Protein AF-0000000082330481 (afdb_homodimer)

InterPro domains:
  IPR007050 Bacterioopsin activator-type, HTH domain [PF04967] (152-203)
  IPR031803 Bacterioopsin transcriptional activator, GAF and HTH associated domain [PF15915] (27-130)
  IPR036388 Winged helix-like DNA-binding domain superfamily [G3DSA:1.10.10.10] (130-203)

Structure (mmCIF, N/CA/C/O backbone):
data_AF-0000000082330481-model_v1
#
loop_
_entity.id
_entity.type
_entity.pdbx_description
1 polymer 'Helix-turn-helix domain-containing protein'
#
loop_
_atom_site.group_PDB
_atom_site.id
_atom_site.type_symbol
_atom_site.label_atom_id
_atom_site.label_alt_id
_atom_site.label_comp_id
_atom_site.label_asym_id
_atom_site.label_entity_id
_atom_site.label_seq_id
_atom_site.pdbx_PDB_ins_code
_atom_site.Cartn_x
_atom_site.Cartn_y
_atom_site.Cartn_z
_atom_site.occupancy
_atom_site.B_iso_or_equiv
_atom_site.auth_seq_id
_atom_site.auth_comp_id
_atom_site.auth_asym_id
_atom_site.auth_atom_id
_atom_site.pdbx_PDB_model_num
ATOM 1 N N . MET A 1 1 ? -1.457 -15.75 17.25 1 74 1 MET A N 1
ATOM 2 C CA . MET A 1 1 ? -1.474 -14.289 17.297 1 74 1 MET A CA 1
ATOM 3 C C . MET A 1 1 ? -0.674 -13.703 16.141 1 74 1 MET A C 1
ATOM 5 O O . MET A 1 1 ? 0.356 -14.258 15.742 1 74 1 MET A O 1
ATOM 9 N N . THR A 1 2 ? -1.307 -12.727 15.5 1 84.94 2 THR A N 1
ATOM 10 C CA . THR A 1 2 ? -0.632 -12.102 14.367 1 84.94 2 THR A CA 1
ATOM 11 C C . THR A 1 2 ? 0.624 -11.367 14.828 1 84.94 2 THR A C 1
ATOM 13 O O . THR A 1 2 ? 0.61 -10.68 15.852 1 84.94 2 THR A O 1
ATOM 16 N N . SER A 1 3 ? 1.709 -11.664 14.188 1 85.31 3 SER A N 1
ATOM 17 C CA . SER A 1 3 ? 2.986 -11.055 14.539 1 85.31 3 SER A CA 1
ATOM 18 C C . SER A 1 3 ? 3.615 -10.359 13.328 1 85.31 3 SER A C 1
ATOM 20 O O . SER A 1 3 ? 3.367 -10.758 12.188 1 85.31 3 SER A O 1
ATOM 22 N N . ILE A 1 4 ? 4.395 -9.336 13.656 1 88.56 4 ILE A N 1
ATOM 23 C CA . ILE A 1 4 ? 5.152 -8.656 12.609 1 88.56 4 ILE A CA 1
ATOM 24 C C . ILE A 1 4 ? 6.648 -8.781 12.891 1 88.56 4 ILE A C 1
ATOM 26 O O . ILE A 1 4 ? 7.094 -8.594 14.031 1 88.56 4 ILE A O 1
ATOM 30 N N . ALA A 1 5 ? 7.355 -9.117 11.922 1 88.19 5 ALA A N 1
ATOM 31 C CA . ALA A 1 5 ? 8.812 -9.219 12.016 1 88.19 5 ALA A CA 1
ATOM 32 C C . ALA A 1 5 ? 9.492 -8.281 11.023 1 88.19 5 ALA A C 1
ATOM 34 O O . ALA A 1 5 ? 9.164 -8.281 9.836 1 88.19 5 ALA A O 1
ATOM 35 N N . ASP A 1 6 ? 10.336 -7.488 11.516 1 88 6 ASP A N 1
ATOM 36 C CA . ASP A 1 6 ? 11.242 -6.734 10.656 1 88 6 ASP A CA 1
ATOM 37 C C . ASP A 1 6 ? 12.555 -7.484 10.453 1 88 6 ASP A C 1
ATOM 39 O O . ASP A 1 6 ? 13.266 -7.781 11.414 1 88 6 ASP A O 1
ATOM 43 N N . ILE A 1 7 ? 12.797 -7.754 9.227 1 90.44 7 ILE A N 1
ATOM 44 C CA . ILE A 1 7 ? 13.938 -8.602 8.914 1 90.44 7 ILE A CA 1
ATOM 45 C C . ILE A 1 7 ? 14.867 -7.875 7.941 1 90.44 7 ILE A C 1
ATOM 47 O O . ILE A 1 7 ? 14.406 -7.27 6.969 1 90.44 7 ILE A O 1
ATOM 51 N N . GLU A 1 8 ? 16.109 -7.938 8.234 1 90.56 8 GLU A N 1
ATOM 52 C CA . GLU A 1 8 ? 17.125 -7.41 7.32 1 90.56 8 GLU A CA 1
ATOM 53 C C . GLU A 1 8 ? 17.812 -8.539 6.555 1 90.56 8 GLU A C 1
ATOM 55 O O . GLU A 1 8 ? 18.141 -9.57 7.129 1 90.56 8 GLU A O 1
ATOM 60 N N . ILE A 1 9 ? 17.938 -8.32 5.273 1 92.06 9 ILE A N 1
ATOM 61 C CA . ILE A 1 9 ? 18.688 -9.273 4.465 1 92.06 9 ILE A CA 1
ATOM 62 C C . ILE A 1 9 ? 19.656 -8.531 3.557 1 92.06 9 ILE A C 1
ATOM 64 O O . ILE A 1 9 ? 19.406 -7.395 3.156 1 92.06 9 ILE A O 1
ATOM 68 N N . PRO A 1 10 ? 20.766 -9.188 3.236 1 90.62 10 PRO A N 1
ATOM 69 C CA . PRO A 1 10 ? 21.688 -8.562 2.279 1 90.62 10 PRO A CA 1
ATOM 70 C C . PRO A 1 10 ? 21.094 -8.453 0.875 1 90.62 10 PRO A C 1
ATOM 72 O O . PRO A 1 10 ? 20.312 -9.312 0.466 1 90.62 10 PRO A O 1
ATOM 75 N N . ALA A 1 11 ? 21.469 -7.371 0.199 1 89.5 11 ALA A N 1
ATOM 76 C CA . ALA A 1 11 ? 21.031 -7.211 -1.185 1 89.5 11 ALA A CA 1
ATOM 77 C C . ALA A 1 11 ? 21.672 -8.266 -2.088 1 89.5 11 ALA A C 1
ATOM 79 O O . ALA A 1 11 ? 21.109 -8.609 -3.135 1 89.5 11 ALA A O 1
ATOM 80 N N . ASP A 1 12 ? 22.75 -8.703 -1.598 1 84.44 12 ASP A N 1
ATOM 81 C CA . ASP A 1 12 ? 23.406 -9.773 -2.342 1 84.44 12 ASP A CA 1
ATOM 82 C C . ASP A 1 12 ? 22.531 -11.023 -2.41 1 84.44 12 ASP A C 1
ATOM 84 O O . ASP A 1 12 ? 21.953 -11.438 -1.402 1 84.44 12 ASP A O 1
ATOM 88 N N . GLY A 1 13 ? 22.281 -11.508 -3.533 1 78.69 13 GLY A N 1
ATOM 89 C CA . GLY A 1 13 ? 21.438 -12.68 -3.711 1 78.69 13 GLY A CA 1
ATOM 90 C C . GLY A 1 13 ? 20.016 -12.344 -4.094 1 78.69 13 GLY A C 1
ATOM 91 O O . GLY A 1 13 ? 19.219 -13.234 -4.422 1 78.69 13 GLY A O 1
ATOM 92 N N . THR A 1 14 ? 19.562 -11.078 -4.016 1 82.25 14 THR A N 1
ATOM 93 C CA . THR A 1 14 ? 18.188 -10.695 -4.309 1 82.25 14 THR A CA 1
ATOM 94 C C . THR A 1 14 ? 18.078 -10.102 -5.711 1 82.25 14 THR A C 1
ATOM 96 O O . THR A 1 14 ? 17 -9.695 -6.137 1 82.25 14 THR A O 1
ATOM 99 N N . GLY A 1 15 ? 19.219 -9.961 -6.418 1 84.56 15 GLY A N 1
ATOM 100 C CA . GLY A 1 15 ? 19.219 -9.383 -7.754 1 84.56 15 GLY A CA 1
ATOM 101 C C . GLY A 1 15 ? 19.531 -7.898 -7.762 1 84.56 15 GLY A C 1
ATOM 102 O O . GLY A 1 15 ? 19.719 -7.305 -8.828 1 84.56 15 GLY A O 1
ATOM 103 N N . THR A 1 16 ? 19.578 -7.25 -6.578 1 88.62 16 THR A N 1
ATOM 104 C CA . THR A 1 16 ? 19.828 -5.812 -6.547 1 88.62 16 THR A CA 1
ATOM 105 C C . THR A 1 16 ? 21.219 -5.512 -6.023 1 88.62 16 THR A C 1
ATOM 107 O O . THR A 1 16 ? 21.609 -4.348 -5.918 1 88.62 16 THR A O 1
ATOM 110 N N . GLY A 1 17 ? 21.969 -6.527 -5.676 1 89.56 17 GLY A N 1
ATOM 111 C CA . GLY A 1 17 ? 23.312 -6.348 -5.125 1 89.56 17 GLY A CA 1
ATOM 112 C C . GLY A 1 17 ? 24.203 -5.512 -6.012 1 89.56 17 GLY A C 1
ATOM 113 O O . GLY A 1 17 ? 24.844 -4.562 -5.547 1 89.56 17 GLY A O 1
ATOM 114 N N . GLU A 1 18 ? 24.172 -5.848 -7.293 1 92.38 18 GLU A N 1
ATOM 115 C CA 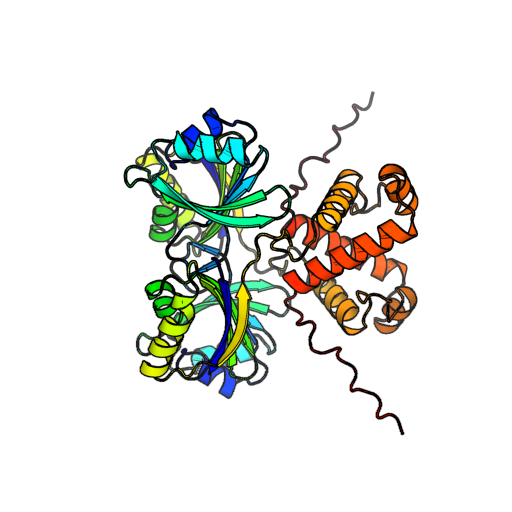. GLU A 1 18 ? 25.031 -5.164 -8.25 1 92.38 18 GLU A CA 1
ATOM 116 C C . GLU A 1 18 ? 24.641 -3.697 -8.398 1 92.38 18 GLU A C 1
ATOM 118 O O . GLU A 1 18 ? 25.484 -2.844 -8.664 1 92.38 18 GLU A O 1
ATOM 123 N N . LEU A 1 19 ? 23.359 -3.453 -8.211 1 93.62 19 LEU A N 1
ATOM 124 C CA . LEU A 1 19 ? 22.906 -2.074 -8.328 1 93.62 19 LEU A CA 1
ATOM 125 C C . LEU A 1 19 ? 23.531 -1.199 -7.242 1 93.62 19 LEU A C 1
ATOM 127 O O . LEU A 1 19 ? 24.031 -0.107 -7.531 1 93.62 19 LEU A O 1
ATOM 131 N N . PHE A 1 20 ? 23.531 -1.725 -6.098 1 93.12 20 PHE A N 1
ATOM 132 C CA . PHE A 1 20 ? 24.047 -0.959 -4.973 1 93.12 20 PHE A CA 1
ATOM 133 C C . PHE A 1 20 ? 25.562 -0.819 -5.062 1 93.12 20 PHE A C 1
ATOM 135 O O . PHE A 1 20 ? 26.125 0.19 -4.637 1 93.12 20 PHE A O 1
ATOM 142 N N . GLU A 1 21 ? 26.219 -1.784 -5.59 1 93 21 GLU A N 1
ATOM 143 C CA . GLU A 1 21 ? 27.656 -1.686 -5.82 1 93 21 GLU A CA 1
ATOM 144 C C . GLU A 1 21 ? 27.984 -0.592 -6.836 1 93 21 GLU A C 1
ATOM 146 O O . GLU A 1 21 ? 28.922 0.175 -6.648 1 93 21 GLU A O 1
ATOM 151 N N . ALA A 1 22 ? 27.203 -0.529 -7.852 1 94.25 22 ALA A N 1
ATOM 152 C CA . ALA A 1 22 ? 27.406 0.443 -8.922 1 94.25 22 ALA A CA 1
ATOM 153 C C . ALA A 1 22 ? 27.031 1.85 -8.469 1 94.25 22 ALA A C 1
ATOM 155 O O . ALA A 1 22 ? 27.688 2.824 -8.828 1 94.25 22 ALA A O 1
ATOM 156 N N . VAL A 1 23 ? 25.922 1.966 -7.746 1 95.31 23 VAL A N 1
ATOM 157 C CA . VAL A 1 23 ? 25.406 3.252 -7.273 1 95.31 23 VAL A CA 1
ATOM 158 C C . VAL A 1 23 ? 25.125 3.176 -5.777 1 95.31 23 VAL A C 1
ATOM 160 O O . VAL A 1 23 ? 23.969 2.996 -5.371 1 95.31 23 VAL A O 1
ATOM 163 N N . PRO A 1 24 ? 26.031 3.453 -4.926 1 93.19 24 PRO A N 1
ATOM 164 C CA . PRO A 1 24 ? 25.891 3.27 -3.479 1 93.19 24 PRO A CA 1
ATOM 165 C C . PRO A 1 24 ? 24.812 4.176 -2.873 1 93.19 24 PRO A C 1
ATOM 167 O O . PRO A 1 24 ? 24.266 3.863 -1.812 1 93.19 24 PRO A O 1
ATOM 170 N N . SER A 1 25 ? 24.516 5.285 -3.541 1 93.5 25 SER A N 1
ATOM 171 C CA . SER A 1 25 ? 23.547 6.234 -3.006 1 93.5 25 SER A CA 1
ATOM 172 C C . SER A 1 25 ? 22.109 5.816 -3.34 1 93.5 25 SER A C 1
ATOM 174 O O . SER A 1 25 ? 21.156 6.477 -2.936 1 93.5 25 SER A O 1
ATOM 176 N N . LEU A 1 26 ? 21.969 4.73 -4.039 1 95.25 26 LEU A N 1
ATOM 177 C CA . LEU A 1 26 ? 20.672 4.266 -4.516 1 95.25 26 LEU A CA 1
ATOM 178 C C . LEU A 1 26 ? 19.781 3.826 -3.352 1 95.25 26 LEU A C 1
ATOM 180 O O . LEU A 1 26 ? 20.25 3.152 -2.432 1 95.25 26 LEU A O 1
ATOM 184 N N . THR A 1 27 ? 18.594 4.211 -3.336 1 92.44 27 THR A N 1
ATOM 185 C CA . THR A 1 27 ? 17.562 3.709 -2.438 1 92.44 27 THR A CA 1
ATOM 186 C C . THR A 1 27 ? 16.438 3.043 -3.225 1 92.44 27 THR A C 1
ATOM 188 O O . THR A 1 27 ? 16.062 3.51 -4.305 1 92.44 27 THR A O 1
ATOM 191 N N . CYS A 1 28 ? 15.961 1.983 -2.666 1 94.12 28 CYS A N 1
ATOM 192 C CA . CYS A 1 28 ? 14.906 1.215 -3.314 1 94.12 28 CYS A CA 1
ATOM 193 C C . CYS A 1 28 ? 13.719 1.017 -2.375 1 94.12 28 CYS A C 1
ATOM 195 O O . CYS A 1 28 ? 13.906 0.816 -1.173 1 94.12 28 CYS A O 1
ATOM 197 N N . GLU A 1 29 ? 12.531 1.068 -2.908 1 92.56 29 GLU A N 1
ATOM 198 C CA . GLU A 1 29 ? 11.305 0.709 -2.203 1 92.56 29 GLU A CA 1
ATOM 199 C C . GLU A 1 29 ? 10.359 -0.075 -3.105 1 92.56 29 GLU A C 1
ATOM 201 O O . GLU A 1 29 ? 10.062 0.356 -4.223 1 92.56 29 GLU A O 1
ATOM 206 N N . MET A 1 30 ? 9.93 -1.185 -2.605 1 94.56 30 MET A N 1
ATOM 207 C CA . MET A 1 30 ? 8.945 -1.949 -3.373 1 94.56 30 MET A CA 1
ATOM 208 C C . MET A 1 30 ? 7.582 -1.273 -3.342 1 94.56 30 MET A C 1
ATOM 210 O O . MET A 1 30 ? 7.156 -0.776 -2.297 1 94.56 30 MET A O 1
ATOM 214 N N . GLU A 1 31 ? 6.914 -1.245 -4.426 1 93.31 31 GLU A N 1
ATOM 215 C CA . GLU A 1 31 ? 5.578 -0.666 -4.496 1 93.31 31 GLU A CA 1
ATOM 216 C C . GLU A 1 31 ? 4.547 -1.571 -3.83 1 93.31 31 GLU A C 1
ATOM 218 O O . GLU A 1 31 ? 4.559 -2.787 -4.035 1 93.31 31 GLU A O 1
ATOM 223 N N . ARG A 1 32 ? 3.738 -1.007 -3.039 1 92.44 32 ARG A N 1
ATOM 224 C CA . ARG A 1 32 ? 2.607 -1.729 -2.463 1 92.44 32 ARG A CA 1
ATOM 225 C C . ARG A 1 32 ? 1.376 -1.617 -3.355 1 92.44 32 ARG A C 1
ATOM 227 O O . ARG A 1 32 ? 0.959 -0.513 -3.713 1 92.44 32 ARG A O 1
ATOM 234 N N . VAL A 1 33 ? 0.873 -2.762 -3.725 1 92.56 33 VAL A N 1
ATOM 235 C CA . VAL A 1 33 ? -0.346 -2.814 -4.527 1 92.56 33 VAL A CA 1
ATOM 236 C C . VAL A 1 33 ? -1.245 -3.941 -4.023 1 92.56 33 VAL A C 1
ATOM 238 O O . VAL A 1 33 ? -0.887 -4.664 -3.09 1 92.56 33 VAL A O 1
ATOM 241 N N . ILE A 1 34 ? -2.396 -4.062 -4.562 1 91.88 34 ILE A N 1
ATOM 242 C CA . ILE A 1 34 ? -3.311 -5.137 -4.195 1 91.88 34 ILE A CA 1
ATOM 243 C C . ILE A 1 34 ? -2.977 -6.395 -4.992 1 91.88 34 ILE A C 1
ATOM 245 O O . ILE A 1 34 ? -2.961 -7.5 -4.441 1 91.88 34 ILE A O 1
ATOM 249 N N . ALA A 1 35 ? -2.674 -6.168 -6.242 1 90.5 35 ALA A N 1
ATOM 250 C CA . ALA A 1 35 ? -2.34 -7.285 -7.121 1 90.5 35 ALA A CA 1
ATOM 251 C C . ALA A 1 35 ? -1.516 -6.816 -8.32 1 90.5 35 ALA A C 1
ATOM 253 O O . ALA A 1 35 ? -1.799 -5.766 -8.898 1 90.5 35 ALA A O 1
ATOM 254 N N . SER A 1 36 ? -0.506 -7.578 -8.578 1 89.81 36 SER A N 1
ATOM 255 C CA . SER A 1 36 ? 0.358 -7.277 -9.719 1 89.81 36 SER A CA 1
ATOM 256 C C . SER A 1 36 ? 1.062 -8.531 -10.219 1 89.81 36 SER A C 1
ATOM 258 O O . SER A 1 36 ? 1.334 -9.453 -9.445 1 89.81 36 SER A O 1
ATOM 260 N N . SER A 1 37 ? 1.295 -8.562 -11.531 1 81.56 37 SER A N 1
ATOM 261 C CA . SER A 1 37 ? 2.08 -9.656 -12.094 1 81.56 37 SER A CA 1
ATOM 262 C C . SER A 1 37 ? 3.574 -9.352 -12.039 1 81.56 37 SER A C 1
ATOM 264 O O . SER A 1 37 ? 4.402 -10.242 -12.203 1 81.56 37 SER A O 1
ATOM 266 N N . GLY A 1 38 ? 3.9 -8.18 -11.766 1 79.25 38 GLY A N 1
ATOM 267 C CA . GLY A 1 38 ? 5.297 -7.777 -11.75 1 79.25 38 GLY A CA 1
ATOM 268 C C . GLY A 1 38 ? 5.707 -7.098 -10.453 1 79.25 38 GLY A C 1
ATOM 269 O O . GLY A 1 38 ? 4.945 -7.09 -9.484 1 79.25 38 GLY A O 1
ATOM 270 N N . HIS A 1 39 ? 6.992 -6.574 -10.5 1 82.12 39 HIS A N 1
ATOM 271 C CA . HIS A 1 39 ? 7.559 -5.902 -9.336 1 82.12 39 HIS A CA 1
ATOM 272 C C . HIS A 1 39 ? 7.793 -4.422 -9.617 1 82.12 39 HIS A C 1
ATOM 274 O O . HIS A 1 39 ? 8.664 -4.07 -10.414 1 82.12 39 HIS A O 1
ATOM 280 N N . GLY A 1 40 ? 6.996 -3.629 -9.031 1 92.75 40 GLY A N 1
ATOM 281 C CA . GLY A 1 40 ? 7.285 -2.203 -9.086 1 92.75 40 GLY A CA 1
ATOM 282 C C . GLY A 1 40 ? 8.297 -1.762 -8.039 1 92.75 40 GLY A C 1
ATOM 283 O O . GLY A 1 40 ? 8.188 -2.125 -6.871 1 92.75 40 GLY A O 1
ATOM 284 N N . LEU A 1 41 ? 9.328 -1.111 -8.523 1 94.75 41 LEU A N 1
ATOM 285 C CA . LEU A 1 41 ? 10.383 -0.648 -7.633 1 94.75 41 LEU A CA 1
ATOM 286 C C . LEU A 1 41 ? 10.594 0.857 -7.77 1 94.75 41 LEU A C 1
ATOM 288 O O . LEU A 1 41 ? 10.836 1.357 -8.867 1 94.75 41 LEU A O 1
ATOM 292 N N . TRP A 1 42 ? 10.453 1.484 -6.688 1 92.88 42 TRP A N 1
ATOM 293 C CA . TRP A 1 42 ? 10.812 2.896 -6.625 1 92.88 42 TRP A CA 1
ATOM 294 C C . TRP A 1 42 ? 12.312 3.061 -6.398 1 92.88 42 TRP A C 1
ATOM 296 O O . TRP A 1 42 ? 12.875 2.502 -5.453 1 92.88 42 TRP A O 1
ATOM 306 N N . LEU A 1 43 ? 12.938 3.791 -7.262 1 94.44 43 LEU A N 1
ATOM 307 C CA . LEU A 1 43 ? 14.367 4.055 -7.156 1 94.44 43 LEU A CA 1
ATOM 308 C C . LEU A 1 43 ? 14.633 5.551 -7 1 94.44 43 LEU A C 1
ATOM 310 O O . LEU A 1 43 ? 13.984 6.371 -7.652 1 94.44 43 LEU A O 1
ATOM 314 N N . SER A 1 44 ? 15.539 5.844 -6.082 1 90.94 44 SER A N 1
ATOM 315 C CA . SER A 1 44 ? 15.867 7.246 -5.848 1 90.94 44 SER A CA 1
ATOM 316 C C . SER A 1 44 ? 17.281 7.398 -5.285 1 90.94 44 SER A C 1
ATOM 318 O O . SER A 1 44 ? 17.953 6.402 -5.004 1 90.94 44 SER A O 1
ATOM 320 N N . GLY A 1 45 ? 17.656 8.664 -5.074 1 89 45 GLY A N 1
ATOM 321 C CA . GLY A 1 45 ? 19.016 8.969 -4.617 1 89 45 GLY A CA 1
ATOM 322 C C . GLY A 1 45 ? 19.891 9.539 -5.711 1 89 45 GLY A C 1
ATOM 323 O O . GLY A 1 45 ? 20.297 10.695 -5.645 1 89 45 GLY A O 1
ATOM 324 N N . PRO A 1 46 ? 20.219 8.703 -6.711 1 92.81 46 PRO A N 1
ATOM 325 C CA . PRO A 1 46 ? 20.984 9.195 -7.859 1 92.81 46 PRO A CA 1
ATOM 326 C C . PRO A 1 46 ? 20.094 9.758 -8.961 1 92.81 46 PRO A C 1
ATOM 328 O O . PRO A 1 46 ? 18.875 9.781 -8.828 1 92.81 46 PRO A O 1
ATOM 331 N N . SER A 1 47 ? 20.812 10.281 -10.016 1 93.19 47 SER A N 1
ATOM 332 C CA . SER A 1 47 ? 20.047 10.742 -11.172 1 93.19 47 SER A CA 1
ATOM 333 C C . SER A 1 47 ? 19.406 9.578 -11.922 1 93.19 47 SER A C 1
ATOM 335 O O . SER A 1 47 ? 19.844 8.43 -11.766 1 93.19 47 SER A O 1
ATOM 337 N N . GLN A 1 48 ? 18.438 9.883 -12.688 1 94.31 48 GLN A N 1
ATOM 338 C CA . GLN A 1 48 ? 17.766 8.844 -13.469 1 94.31 48 GLN A CA 1
ATOM 339 C C . GLN A 1 48 ? 18.75 8.141 -14.406 1 94.31 48 GLN A C 1
ATOM 341 O O . GLN A 1 48 ? 18.688 6.922 -14.57 1 94.31 48 GLN A O 1
ATOM 346 N N . ASP A 1 49 ? 19.641 8.938 -14.992 1 95.88 49 ASP A N 1
ATOM 347 C CA . ASP A 1 49 ? 20.609 8.367 -15.922 1 95.88 49 ASP A CA 1
ATOM 348 C C . ASP A 1 49 ? 21.516 7.352 -15.219 1 95.88 49 ASP A C 1
ATOM 350 O O . ASP A 1 49 ? 21.812 6.289 -15.773 1 95.88 49 ASP A O 1
ATOM 354 N N . GLU A 1 50 ? 21.906 7.688 -14.047 1 96.69 50 GLU A N 1
ATOM 355 C CA . GLU A 1 50 ? 22.75 6.785 -13.273 1 96.69 50 GLU A CA 1
ATOM 356 C C . GLU A 1 50 ? 22.016 5.5 -12.922 1 96.69 50 GLU A C 1
ATOM 358 O O . GLU A 1 50 ? 22.594 4.41 -12.969 1 96.69 50 GLU A O 1
ATOM 363 N N . ILE A 1 51 ? 20.797 5.645 -12.594 1 96.62 51 ILE A N 1
ATOM 364 C CA . ILE A 1 51 ? 19.969 4.496 -12.25 1 96.62 51 ILE A CA 1
ATOM 365 C C . ILE A 1 51 ? 19.844 3.574 -13.461 1 96.62 51 ILE A C 1
ATOM 367 O O . ILE A 1 51 ? 20.062 2.367 -13.359 1 96.62 51 ILE A O 1
ATOM 371 N N . GLU A 1 52 ? 19.531 4.078 -14.594 1 97.06 52 GLU A N 1
ATOM 372 C CA . GLU A 1 52 ? 19.281 3.27 -15.781 1 97.06 52 GLU A CA 1
ATOM 373 C C . GLU A 1 52 ? 20.578 2.629 -16.297 1 97.06 52 GLU A C 1
ATOM 375 O O . GLU A 1 52 ? 20.547 1.507 -16.797 1 97.06 52 GLU A O 1
ATOM 380 N N . THR A 1 53 ? 21.656 3.338 -16.109 1 97.5 53 THR A N 1
ATOM 381 C CA . THR A 1 53 ? 22.938 2.732 -16.438 1 97.5 53 THR A CA 1
ATOM 382 C C . THR A 1 53 ? 23.203 1.517 -15.555 1 97.5 53 THR A C 1
ATOM 384 O O . THR A 1 53 ? 23.641 0.472 -16.047 1 97.5 53 THR A O 1
ATOM 387 N N . ALA A 1 54 ? 22.922 1.694 -14.305 1 96.5 54 ALA A N 1
ATOM 388 C CA . ALA A 1 54 ? 23.109 0.592 -13.367 1 96.5 54 ALA A CA 1
ATOM 389 C C . ALA A 1 54 ? 22.188 -0.578 -13.688 1 96.5 54 ALA A C 1
ATOM 391 O O . ALA A 1 54 ? 22.609 -1.739 -13.617 1 96.5 54 ALA A O 1
ATOM 392 N N . LEU A 1 55 ? 20.969 -0.315 -14.023 1 96.25 55 LEU A N 1
ATOM 393 C CA . LEU A 1 55 ? 20.016 -1.353 -14.398 1 96.25 55 LEU A CA 1
ATOM 394 C C . LEU A 1 55 ? 20.5 -2.115 -15.633 1 96.25 55 LEU A C 1
ATOM 396 O O . LEU A 1 55 ? 20.391 -3.342 -15.688 1 96.25 55 LEU A O 1
ATOM 400 N N . ASP A 1 56 ? 21.062 -1.403 -16.547 1 96.44 56 ASP A N 1
ATOM 401 C CA . ASP A 1 56 ? 21.547 -2.01 -17.781 1 96.44 56 ASP A CA 1
ATOM 402 C C . ASP A 1 56 ? 22.734 -2.93 -17.516 1 96.44 56 ASP A C 1
ATOM 404 O O . ASP A 1 56 ? 22.875 -3.963 -18.172 1 96.44 56 ASP A O 1
ATOM 408 N N . ASP A 1 57 ? 23.484 -2.566 -16.547 1 95.62 57 ASP A N 1
ATOM 409 C CA . ASP A 1 57 ? 24.75 -3.252 -16.312 1 95.62 57 ASP A CA 1
ATOM 410 C C . ASP A 1 57 ? 24.562 -4.445 -15.375 1 95.62 57 ASP A C 1
ATOM 412 O O . ASP A 1 57 ? 25.422 -5.324 -15.297 1 95.62 57 ASP A O 1
ATOM 416 N N . ALA A 1 58 ? 23.484 -4.445 -14.617 1 93.06 58 ALA A N 1
ATOM 417 C CA . ALA A 1 58 ? 23.281 -5.488 -13.617 1 93.06 58 ALA A CA 1
ATOM 418 C C . ALA A 1 58 ? 22.891 -6.809 -14.281 1 93.06 58 ALA A C 1
ATOM 420 O O . ALA A 1 58 ? 21.906 -6.863 -15.039 1 93.06 58 ALA A O 1
ATOM 421 N N . SER A 1 59 ? 23.5 -7.859 -13.906 1 91.69 59 SER A N 1
ATOM 422 C CA . SER A 1 59 ? 23.312 -9.156 -14.555 1 91.69 59 SER A CA 1
ATOM 423 C C . SER A 1 59 ? 22.016 -9.812 -14.078 1 91.69 59 SER A C 1
ATOM 425 O O . SER A 1 59 ? 21.406 -10.602 -14.812 1 91.69 59 SER A O 1
ATOM 427 N N . ALA A 1 60 ? 21.625 -9.453 -12.906 1 90 60 ALA A N 1
ATOM 428 C CA . ALA A 1 60 ? 20.453 -10.094 -12.328 1 90 60 ALA A CA 1
ATOM 429 C C . ALA A 1 60 ? 19.172 -9.422 -12.82 1 90 60 ALA A C 1
ATOM 431 O O . ALA A 1 60 ? 18.062 -9.891 -12.516 1 90 60 ALA A O 1
ATOM 432 N N . ILE A 1 61 ? 19.359 -8.312 -13.602 1 91.12 61 ILE A N 1
ATOM 433 C CA . ILE A 1 61 ? 18.203 -7.551 -14.055 1 91.12 61 ILE A CA 1
ATOM 434 C C . ILE A 1 61 ? 17.953 -7.828 -15.531 1 91.12 61 ILE A C 1
ATOM 436 O O . ILE A 1 61 ? 18.859 -7.723 -16.359 1 91.12 61 ILE A O 1
ATOM 440 N N . GLY A 1 62 ? 16.781 -8.227 -15.789 1 91 62 GLY A N 1
ATOM 441 C CA . GLY A 1 62 ? 16.375 -8.375 -17.172 1 91 62 GLY A CA 1
ATOM 442 C C . GLY A 1 62 ? 15.766 -7.113 -17.766 1 91 62 GLY A C 1
ATOM 443 O O . GLY A 1 62 ? 16.359 -6.039 -17.688 1 91 62 GLY A O 1
ATOM 444 N N . ALA A 1 63 ? 14.594 -7.27 -18.391 1 92.12 63 ALA A N 1
ATOM 445 C CA . ALA A 1 63 ? 13.898 -6.121 -18.969 1 92.12 63 ALA A CA 1
ATOM 446 C C . ALA A 1 63 ? 13.32 -5.223 -17.875 1 92.12 63 ALA A C 1
ATOM 448 O O . ALA A 1 63 ? 12.906 -5.711 -16.812 1 92.12 63 ALA A O 1
ATOM 449 N N . TYR A 1 64 ? 13.406 -3.934 -18.094 1 93.62 64 TYR A N 1
ATOM 450 C CA . TYR A 1 64 ? 12.742 -2.992 -17.203 1 93.62 64 TYR A CA 1
ATOM 451 C C . TYR A 1 64 ? 12.078 -1.868 -17.984 1 93.62 64 TYR A C 1
ATOM 453 O O . TYR A 1 64 ? 12.438 -1.613 -19.141 1 93.62 64 TYR A O 1
ATOM 461 N N . SER A 1 65 ? 11.062 -1.263 -17.422 1 92 65 SER A N 1
ATOM 462 C CA . SER A 1 65 ? 10.375 -0.128 -18.031 1 92 65 SER A CA 1
ATOM 463 C C . SER A 1 65 ? 9.969 0.902 -16.969 1 92 65 SER A C 1
ATOM 465 O O . SER A 1 65 ? 9.578 0.542 -15.867 1 92 65 SER A O 1
ATOM 467 N N . LEU A 1 66 ? 10.031 2.125 -17.359 1 92.12 66 LEU A N 1
ATOM 468 C CA . LEU A 1 66 ? 9.602 3.209 -16.484 1 92.12 66 LEU A CA 1
ATOM 469 C C . LEU A 1 66 ? 8.078 3.281 -16.422 1 92.12 66 LEU A C 1
ATOM 471 O O . LEU A 1 66 ? 7.41 3.295 -17.453 1 92.12 66 LEU A O 1
ATOM 475 N N . ILE A 1 67 ? 7.617 3.326 -15.234 1 88.25 67 ILE A N 1
ATOM 476 C CA . ILE A 1 67 ? 6.176 3.381 -15.031 1 88.25 67 ILE A CA 1
ATOM 477 C C . ILE A 1 67 ? 5.75 4.816 -14.719 1 88.25 67 ILE A C 1
ATOM 479 O O . ILE A 1 67 ? 4.758 5.309 -15.266 1 88.25 67 ILE A O 1
ATOM 483 N N . ASN A 1 68 ? 6.496 5.414 -13.812 1 83.56 68 ASN A N 1
ATOM 484 C CA . ASN A 1 68 ? 6.137 6.738 -13.32 1 83.56 68 ASN A CA 1
ATOM 485 C C . ASN A 1 68 ? 7.352 7.492 -12.797 1 83.56 68 ASN A C 1
ATOM 487 O O . ASN A 1 68 ? 8.367 6.879 -12.453 1 83.56 68 ASN A O 1
ATOM 491 N N . SER A 1 69 ? 7.266 8.734 -12.789 1 82.94 69 SER A N 1
ATOM 492 C CA . SER A 1 69 ? 8.266 9.609 -12.203 1 82.94 69 SER A CA 1
ATOM 493 C C . SER A 1 69 ? 7.633 10.609 -11.242 1 82.94 69 SER A C 1
ATOM 495 O O . SER A 1 69 ? 6.59 11.195 -11.547 1 82.94 69 SER A O 1
ATOM 497 N N . GLU A 1 70 ? 8.109 10.555 -10.016 1 73.19 70 GLU A N 1
ATOM 498 C CA . GLU A 1 70 ? 7.664 11.508 -9.008 1 73.19 70 GLU A CA 1
ATOM 499 C C . GLU A 1 70 ? 8.844 12.281 -8.422 1 73.19 70 GLU A C 1
ATOM 501 O O . GLU A 1 70 ? 9.586 11.758 -7.586 1 73.19 70 GLU A O 1
ATOM 506 N N . ASP A 1 71 ? 8.953 13.547 -8.805 1 72.25 71 ASP A N 1
ATOM 507 C CA . ASP A 1 71 ? 10.047 14.367 -8.289 1 72.25 71 ASP A CA 1
ATOM 508 C C . ASP A 1 71 ? 11.398 13.711 -8.547 1 72.25 71 ASP A C 1
ATOM 510 O O . ASP A 1 71 ? 11.781 13.484 -9.695 1 72.25 71 ASP A O 1
ATOM 514 N N . ASP A 1 72 ? 12.141 13.234 -7.535 1 78.56 72 ASP A N 1
ATOM 515 C CA . ASP A 1 72 ? 13.477 12.664 -7.672 1 78.56 72 ASP A CA 1
ATOM 516 C C . ASP A 1 72 ? 13.461 11.156 -7.441 1 78.56 72 ASP A C 1
ATOM 518 O O . ASP A 1 72 ? 14.438 10.594 -6.945 1 78.56 72 ASP A O 1
ATOM 522 N N . ARG A 1 73 ? 12.266 10.641 -7.734 1 87.38 73 ARG A N 1
ATOM 523 C CA . ARG A 1 73 ? 12.172 9.188 -7.656 1 87.38 73 ARG A CA 1
ATOM 524 C C . ARG A 1 73 ? 11.43 8.625 -8.867 1 87.38 73 ARG A C 1
ATOM 526 O O . ARG A 1 73 ? 10.578 9.297 -9.453 1 87.38 73 ARG A O 1
ATOM 533 N N . TRP A 1 74 ? 11.789 7.426 -9.219 1 90.94 74 TRP A N 1
ATOM 534 C CA . TRP A 1 74 ? 11.258 6.793 -10.422 1 90.94 74 TRP A CA 1
ATOM 535 C C . TRP A 1 74 ? 10.758 5.387 -10.117 1 90.94 74 TRP A C 1
ATOM 537 O O . TRP A 1 74 ? 11.43 4.613 -9.43 1 90.94 74 TRP A O 1
ATOM 547 N N . LEU A 1 75 ? 9.539 5.109 -10.594 1 93 75 LEU A N 1
ATOM 548 C CA . LEU A 1 75 ? 8.969 3.771 -10.461 1 93 75 LEU A CA 1
ATOM 549 C C . LEU A 1 75 ? 9.211 2.951 -11.727 1 93 75 LEU A C 1
ATOM 551 O O . LEU A 1 75 ? 8.812 3.354 -12.82 1 93 75 LEU A O 1
ATOM 555 N N . TYR A 1 76 ? 9.906 1.825 -11.531 1 94.06 76 TYR A N 1
ATOM 556 C CA . TYR A 1 76 ? 10.188 0.949 -12.656 1 94.06 76 TYR A CA 1
ATOM 557 C C . TYR A 1 76 ? 9.523 -0.411 -12.477 1 94.06 76 TYR A C 1
ATOM 559 O O . TYR A 1 76 ? 9.438 -0.921 -11.359 1 94.06 76 TYR A O 1
ATOM 567 N N . ASP A 1 77 ? 9.016 -0.915 -13.523 1 93.12 77 ASP A N 1
ATOM 568 C CA . ASP A 1 77 ? 8.766 -2.35 -13.594 1 93.12 77 ASP A CA 1
ATOM 569 C C . ASP A 1 77 ? 10.031 -3.117 -13.969 1 93.12 77 ASP A C 1
ATOM 571 O O . ASP A 1 77 ? 10.617 -2.881 -15.023 1 93.12 77 ASP A O 1
ATOM 575 N N . ILE A 1 78 ? 10.461 -3.996 -13.055 1 92.56 78 ILE A N 1
ATOM 576 C CA . ILE A 1 78 ? 11.742 -4.66 -13.258 1 92.56 78 ILE A CA 1
ATOM 577 C C . ILE A 1 78 ? 11.547 -6.172 -13.258 1 92.56 78 ILE A C 1
ATOM 579 O O . ILE A 1 78 ? 10.891 -6.723 -12.375 1 92.56 78 ILE A O 1
ATOM 583 N N . GLU A 1 79 ? 12.094 -6.812 -14.227 1 90.19 79 GLU A N 1
ATOM 584 C CA . GLU A 1 79 ? 12.156 -8.273 -14.281 1 90.19 79 GLU A CA 1
ATOM 585 C C . GLU A 1 79 ? 13.516 -8.781 -13.82 1 90.19 79 GLU A C 1
ATOM 587 O O . GLU A 1 79 ? 14.555 -8.367 -14.352 1 90.19 79 GLU A O 1
ATOM 592 N N . PHE A 1 80 ? 13.391 -9.656 -12.891 1 88.19 80 PHE A N 1
ATOM 593 C CA . PHE A 1 80 ? 14.633 -10.234 -12.391 1 88.19 80 PHE A CA 1
ATOM 594 C C . PHE A 1 80 ? 14.945 -11.547 -13.102 1 88.19 80 PHE A C 1
ATOM 596 O O . PHE A 1 80 ? 14.031 -12.297 -13.461 1 88.19 80 PHE A O 1
ATOM 603 N N . GLU A 1 81 ? 16.156 -11.836 -13.188 1 86.25 81 GLU A N 1
ATOM 604 C CA . GLU A 1 81 ? 16.562 -13.117 -13.75 1 86.25 81 GLU A CA 1
ATOM 605 C C . GLU A 1 81 ? 16.281 -14.266 -12.789 1 86.25 81 GLU A C 1
ATOM 607 O O . GLU A 1 81 ? 16.344 -14.086 -11.57 1 86.25 81 GLU A O 1
ATOM 612 N N . PRO A 1 82 ? 15.992 -15.398 -13.242 1 75.88 82 PRO A N 1
ATOM 613 C CA . PRO A 1 82 ? 15.453 -16.531 -12.477 1 75.88 82 PRO A CA 1
ATOM 614 C C . PRO A 1 82 ? 16.438 -17.062 -11.453 1 75.88 82 PRO A C 1
ATOM 616 O O . PRO A 1 82 ? 16.047 -17.75 -10.5 1 75.88 82 PRO A O 1
ATOM 619 N N . ASP A 1 83 ? 17.719 -16.781 -11.602 1 75.88 83 ASP A N 1
ATOM 620 C CA . ASP A 1 83 ? 18.672 -17.438 -10.727 1 75.88 83 ASP A CA 1
ATOM 621 C C . ASP A 1 83 ? 18.703 -16.781 -9.344 1 75.88 83 ASP A C 1
ATOM 623 O O . ASP A 1 83 ? 19.172 -17.375 -8.375 1 75.88 83 ASP A O 1
ATOM 627 N N . ALA A 1 84 ? 18.062 -15.727 -9.227 1 73.56 84 ALA A N 1
ATOM 628 C CA . ALA A 1 84 ? 18.078 -15.039 -7.938 1 73.56 84 ALA A CA 1
ATOM 629 C C . ALA A 1 84 ? 17 -15.594 -7.004 1 73.56 84 ALA A C 1
ATOM 631 O O . ALA A 1 84 ? 15.969 -16.094 -7.465 1 73.56 84 ALA A O 1
ATOM 632 N N . VAL A 1 85 ? 17.328 -15.781 -5.742 1 78.56 85 VAL A N 1
ATOM 633 C CA . VAL A 1 85 ? 16.359 -16.219 -4.742 1 78.56 85 VAL A CA 1
ATOM 634 C C . VAL A 1 85 ? 15.211 -15.219 -4.676 1 78.56 85 VAL A C 1
ATOM 636 O O . VAL A 1 85 ? 15.43 -14.008 -4.598 1 78.56 85 VAL A O 1
ATOM 639 N N . ASP A 1 86 ? 14.039 -15.766 -4.785 1 85.12 86 ASP A N 1
ATOM 640 C CA . ASP A 1 86 ? 12.859 -14.938 -4.605 1 85.12 86 ASP A CA 1
ATOM 641 C C . ASP A 1 86 ? 12.422 -14.914 -3.143 1 85.12 86 ASP A C 1
ATOM 643 O O . ASP A 1 86 ? 11.688 -15.805 -2.697 1 85.12 86 ASP A O 1
ATOM 647 N N . VAL A 1 87 ? 12.828 -13.977 -2.459 1 88.19 87 VAL A N 1
ATOM 648 C CA . VAL A 1 87 ? 12.57 -13.867 -1.025 1 88.19 87 VAL A CA 1
ATOM 649 C C . VAL A 1 87 ? 11.07 -13.797 -0.77 1 88.19 87 VAL A C 1
ATOM 651 O O . VAL A 1 87 ? 10.57 -14.367 0.202 1 88.19 87 VAL A O 1
ATOM 654 N N . PHE A 1 88 ? 10.391 -13.172 -1.643 1 89.38 88 PHE A N 1
ATOM 655 C CA . PHE A 1 88 ? 8.953 -13.008 -1.448 1 89.38 88 PHE A CA 1
ATOM 656 C C . PHE A 1 88 ? 8.227 -14.344 -1.558 1 89.38 88 PHE A C 1
ATOM 658 O O . PHE A 1 88 ? 7.297 -14.609 -0.798 1 89.38 88 PHE A O 1
ATOM 665 N N . GLU A 1 89 ? 8.68 -15.094 -2.48 1 89.81 89 GLU A N 1
ATOM 666 C CA . GLU A 1 89 ? 8.094 -16.422 -2.609 1 89.81 89 GLU A CA 1
ATOM 667 C C . GLU A 1 89 ? 8.297 -17.25 -1.341 1 89.81 89 GLU A C 1
ATOM 669 O O . GLU A 1 89 ? 7.398 -17.969 -0.909 1 89.81 89 GLU A O 1
ATOM 674 N N . LEU A 1 90 ? 9.43 -17.141 -0.751 1 91.06 90 LEU A N 1
ATOM 675 C CA . LEU A 1 90 ? 9.719 -17.859 0.481 1 91.06 90 LEU A CA 1
ATOM 676 C C . LEU A 1 90 ? 8.82 -17.391 1.616 1 91.06 90 LEU A C 1
ATOM 678 O O . LEU A 1 90 ? 8.344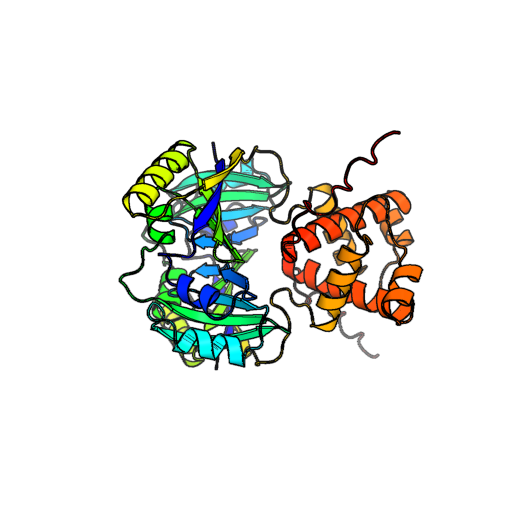 -18.203 2.42 1 91.06 90 LEU A O 1
ATOM 682 N N . VAL A 1 91 ? 8.625 -16.078 1.688 1 92.62 91 VAL A N 1
ATOM 683 C CA . VAL A 1 91 ? 7.754 -15.523 2.719 1 92.62 91 VAL A CA 1
ATOM 684 C C . VAL A 1 91 ? 6.344 -16.094 2.57 1 92.62 91 VAL A C 1
ATOM 686 O O . VAL A 1 91 ? 5.734 -16.516 3.553 1 92.62 91 VAL A O 1
ATOM 689 N N . LEU A 1 92 ? 5.906 -16.156 1.313 1 92.19 92 LEU A N 1
ATOM 690 C CA . LEU A 1 92 ? 4.559 -16.641 1.046 1 92.19 92 LEU A CA 1
ATOM 691 C C . LEU A 1 92 ? 4.426 -18.125 1.409 1 92.19 92 LEU A C 1
ATOM 693 O O . LEU A 1 92 ? 3.404 -18.547 1.957 1 92.19 92 LEU A O 1
ATOM 697 N N . GLU A 1 93 ? 5.406 -18.891 1.102 1 91.56 93 GLU A N 1
ATOM 698 C CA . GLU A 1 93 ? 5.41 -20.312 1.407 1 91.56 93 GLU A CA 1
ATOM 699 C C . GLU A 1 93 ? 5.238 -20.562 2.902 1 91.56 93 GLU A C 1
ATOM 701 O O . GLU A 1 93 ? 4.66 -21.578 3.311 1 91.56 93 GLU A O 1
ATOM 706 N N . LYS A 1 94 ? 5.684 -19.641 3.656 1 91 94 LYS A N 1
ATOM 707 C CA . LYS A 1 94 ? 5.641 -19.828 5.105 1 91 94 LYS A CA 1
ATOM 708 C C . LYS A 1 94 ? 4.469 -19.078 5.723 1 91 94 LYS A C 1
ATOM 710 O O . LYS A 1 94 ? 4.426 -18.875 6.938 1 91 94 LYS A O 1
ATOM 715 N N . GLY A 1 95 ? 3.637 -18.547 4.859 1 88.75 95 GLY A N 1
ATOM 716 C CA . GLY A 1 95 ? 2.404 -17.938 5.34 1 88.75 95 GLY A CA 1
ATOM 717 C C . GLY A 1 95 ? 2.572 -16.484 5.754 1 88.75 95 GLY A C 1
ATOM 718 O O . GLY A 1 95 ? 1.77 -15.961 6.527 1 88.75 95 GLY A O 1
ATOM 719 N N . GLY A 1 96 ? 3.604 -15.891 5.262 1 92.88 96 GLY A N 1
ATOM 720 C CA . GLY A 1 96 ? 3.85 -14.5 5.59 1 92.88 96 GLY A CA 1
ATOM 721 C C . GLY A 1 96 ? 3.256 -13.531 4.582 1 92.88 96 GLY A C 1
ATOM 722 O O . GLY A 1 96 ? 2.949 -13.922 3.451 1 92.88 96 GLY A O 1
ATOM 723 N N . THR A 1 97 ? 2.988 -12.297 5.016 1 93.19 97 THR A N 1
ATOM 724 C CA . THR A 1 97 ? 2.607 -11.164 4.18 1 93.19 97 THR A CA 1
ATOM 725 C C . THR A 1 97 ? 3.672 -10.07 4.234 1 93.19 97 THR A C 1
ATOM 727 O O . THR A 1 97 ? 4.016 -9.586 5.312 1 93.19 97 THR A O 1
ATOM 730 N N . VAL A 1 98 ? 4.168 -9.734 3.062 1 94.44 98 VAL A N 1
ATOM 731 C CA . VAL A 1 98 ? 5.184 -8.688 3.021 1 94.44 98 VAL A CA 1
ATOM 732 C C . VAL A 1 98 ? 4.508 -7.316 3.014 1 94.44 98 VAL A C 1
ATOM 734 O O . VAL A 1 98 ? 3.846 -6.953 2.041 1 94.44 98 VAL A O 1
ATOM 737 N N . LEU A 1 99 ? 4.777 -6.594 4.051 1 91.56 99 LEU A N 1
ATOM 738 C CA . LEU A 1 99 ? 4.117 -5.309 4.234 1 91.56 99 LEU A CA 1
ATOM 739 C C . LEU A 1 99 ? 4.938 -4.18 3.617 1 91.56 99 LEU A C 1
ATOM 741 O O . LEU A 1 99 ? 4.379 -3.227 3.074 1 91.56 99 LEU A O 1
ATOM 745 N N . SER A 1 100 ? 6.184 -4.266 3.762 1 90.94 100 SER A N 1
ATOM 746 C CA . SER A 1 100 ? 7.105 -3.287 3.191 1 90.94 100 SER A CA 1
ATOM 747 C C . SER A 1 100 ? 8.461 -3.916 2.895 1 90.94 100 SER A C 1
ATOM 749 O O . SER A 1 100 ? 8.82 -4.941 3.479 1 90.94 100 SER A O 1
ATOM 751 N N . ALA A 1 101 ? 9.094 -3.354 1.945 1 93.19 101 ALA A N 1
ATOM 752 C CA . ALA A 1 101 ? 10.445 -3.736 1.562 1 93.19 101 ALA A CA 1
ATOM 753 C C . ALA A 1 101 ? 11.219 -2.543 1.002 1 93.19 101 ALA A C 1
ATOM 755 O O . ALA A 1 101 ? 10.797 -1.935 0.014 1 93.19 101 ALA A O 1
ATOM 756 N N . SER A 1 102 ? 12.211 -2.223 1.654 1 92.31 102 SER A N 1
ATOM 757 C CA . SER A 1 102 ? 13.062 -1.118 1.219 1 92.31 102 SER A CA 1
ATOM 758 C C . SER A 1 102 ? 14.539 -1.459 1.374 1 92.31 102 SER A C 1
ATOM 760 O O . SER A 1 102 ? 14.898 -2.338 2.158 1 92.31 102 SER A O 1
ATOM 762 N N . ALA A 1 103 ? 15.281 -0.772 0.559 1 92.81 103 ALA A N 1
ATOM 763 C CA . ALA A 1 103 ? 16.719 -1.055 0.605 1 92.81 103 ALA A CA 1
ATOM 764 C C . ALA A 1 103 ? 17.531 0.231 0.502 1 92.81 103 ALA A C 1
ATOM 766 O O . ALA A 1 103 ? 17.172 1.145 -0.245 1 92.81 103 ALA A O 1
ATOM 767 N N . SER A 1 104 ? 18.516 0.279 1.322 1 87.06 104 SER A N 1
ATOM 768 C CA . SER A 1 104 ? 19.562 1.285 1.262 1 87.06 104 SER A CA 1
ATOM 769 C C . SER A 1 104 ? 20.922 0.691 1.634 1 87.06 104 SER A C 1
ATOM 771 O O . SER A 1 104 ? 21 -0.175 2.506 1 87.06 104 SER A O 1
ATOM 773 N N . GLY A 1 105 ? 22.016 1.148 1.121 1 82.19 105 GLY A N 1
ATOM 774 C CA . GLY A 1 105 ? 23.344 0.726 1.504 1 82.19 105 GLY A CA 1
ATOM 775 C C . GLY A 1 105 ? 23.547 -0.778 1.442 1 82.19 105 GLY A C 1
ATOM 776 O O . GLY A 1 105 ? 24.062 -1.382 2.383 1 82.19 105 GLY A O 1
ATOM 777 N N . GLU A 1 106 ? 22.969 -1.633 0.608 1 86.62 106 GLU A N 1
ATOM 778 C CA . GLU A 1 106 ? 23.141 -3.039 0.256 1 86.62 106 GLU A CA 1
ATOM 779 C C . GLU A 1 106 ? 22.312 -3.943 1.165 1 86.62 106 GLU A C 1
ATOM 781 O O . GLU A 1 106 ? 22.578 -5.141 1.265 1 86.62 106 GLU A O 1
ATOM 786 N N . THR A 1 107 ? 21.453 -3.371 1.865 1 90.19 107 THR A N 1
ATOM 787 C CA . THR A 1 107 ? 20.625 -4.16 2.762 1 90.19 107 THR A CA 1
ATOM 788 C C . THR A 1 107 ? 19.141 -3.879 2.506 1 90.19 107 THR A C 1
ATOM 790 O O . THR A 1 107 ? 18.75 -2.727 2.309 1 90.19 107 THR A O 1
ATOM 793 N N . TRP A 1 108 ? 18.422 -4.918 2.498 1 93.31 108 TRP A N 1
ATOM 794 C CA . TRP A 1 108 ? 16.969 -4.816 2.428 1 93.31 108 TRP A CA 1
ATOM 795 C C . TRP A 1 108 ? 16.344 -4.906 3.818 1 93.31 108 TRP A C 1
ATOM 797 O O . TRP A 1 108 ? 16.766 -5.715 4.645 1 93.31 108 TRP A O 1
ATOM 807 N N . LEU A 1 109 ? 15.43 -4.117 4.102 1 92 109 LEU A N 1
ATOM 808 C CA . LEU A 1 109 ? 14.57 -4.215 5.281 1 92 109 LEU A CA 1
ATOM 809 C C . LEU A 1 109 ? 13.148 -4.582 4.891 1 92 109 LEU A C 1
ATOM 811 O O . LEU A 1 109 ? 12.484 -3.84 4.16 1 92 109 LEU A O 1
ATOM 815 N N . LEU A 1 110 ? 12.719 -5.707 5.359 1 93.56 110 LEU A N 1
ATOM 816 C CA . LEU A 1 110 ? 11.367 -6.18 5.09 1 93.56 110 LEU A CA 1
ATOM 817 C C . LEU A 1 110 ? 10.523 -6.172 6.363 1 93.56 110 LEU A C 1
ATOM 819 O O . LEU A 1 110 ? 11.016 -6.539 7.434 1 93.56 110 LEU A O 1
ATOM 823 N N . SER A 1 111 ? 9.344 -5.754 6.293 1 91.5 111 SER A N 1
ATOM 824 C CA . SER A 1 111 ? 8.328 -5.949 7.32 1 91.5 111 SER A CA 1
ATOM 825 C C . SER A 1 111 ? 7.316 -7.012 6.902 1 91.5 111 SER A C 1
ATOM 827 O O . SER A 1 111 ? 6.68 -6.891 5.855 1 91.5 111 SER A O 1
ATOM 829 N N . ILE A 1 112 ? 7.273 -8.047 7.734 1 93.56 112 ILE A N 1
ATOM 830 C CA . ILE A 1 112 ? 6.469 -9.203 7.352 1 93.56 112 ILE A CA 1
ATOM 831 C C . ILE A 1 112 ? 5.48 -9.531 8.469 1 93.56 112 ILE A C 1
ATOM 833 O O . ILE A 1 112 ? 5.852 -9.578 9.641 1 93.56 112 ILE A O 1
ATOM 837 N N . ARG A 1 113 ? 4.234 -9.703 8.078 1 93.19 113 ARG A N 1
ATOM 838 C CA . ARG A 1 113 ? 3.201 -10.133 9.023 1 93.19 113 ARG A CA 1
ATOM 839 C C . ARG A 1 113 ? 2.971 -11.633 8.938 1 93.19 113 ARG A C 1
ATOM 841 O O . ARG A 1 113 ? 2.871 -12.195 7.844 1 93.19 113 ARG A O 1
ATOM 848 N N . PHE A 1 114 ? 2.898 -12.25 10.109 1 89.62 114 PHE A N 1
ATOM 849 C CA . PHE A 1 114 ? 2.604 -13.672 10.203 1 89.62 114 PHE A CA 1
ATOM 850 C C . PHE A 1 114 ? 1.366 -13.922 11.062 1 89.62 114 PHE A C 1
ATOM 852 O O . PHE A 1 114 ? 1.17 -13.25 12.078 1 89.62 114 PHE A O 1
ATOM 859 N N . ALA A 1 115 ? 0.539 -14.852 10.523 1 82.94 115 ALA A N 1
ATOM 860 C CA . ALA A 1 115 ? -0.609 -15.234 11.344 1 82.94 115 ALA A CA 1
ATOM 861 C C . ALA A 1 115 ? -0.162 -15.945 12.617 1 82.94 115 ALA A C 1
ATOM 863 O O . ALA A 1 115 ? -0.784 -15.797 13.672 1 82.94 115 ALA A O 1
ATOM 864 N N . GLU A 1 116 ? 0.917 -16.719 12.484 1 81.56 116 GLU A N 1
ATOM 865 C CA . GLU A 1 116 ? 1.492 -17.438 13.609 1 81.56 116 GLU A CA 1
ATOM 866 C C . GLU A 1 116 ? 2.979 -17.125 13.766 1 81.56 116 GLU A C 1
ATOM 868 O O . GLU A 1 116 ? 3.719 -17.109 12.781 1 81.56 116 GLU A O 1
ATOM 873 N N . ARG A 1 117 ? 3.381 -16.969 14.953 1 79 117 ARG A N 1
ATOM 874 C CA . ARG A 1 117 ? 4.754 -16.578 15.258 1 79 117 ARG A CA 1
ATOM 875 C C . ARG A 1 117 ? 5.746 -17.609 14.75 1 79 117 ARG A C 1
ATOM 877 O O . ARG A 1 117 ? 6.879 -17.281 14.398 1 79 117 ARG A O 1
ATOM 884 N N . GLU A 1 118 ? 5.324 -18.781 14.664 1 85.38 118 GLU A N 1
ATOM 885 C CA . GLU A 1 118 ? 6.199 -19.875 14.219 1 85.38 118 GLU A CA 1
ATOM 886 C C . GLU A 1 118 ? 6.656 -19.656 12.781 1 85.38 118 GLU A C 1
ATOM 888 O O . GLU A 1 118 ? 7.68 -20.203 12.359 1 85.38 118 GLU A O 1
ATOM 893 N N . GLY A 1 119 ? 5.844 -18.953 12.023 1 89.38 119 GLY A N 1
ATOM 894 C CA . GLY A 1 119 ? 6.211 -18.656 10.648 1 89.38 119 GLY A CA 1
ATOM 895 C C . GLY A 1 119 ? 7.516 -17.891 10.531 1 89.38 119 GLY A C 1
ATOM 896 O O . GLY A 1 119 ? 8.234 -18.031 9.539 1 89.38 119 GLY A O 1
ATOM 897 N N . VAL A 1 120 ? 7.84 -17.156 11.531 1 87 120 VAL A N 1
ATOM 898 C CA . VAL A 1 120 ? 9.047 -16.344 11.523 1 87 120 VAL A CA 1
ATOM 899 C C . VAL A 1 120 ? 10.281 -17.234 11.555 1 87 120 VAL A C 1
ATOM 901 O O . VAL A 1 120 ? 11.188 -17.094 10.727 1 87 120 VAL A O 1
ATOM 904 N N . SER A 1 121 ? 10.281 -18.141 12.484 1 89.06 121 SER A N 1
ATOM 905 C CA . SER A 1 121 ? 11.438 -19.016 12.625 1 89.06 121 SER A CA 1
ATOM 906 C C . SER A 1 121 ? 11.594 -19.922 11.398 1 89.06 121 SER A C 1
ATOM 908 O O . SER A 1 121 ? 12.711 -20.172 10.945 1 89.06 121 SER A O 1
ATOM 910 N N . SER A 1 122 ? 10.484 -20.406 10.906 1 92 122 SER A N 1
ATOM 911 C CA . SER A 1 122 ? 10.516 -21.234 9.703 1 92 122 SER A CA 1
ATOM 912 C C . SER A 1 122 ? 11.102 -20.484 8.516 1 92 122 SER A C 1
ATOM 914 O O . SER A 1 122 ? 11.883 -21.047 7.742 1 92 122 SER A O 1
ATOM 916 N N . LEU A 1 123 ? 10.664 -19.234 8.383 1 92 123 LEU A N 1
ATOM 917 C CA . LEU A 1 123 ? 11.211 -18.406 7.309 1 92 123 LEU A CA 1
ATOM 918 C C . LEU A 1 123 ? 12.703 -18.188 7.492 1 92 123 LEU A C 1
ATOM 920 O O . LEU A 1 123 ? 13.477 -18.266 6.531 1 92 123 LEU A O 1
ATOM 924 N N . TYR A 1 124 ? 13.125 -17.922 8.664 1 88.56 124 TYR A N 1
ATOM 925 C CA . TYR A 1 124 ? 14.539 -17.719 8.969 1 88.56 124 TYR A CA 1
ATOM 926 C C . TYR A 1 124 ? 15.375 -18.906 8.508 1 88.56 124 TYR A C 1
ATOM 928 O O . TYR A 1 124 ? 16.391 -18.734 7.828 1 88.56 124 TYR A O 1
ATOM 936 N N . ASP A 1 125 ? 14.914 -20.062 8.867 1 91.38 125 ASP A N 1
ATOM 937 C CA . ASP A 1 125 ? 15.625 -21.281 8.508 1 91.38 125 ASP A CA 1
ATOM 938 C C . ASP A 1 125 ? 15.711 -21.438 6.988 1 91.38 125 ASP A C 1
ATOM 940 O O . ASP A 1 125 ? 16.766 -21.797 6.449 1 91.38 125 ASP A O 1
ATOM 944 N N . ARG A 1 126 ? 14.633 -21.141 6.336 1 92.12 126 ARG A N 1
ATOM 945 C CA . ARG A 1 126 ? 14.57 -21.297 4.887 1 92.12 126 ARG A CA 1
ATOM 946 C C . ARG A 1 126 ? 15.492 -20.312 4.188 1 92.12 126 ARG A C 1
ATOM 948 O O . ARG A 1 126 ? 16.156 -20.656 3.201 1 92.12 126 ARG A O 1
ATOM 955 N N . LEU A 1 127 ? 15.531 -19.094 4.676 1 89.81 127 LEU A N 1
ATOM 956 C CA . LEU A 1 127 ? 16.406 -18.078 4.105 1 89.81 127 LEU A CA 1
ATOM 957 C C . LEU A 1 127 ? 17.875 -18.453 4.301 1 89.81 127 LEU A C 1
ATOM 959 O O . LEU A 1 127 ? 18.688 -18.312 3.385 1 89.81 127 LEU A O 1
ATOM 963 N N . ASP A 1 128 ? 18.156 -18.938 5.426 1 87.12 128 ASP A N 1
ATOM 964 C CA . ASP A 1 128 ? 19.531 -19.359 5.723 1 87.12 128 ASP A CA 1
ATOM 965 C C . ASP A 1 128 ? 19.953 -20.516 4.82 1 87.12 128 ASP A C 1
ATOM 967 O O . ASP A 1 128 ? 21.078 -20.547 4.32 1 87.12 128 ASP A O 1
ATOM 971 N N . GLU A 1 129 ? 19.047 -21.391 4.602 1 90.06 129 GLU A N 1
ATOM 972 C CA . GLU A 1 129 ? 19.297 -22.531 3.721 1 90.06 129 GLU A CA 1
ATOM 973 C C . GLU A 1 129 ? 19.531 -22.078 2.281 1 90.06 129 GLU A C 1
ATOM 975 O O . GLU A 1 129 ? 20.25 -22.719 1.528 1 90.06 129 GLU A O 1
ATOM 980 N N . ALA A 1 130 ? 18.906 -21 1.912 1 86.19 130 ALA A N 1
ATOM 981 C CA . ALA A 1 130 ? 19.031 -20.469 0.557 1 86.19 130 ALA A CA 1
ATOM 982 C C . ALA A 1 130 ? 20.219 -19.516 0.447 1 86.19 130 ALA A C 1
ATOM 984 O O . ALA A 1 130 ? 20.359 -18.812 -0.55 1 86.19 130 ALA A O 1
ATOM 985 N N . ASP A 1 131 ? 21 -19.391 1.471 1 84.31 131 ASP A N 1
ATOM 986 C CA . ASP A 1 131 ? 22.219 -18.594 1.512 1 84.31 131 ASP A CA 1
ATOM 987 C C . ASP A 1 131 ? 21.891 -17.109 1.535 1 84.31 131 ASP A C 1
ATOM 989 O O . ASP A 1 131 ? 22.609 -16.297 0.935 1 84.31 131 ASP A O 1
ATOM 993 N N . VAL A 1 132 ? 20.734 -16.781 1.978 1 85.25 132 VAL A N 1
ATOM 994 C CA . VAL A 1 132 ? 20.344 -15.414 2.303 1 85.25 132 VAL A CA 1
ATOM 995 C C . VAL A 1 132 ? 20.25 -15.242 3.818 1 85.25 132 VAL A C 1
ATOM 997 O O . VAL A 1 132 ? 19.25 -15.617 4.434 1 85.25 132 VAL A O 1
ATOM 1000 N N . THR A 1 133 ? 21.266 -14.812 4.449 1 84.81 133 THR A N 1
ATOM 1001 C CA . THR A 1 133 ? 21.312 -14.773 5.906 1 84.81 133 THR A CA 1
ATOM 1002 C C . THR A 1 133 ? 20.5 -13.609 6.453 1 84.81 133 THR A C 1
ATOM 1004 O O . THR A 1 133 ? 20.891 -12.445 6.309 1 84.81 133 THR A O 1
ATOM 1007 N N . PRO A 1 134 ? 19.438 -13.891 7.07 1 89.31 134 PRO A N 1
ATOM 1008 C CA . PRO A 1 134 ? 18.562 -12.828 7.59 1 89.31 134 PRO A CA 1
ATOM 1009 C C . PRO A 1 134 ? 18.938 -12.414 9.016 1 89.31 134 PRO A C 1
ATOM 1011 O O . PRO A 1 134 ? 19.609 -13.156 9.727 1 89.31 134 PRO A O 1
ATOM 1014 N N . THR A 1 135 ? 18.688 -11.211 9.352 1 85.94 135 THR A N 1
ATOM 1015 C CA . THR A 1 135 ? 18.734 -10.695 10.719 1 85.94 135 THR A CA 1
ATOM 1016 C C . THR A 1 135 ? 17.375 -10.156 11.133 1 85.94 135 THR A C 1
ATOM 1018 O O . THR A 1 135 ? 16.797 -9.305 10.453 1 85.94 135 THR A O 1
ATOM 1021 N N . ILE A 1 136 ? 16.891 -10.688 12.188 1 84.38 136 ILE A N 1
ATOM 1022 C CA . ILE A 1 136 ? 15.633 -10.172 12.711 1 84.38 136 ILE A CA 1
ATOM 1023 C C . ILE A 1 136 ? 15.891 -8.891 13.508 1 84.38 136 ILE A C 1
ATOM 1025 O O . ILE A 1 136 ? 16.578 -8.922 14.531 1 84.38 136 ILE A O 1
ATOM 1029 N N . VAL A 1 137 ? 15.414 -7.84 13.086 1 79.69 137 VAL A N 1
ATOM 1030 C CA . VAL A 1 137 ? 15.625 -6.543 13.719 1 79.69 137 VAL A CA 1
ATOM 1031 C C . VAL A 1 137 ? 14.594 -6.332 14.828 1 79.69 137 VAL A C 1
ATOM 1033 O O . VAL A 1 137 ? 14.922 -5.832 15.906 1 79.69 137 VAL A O 1
ATOM 1036 N N . ARG A 1 138 ? 13.352 -6.652 14.516 1 81.5 138 ARG A N 1
ATOM 1037 C CA . ARG A 1 138 ? 12.25 -6.465 15.445 1 81.5 138 ARG A CA 1
ATOM 1038 C C . ARG A 1 138 ? 11.172 -7.523 15.242 1 81.5 138 ARG A C 1
ATOM 1040 O O . ARG A 1 138 ? 10.93 -7.961 14.109 1 81.5 138 ARG A O 1
ATOM 1047 N N . LEU A 1 139 ? 10.664 -8.055 16.312 1 75.94 139 LEU A N 1
ATOM 1048 C CA . LEU A 1 139 ? 9.516 -8.953 16.297 1 75.94 139 LEU A CA 1
ATOM 1049 C C . LEU A 1 139 ? 8.492 -8.547 17.359 1 75.94 139 LEU A C 1
ATOM 1051 O O . LEU A 1 139 ? 8.828 -8.383 18.531 1 75.94 139 LEU A O 1
ATOM 1055 N N . PHE A 1 140 ? 7.316 -8.219 16.953 1 75.56 140 PHE A N 1
ATOM 1056 C CA . PHE A 1 140 ? 6.312 -7.797 17.922 1 75.56 140 PHE A CA 1
ATOM 1057 C C . PHE A 1 140 ? 4.934 -8.32 17.547 1 75.56 140 PHE A C 1
ATOM 1059 O O . PHE A 1 140 ? 4.691 -8.641 16.375 1 75.56 140 PHE A O 1
ATOM 1066 N N . ASP A 1 141 ? 4.156 -8.523 18.594 1 73.62 141 ASP A N 1
ATOM 1067 C CA . ASP A 1 141 ? 2.787 -8.984 18.375 1 73.62 141 ASP A CA 1
ATOM 1068 C C . ASP A 1 141 ? 1.859 -7.82 18.047 1 73.62 141 ASP A C 1
ATOM 1070 O O . ASP A 1 141 ? 1.984 -6.734 18.609 1 73.62 141 ASP A O 1
ATOM 1074 N N . LEU A 1 142 ? 1.334 -7.84 16.828 1 64.06 142 LEU A N 1
ATOM 1075 C CA . LEU A 1 142 ? 0.313 -6.848 16.516 1 64.06 142 LEU A CA 1
ATOM 1076 C C . LEU A 1 142 ? -0.801 -6.863 17.562 1 64.06 142 LEU A C 1
ATOM 1078 O O . LEU A 1 142 ? -1.416 -7.906 17.797 1 64.06 142 LEU A O 1
ATOM 1082 N N . GLU A 1 143 ? -0.321 -6.395 18.766 1 54.78 143 GLU A N 1
ATOM 1083 C CA . GLU A 1 143 ? -1.372 -6.359 19.766 1 54.78 143 GLU A CA 1
ATOM 1084 C C . GLU A 1 143 ? -2.682 -5.828 19.188 1 54.78 143 GLU A C 1
ATOM 1086 O O . GLU A 1 143 ? -2.674 -5.078 18.219 1 54.78 143 GLU A O 1
ATOM 1091 N N . GLU A 1 144 ? -3.758 -6.559 19.453 1 45.75 144 GLU A N 1
ATOM 1092 C CA . GLU A 1 144 ? -5.105 -6.039 19.234 1 45.75 144 GLU A CA 1
ATOM 1093 C C . GLU A 1 144 ? -5.121 -4.512 19.297 1 45.75 144 GLU A C 1
ATOM 1095 O O . GLU A 1 144 ? -6.137 -3.887 18.984 1 45.75 144 GLU A O 1
ATOM 1100 N N . GLU A 1 145 ? -4.273 -3.912 20.047 1 41.78 145 GLU A N 1
ATOM 1101 C CA . GLU A 1 145 ? -4.59 -2.508 20.297 1 41.78 145 GLU A CA 1
ATOM 1102 C C . GLU A 1 145 ? -4.332 -1.662 19.047 1 41.78 145 GLU A C 1
ATOM 1104 O O . GLU A 1 145 ? -3.531 -2.039 18.188 1 41.78 145 GLU A O 1
ATOM 1109 N N . THR A 1 146 ? -5.168 -0.669 18.672 1 43.38 146 THR A N 1
ATOM 1110 C CA . THR A 1 146 ? -5.773 0.188 17.656 1 43.38 146 THR A CA 1
ATOM 1111 C C . THR A 1 146 ? -4.707 1.021 16.953 1 43.38 146 THR A C 1
ATOM 1113 O O . THR A 1 146 ? -4.508 2.191 17.281 1 43.38 146 THR A O 1
ATOM 1116 N N . HIS A 1 147 ? -3.441 0.9 17.125 1 40.56 147 HIS A N 1
ATOM 1117 C CA . HIS A 1 147 ? -2.895 2.027 16.375 1 40.56 147 HIS A CA 1
ATOM 1118 C C . HIS A 1 147 ? -3.123 1.86 14.883 1 40.56 147 HIS A C 1
ATOM 1120 O O . HIS A 1 147 ? -3.172 0.735 14.383 1 40.56 147 HIS A O 1
ATOM 1126 N N . SER A 1 148 ? -3.793 2.711 14.234 1 44.53 148 SER A N 1
ATOM 1127 C CA . SER A 1 148 ? -4.184 2.748 12.828 1 44.53 148 SER A CA 1
ATOM 1128 C C . SER A 1 148 ? -3.002 2.424 11.922 1 44.53 148 SER A C 1
ATOM 1130 O O . SER A 1 148 ? -1.846 2.547 12.328 1 44.53 148 SER A O 1
ATOM 1132 N N . GLN A 1 149 ? -3.172 1.722 10.961 1 44.84 149 GLN A N 1
ATOM 1133 C CA . GLN A 1 149 ? -2.219 1.352 9.922 1 44.84 149 GLN A CA 1
ATOM 1134 C C . GLN A 1 149 ? -1.284 2.512 9.594 1 44.84 149 GLN A C 1
ATOM 1136 O O . GLN A 1 149 ? -0.13 2.299 9.211 1 44.84 149 GLN A O 1
ATOM 1141 N N . CYS A 1 150 ? -1.873 3.656 9.688 1 48.31 150 CYS A N 1
ATOM 1142 C CA . CYS A 1 150 ? -1.062 4.812 9.32 1 48.31 150 CYS A CA 1
ATOM 1143 C C . CYS A 1 150 ? -0.35 5.387 10.539 1 48.31 150 CYS A C 1
ATOM 1145 O O . CYS A 1 150 ? 0.144 6.516 10.5 1 48.31 150 CYS A O 1
ATOM 1147 N N . GLY A 1 151 ? -0.381 4.555 11.703 1 54.44 151 GLY A N 1
ATOM 1148 C CA . GLY A 1 151 ? 0.345 4.984 12.883 1 54.44 151 GLY A CA 1
ATOM 1149 C C . GLY A 1 151 ? -0.423 5.988 13.727 1 54.44 151 GLY A C 1
ATOM 1150 O O . GLY A 1 151 ? 0.121 6.559 14.672 1 54.44 151 GLY A O 1
ATOM 1151 N N . LEU A 1 152 ? -1.659 6.234 13.234 1 61.03 152 LEU A N 1
ATOM 1152 C CA . LEU A 1 152 ? -2.486 7.18 13.969 1 61.03 152 LEU A CA 1
ATOM 1153 C C . LEU A 1 152 ? -3.232 6.48 15.102 1 61.03 152 LEU A C 1
ATOM 1155 O O . LEU A 1 152 ? -3.691 5.348 14.945 1 61.03 152 LEU A O 1
ATOM 1159 N N . THR A 1 153 ? -3.248 7.09 16.234 1 63.91 153 THR A N 1
ATOM 1160 C CA . THR A 1 153 ? -4.188 6.672 17.266 1 63.91 153 THR A CA 1
ATOM 1161 C C . THR A 1 153 ? -5.621 7.012 16.875 1 63.91 153 THR A C 1
ATOM 1163 O O . THR A 1 153 ? -5.844 7.805 15.953 1 63.91 153 THR A O 1
ATOM 1166 N N . ALA A 1 154 ? -6.648 6.418 17.484 1 63.06 154 ALA A N 1
ATOM 1167 C CA . ALA A 1 154 ? -8.055 6.719 17.234 1 63.06 154 ALA A CA 1
ATOM 1168 C C . ALA A 1 154 ? -8.336 8.211 17.391 1 63.06 154 ALA A C 1
ATOM 1170 O O . ALA A 1 154 ? -9.039 8.797 16.562 1 63.06 154 ALA A O 1
ATOM 1171 N N . ARG A 1 155 ? -7.797 8.828 18.422 1 71.94 155 ARG A N 1
ATOM 1172 C CA . ARG A 1 155 ? -8.031 10.25 18.672 1 71.94 155 ARG A CA 1
ATOM 1173 C C . ARG A 1 155 ? -7.387 11.117 17.609 1 71.94 155 ARG A C 1
ATOM 1175 O O . ARG A 1 155 ? -7.961 12.125 17.188 1 71.94 155 ARG A O 1
ATOM 1182 N N . GLN A 1 156 ? -6.207 10.664 17.156 1 72.25 156 GLN A N 1
ATOM 1183 C CA . GLN A 1 156 ? -5.52 11.375 16.078 1 72.25 156 GLN A CA 1
ATOM 1184 C C . GLN A 1 156 ? -6.32 11.312 14.781 1 72.25 156 GLN A C 1
ATOM 1186 O O . GLN A 1 156 ? -6.469 12.328 14.094 1 72.25 156 GLN A O 1
ATOM 1191 N N . TYR A 1 157 ? -6.812 10.148 14.516 1 69.81 157 TYR A N 1
ATOM 1192 C CA . TYR A 1 157 ? -7.605 9.953 13.312 1 69.81 157 TYR A CA 1
ATOM 1193 C C . TYR A 1 157 ? -8.867 10.805 13.344 1 69.81 157 TYR A C 1
ATOM 1195 O O . TYR A 1 157 ? -9.164 11.523 12.383 1 69.81 157 TYR A O 1
ATOM 1203 N N . GLU A 1 158 ? -9.547 10.758 14.438 1 72.19 158 GLU A N 1
ATOM 1204 C CA . GLU A 1 158 ? -10.781 11.523 14.594 1 72.19 158 GLU A CA 1
ATOM 1205 C C . GLU A 1 158 ? -10.531 13.016 14.414 1 72.19 158 GLU A C 1
ATOM 1207 O O . GLU A 1 158 ? -11.336 13.711 13.789 1 72.19 158 GLU A O 1
ATOM 1212 N N . THR A 1 159 ? -9.508 13.484 14.938 1 80.56 159 THR A N 1
ATOM 1213 C CA . THR A 1 159 ? -9.164 14.898 14.852 1 80.56 159 THR A CA 1
ATOM 1214 C C . THR A 1 159 ? -8.883 15.305 13.406 1 80.56 159 THR A C 1
ATOM 1216 O O . THR A 1 159 ? -9.32 16.375 12.961 1 80.56 159 THR A O 1
ATOM 1219 N N . LEU A 1 160 ? -8.172 14.367 12.633 1 81.31 160 LEU A N 1
ATOM 1220 C CA . LEU A 1 160 ? -7.871 14.656 11.234 1 81.31 160 LEU A CA 1
ATOM 1221 C C . LEU A 1 160 ? -9.141 14.68 10.398 1 81.31 160 LEU A C 1
ATOM 1223 O O . LEU A 1 160 ? -9.312 15.562 9.547 1 81.31 160 LEU A O 1
ATOM 1227 N N . VAL A 1 161 ? -10.008 13.797 10.672 1 74.38 161 VAL A N 1
ATOM 1228 C CA . VAL A 1 161 ? -11.273 13.727 9.945 1 74.38 161 VAL A CA 1
ATOM 1229 C C . VAL A 1 161 ? -12.094 14.992 10.203 1 74.38 161 VAL A C 1
ATOM 1231 O O . VAL A 1 161 ? -12.648 15.586 9.281 1 74.38 161 VAL A O 1
ATOM 1234 N N . ALA A 1 162 ? -12.195 15.414 11.461 1 79.88 162 ALA A N 1
ATOM 1235 C CA . ALA A 1 162 ? -12.898 16.641 11.82 1 79.88 162 ALA A CA 1
ATOM 1236 C C . ALA A 1 162 ? -12.305 17.844 11.102 1 79.88 162 ALA A C 1
ATOM 1238 O O . ALA A 1 162 ? -13.031 18.719 10.625 1 79.88 162 ALA A O 1
ATOM 1239 N N . ALA A 1 163 ? -11.016 17.922 11.062 1 85.69 163 ALA A N 1
ATOM 1240 C CA . ALA A 1 163 ? -10.32 19.031 10.414 1 85.69 163 ALA A CA 1
ATOM 1241 C C . ALA A 1 163 ? -10.664 19.094 8.922 1 85.69 163 ALA A C 1
ATOM 1243 O O . ALA A 1 163 ? -10.867 20.172 8.375 1 85.69 163 ALA A O 1
ATOM 1244 N N . ILE A 1 164 ? -10.742 17.859 8.312 1 77.12 164 ILE A N 1
ATOM 1245 C CA . ILE A 1 164 ? -11.109 17.781 6.906 1 77.12 164 ILE A CA 1
ATOM 1246 C C . ILE A 1 164 ? -12.547 18.266 6.719 1 77.12 164 ILE A C 1
ATOM 1248 O O . ILE A 1 164 ? -12.812 19.125 5.863 1 77.12 164 ILE A O 1
ATOM 1252 N N . ASP A 1 165 ? -13.359 17.828 7.535 1 77.44 165 ASP A N 1
ATOM 1253 C CA . ASP A 1 165 ? -14.797 18.078 7.426 1 77.44 165 ASP A CA 1
ATOM 1254 C C . ASP A 1 165 ? -15.094 19.578 7.59 1 77.44 165 ASP A C 1
ATOM 1256 O O . ASP A 1 165 ? -15.992 20.109 6.934 1 77.44 165 ASP A O 1
ATOM 1260 N N . HIS A 1 166 ? -14.359 20.219 8.43 1 83.25 166 HIS A N 1
ATOM 1261 C CA . HIS A 1 166 ? -14.633 21.609 8.734 1 83.25 166 HIS A CA 1
ATOM 1262 C C . HIS A 1 166 ? -13.82 22.547 7.844 1 83.25 166 HIS A C 1
ATOM 1264 O O . HIS A 1 166 ? -13.875 23.766 8 1 83.25 166 HIS A O 1
ATOM 1270 N N . GLY A 1 167 ? -13.07 21.859 6.945 1 80.12 167 GLY A N 1
ATOM 1271 C CA . GLY A 1 167 ? -12.367 22.625 5.938 1 80.12 167 GLY A CA 1
ATOM 1272 C C . GLY A 1 167 ? -11.078 23.25 6.449 1 80.12 167 GLY A C 1
ATOM 1273 O O . GLY A 1 167 ? -10.688 24.328 6.012 1 80.12 167 GLY A O 1
ATOM 1274 N N . TYR A 1 168 ? -10.5 22.656 7.535 1 87 168 TYR A N 1
ATOM 1275 C CA . TYR A 1 168 ? -9.258 23.172 8.094 1 87 168 TYR A CA 1
ATOM 1276 C C . TYR A 1 168 ? -8.125 23.078 7.078 1 87 168 TYR A C 1
ATOM 1278 O O . TYR A 1 168 ? -7.203 23.906 7.082 1 87 168 TYR A O 1
ATOM 1286 N N . PHE A 1 169 ? -8.227 22.094 6.188 1 80.25 169 PHE A N 1
ATOM 1287 C CA . PHE A 1 169 ? -7.152 21.859 5.23 1 80.25 169 PHE A CA 1
ATOM 1288 C C . PHE A 1 169 ? -7.445 22.547 3.902 1 80.25 169 PHE A C 1
ATOM 1290 O O . PHE A 1 169 ? -6.641 22.469 2.969 1 80.25 169 PHE A O 1
ATOM 1297 N N . GLU A 1 170 ? -8.523 23.234 3.828 1 75.88 170 GLU A N 1
ATOM 1298 C CA . GLU A 1 170 ? -8.883 23.922 2.59 1 75.88 170 GLU A CA 1
ATOM 1299 C C . GLU A 1 170 ? -8.039 25.172 2.389 1 75.88 170 GLU A C 1
ATOM 1301 O O . GLU A 1 170 ? -7.559 25.766 3.355 1 75.88 170 GLU A O 1
ATOM 1306 N N . ILE A 1 171 ? -7.723 25.438 1.187 1 65.88 171 ILE A N 1
ATOM 1307 C CA . ILE A 1 171 ? -7.043 26.656 0.805 1 65.88 171 ILE A CA 1
ATOM 1308 C C . ILE A 1 171 ? -7.941 27.484 -0.117 1 65.88 171 ILE A C 1
ATOM 1310 O O . ILE A 1 171 ? -8.125 27.141 -1.287 1 65.88 171 ILE A O 1
ATOM 1314 N N . PRO A 1 172 ? -8.531 28.719 0.439 1 77.44 172 PRO A N 1
ATOM 1315 C CA . PRO A 1 172 ? -8.266 29.25 1.778 1 77.44 172 PRO A CA 1
ATOM 1316 C C . PRO A 1 172 ? -8.961 28.438 2.879 1 77.44 172 PRO A C 1
ATOM 1318 O O . PRO A 1 172 ? -9.875 27.672 2.598 1 77.44 172 PRO A O 1
ATOM 1321 N N . ARG A 1 173 ? -8.375 28.594 4.223 1 78.06 173 ARG A N 1
ATOM 1322 C CA . ARG A 1 173 ? -8.93 27.859 5.359 1 78.06 173 ARG A CA 1
ATOM 1323 C C . ARG A 1 173 ? -10.375 28.266 5.625 1 78.06 173 ARG A C 1
ATOM 1325 O O . ARG A 1 173 ? -10.703 29.453 5.578 1 78.06 173 ARG A O 1
ATOM 1332 N N . GLU A 1 174 ? -11.219 27.359 5.785 1 84.19 174 GLU A N 1
ATOM 1333 C CA . GLU A 1 174 ? -12.617 27.641 6.109 1 84.19 174 GLU A CA 1
ATOM 1334 C C . GLU A 1 174 ? -12.812 27.781 7.617 1 84.19 174 GLU A C 1
ATOM 1336 O O . GLU A 1 174 ? -13.789 28.391 8.062 1 84.19 174 GLU A O 1
ATOM 1341 N N . VAL A 1 175 ? -11.969 27.156 8.352 1 86.62 175 VAL A N 1
ATOM 1342 C CA . VAL A 1 175 ? -12.039 27.234 9.812 1 86.62 175 VAL A CA 1
ATOM 1343 C C . VAL A 1 175 ? -10.641 27.422 10.391 1 86.62 175 VAL A C 1
ATOM 1345 O O . VAL A 1 175 ? -9.68 26.812 9.906 1 86.62 175 VAL A O 1
ATOM 1348 N N . SER A 1 176 ? -10.492 28.25 11.375 1 87.06 176 SER A N 1
ATOM 1349 C CA . SER A 1 176 ? -9.219 28.422 12.07 1 87.06 176 SER A CA 1
ATOM 1350 C C . SER A 1 176 ? -9.016 27.328 13.117 1 87.06 176 SER A C 1
ATOM 1352 O O . SER A 1 176 ? -9.945 26.594 13.445 1 87.06 176 SER A O 1
ATOM 1354 N N . MET A 1 177 ? -7.73 27.203 13.578 1 85.94 177 MET A N 1
ATOM 1355 C CA . MET A 1 177 ? -7.43 26.234 14.633 1 85.94 177 MET A CA 1
ATOM 1356 C C . MET A 1 177 ? -8.258 26.531 15.883 1 85.94 177 MET A C 1
ATOM 1358 O O . MET A 1 177 ? -8.727 25.594 16.547 1 85.94 177 MET A O 1
ATOM 1362 N N . GLN A 1 178 ? -8.422 27.859 16.172 1 89.56 178 GLN A N 1
ATOM 1363 C CA . GLN A 1 178 ? -9.203 28.266 17.344 1 89.56 178 GLN A CA 1
ATOM 1364 C C . GLN A 1 178 ? -10.664 27.828 17.188 1 89.56 178 GLN A C 1
ATOM 1366 O O . GLN A 1 178 ? -11.242 27.266 18.109 1 89.56 178 GLN A O 1
ATOM 1371 N N . GLU A 1 179 ? -11.203 28.094 16.016 1 92.19 179 GLU A N 1
ATOM 1372 C CA . GLU A 1 179 ? -12.594 27.734 15.742 1 92.19 179 GLU A CA 1
ATOM 1373 C C . GLU A 1 179 ? -12.781 26.219 15.805 1 92.19 179 GLU A C 1
ATOM 1375 O O . GLU A 1 179 ? -13.789 25.734 16.328 1 92.19 179 GLU A O 1
ATOM 1380 N N . LEU A 1 180 ? -11.82 25.484 15.211 1 90.56 180 LEU A N 1
ATOM 1381 C CA . LEU A 1 180 ? -11.898 24.031 15.203 1 90.56 180 LEU A CA 1
ATOM 1382 C C . LEU A 1 180 ? -11.82 23.469 16.625 1 90.56 180 LEU A C 1
ATOM 1384 O O . LEU A 1 180 ? -12.523 22.516 16.953 1 90.56 180 LEU A O 1
ATOM 1388 N N . SER A 1 181 ? -10.945 24.062 17.453 1 92.44 181 SER A N 1
ATOM 1389 C CA . SER A 1 181 ? -10.812 23.594 18.844 1 92.44 181 SER A CA 1
ATOM 1390 C C . SER A 1 181 ? -12.125 23.781 19.609 1 92.44 181 SER A C 1
ATOM 1392 O O . SER A 1 181 ? -12.508 22.922 20.406 1 92.44 181 SER A O 1
ATOM 1394 N N . GLU A 1 182 ? -12.773 24.875 19.359 1 91.31 182 GLU A N 1
ATOM 1395 C CA . GLU A 1 182 ? -14.062 25.141 20 1 91.31 182 GLU A CA 1
ATOM 1396 C C . GLU A 1 182 ? -15.117 24.141 19.547 1 91.31 182 GLU A C 1
ATOM 1398 O O . GLU A 1 182 ? -15.914 23.656 20.375 1 91.31 182 GLU A O 1
ATOM 1403 N N . GLU A 1 183 ? -15.094 23.906 18.281 1 86.56 183 GLU A N 1
ATOM 1404 C CA . GLU A 1 183 ? -16.047 22.938 17.734 1 86.56 183 GLU A CA 1
ATOM 1405 C C . GLU A 1 183 ? -15.852 21.562 18.359 1 86.56 183 GLU A C 1
ATOM 1407 O O . GLU A 1 183 ? -16.828 20.828 18.578 1 86.56 183 GLU A O 1
ATOM 1412 N N . LEU A 1 184 ? -14.617 21.188 18.594 1 86.81 184 LEU A N 1
ATOM 1413 C CA . LEU A 1 184 ? -14.289 19.859 19.094 1 86.81 184 LEU A CA 1
ATOM 1414 C C . LEU A 1 184 ? -14.312 19.812 20.625 1 86.81 184 LEU A C 1
ATOM 1416 O O . LEU A 1 184 ? -14.203 18.75 21.219 1 86.81 184 LEU A O 1
ATOM 1420 N N . GLY A 1 185 ? -14.492 21.109 21.266 1 89.88 185 GLY A N 1
ATOM 1421 C CA . GLY A 1 185 ? -14.594 21.203 22.703 1 89.88 185 GLY A CA 1
ATOM 1422 C C . GLY A 1 185 ? -13.289 20.922 23.422 1 89.88 185 GLY A C 1
ATOM 1423 O O . GLY A 1 185 ? -13.281 20.297 24.5 1 89.88 185 GLY A O 1
ATOM 1424 N N . ILE A 1 186 ? -12.164 21.125 22.766 1 88.44 186 ILE A N 1
ATOM 1425 C CA . ILE A 1 186 ? -10.852 20.984 23.375 1 88.44 186 ILE A CA 1
ATOM 1426 C C . ILE A 1 186 ? -10.07 22.297 23.25 1 88.44 186 ILE A C 1
ATOM 1428 O O . ILE A 1 186 ? -10.445 23.172 22.469 1 88.44 186 ILE A O 1
ATOM 1432 N N . SER A 1 187 ? -9.078 22.453 24.078 1 89.19 187 SER A N 1
ATOM 1433 C CA . SER A 1 187 ? -8.297 23.688 24.047 1 89.19 187 SER A CA 1
ATOM 1434 C C . SER A 1 187 ? -7.5 23.797 22.75 1 89.19 187 SER A C 1
ATOM 1436 O O . SER A 1 187 ? -7.215 22.781 22.109 1 89.19 187 SER A O 1
ATOM 1438 N N . HIS A 1 188 ? -7.258 24.984 22.375 1 88.19 188 HIS A N 1
ATOM 1439 C CA . HIS A 1 188 ? -6.422 25.266 21.219 1 88.19 188 HIS A CA 1
ATOM 1440 C C . HIS A 1 188 ? -5.105 24.5 21.281 1 88.19 188 HIS A C 1
ATOM 1442 O O . HIS A 1 188 ? -4.676 23.891 20.297 1 88.19 188 HIS A O 1
ATOM 1448 N N . GLN A 1 189 ? -4.523 24.453 22.453 1 84.75 189 GLN A N 1
ATOM 1449 C CA . GLN A 1 189 ? -3.238 23.797 22.641 1 84.75 189 GLN A CA 1
ATOM 1450 C C . GLN A 1 189 ? -3.361 22.281 22.469 1 84.75 189 GLN A C 1
ATOM 1452 O O . GLN A 1 189 ? -2.516 21.656 21.828 1 84.75 189 GLN A O 1
ATOM 1457 N N . ALA A 1 190 ? -4.363 21.766 23.031 1 85.88 190 ALA A N 1
ATOM 1458 C CA . ALA A 1 190 ? -4.594 20.328 22.938 1 85.88 190 ALA A CA 1
ATOM 1459 C C . ALA A 1 190 ? -4.805 19.922 21.484 1 85.88 190 ALA A C 1
ATOM 1461 O O . ALA A 1 190 ? -4.285 18.891 21.031 1 85.88 190 ALA A O 1
ATOM 1462 N N . LEU A 1 191 ? -5.562 20.688 20.703 1 88.5 191 LEU A N 1
ATOM 1463 C CA . LEU A 1 191 ? -5.816 20.391 19.297 1 88.5 191 LEU A CA 1
ATOM 1464 C C . LEU A 1 191 ? -4.527 20.453 18.484 1 88.5 191 LEU A C 1
ATOM 1466 O O . LEU A 1 191 ? -4.254 19.578 17.672 1 88.5 191 LEU A O 1
ATOM 1470 N N . SER A 1 192 ? -3.809 21.469 18.719 1 83.81 192 SER A N 1
ATOM 1471 C CA . SER A 1 192 ? -2.539 21.656 18.016 1 83.81 192 SER A CA 1
ATOM 1472 C C . SER A 1 192 ? -1.608 20.469 18.25 1 83.81 192 SER A C 1
ATOM 1474 O O . SER A 1 192 ? -1.014 19.938 17.297 1 83.81 192 SER A O 1
ATOM 1476 N N . GLU A 1 193 ? -1.526 20.078 19.469 1 82.38 193 GLU A N 1
ATOM 1477 C CA . GLU A 1 193 ? -0.658 18.953 19.797 1 82.38 193 GLU A CA 1
ATOM 1478 C C . GLU A 1 193 ? -1.15 17.672 19.141 1 82.38 193 GLU A C 1
ATOM 1480 O O . GLU A 1 193 ? -0.355 16.891 18.609 1 82.38 193 GLU A O 1
ATOM 1485 N N . ARG A 1 194 ? -2.379 17.469 19.156 1 83.38 194 ARG A N 1
ATOM 1486 C CA . ARG A 1 194 ? -2.961 16.266 18.594 1 83.38 194 ARG A CA 1
ATOM 1487 C C . ARG A 1 194 ? -2.758 16.219 17.078 1 83.38 194 ARG A C 1
ATOM 1489 O O . ARG A 1 194 ? -2.439 15.172 16.516 1 83.38 194 ARG A O 1
ATOM 1496 N N . LEU A 1 195 ? -3.006 17.359 16.453 1 86.31 195 LEU A N 1
ATOM 1497 C CA . LEU A 1 195 ? -2.789 17.422 15.016 1 86.31 195 LEU A CA 1
ATOM 1498 C C . LEU A 1 195 ? -1.319 17.188 14.672 1 86.31 195 LEU A C 1
ATOM 1500 O O . LEU A 1 195 ? -1.002 16.484 13.711 1 86.31 195 LEU A O 1
ATOM 1504 N N . ARG A 1 196 ? -0.468 17.75 15.461 1 80.88 196 ARG A N 1
ATOM 1505 C CA . ARG A 1 196 ? 0.959 17.562 15.219 1 80.88 196 ARG A CA 1
ATOM 1506 C C . ARG A 1 196 ? 1.355 16.094 15.336 1 80.88 196 ARG A C 1
ATOM 1508 O O . ARG A 1 196 ? 2.111 15.586 14.508 1 80.88 196 ARG A O 1
ATOM 1515 N N . ARG A 1 197 ? 0.894 15.445 16.328 1 78.31 197 ARG A N 1
ATOM 1516 C CA . ARG A 1 197 ? 1.173 14.023 16.484 1 78.31 197 ARG A CA 1
ATOM 1517 C C . ARG A 1 197 ? 0.615 13.227 15.32 1 78.31 197 ARG A C 1
ATOM 1519 O O . ARG A 1 197 ? 1.248 12.273 14.852 1 78.31 197 ARG A O 1
ATOM 1526 N N . ALA A 1 198 ? -0.53 13.641 14.938 1 80 198 ALA A N 1
ATOM 1527 C CA . ALA A 1 198 ? -1.152 12.977 13.797 1 80 198 ALA A CA 1
ATOM 1528 C C . ALA A 1 198 ? -0.32 13.156 12.531 1 80 198 ALA A C 1
ATOM 1530 O O . ALA A 1 198 ? -0.096 12.203 11.789 1 80 198 ALA A O 1
ATOM 1531 N N . TYR A 1 199 ? 0.088 14.391 12.328 1 78.56 199 TYR A N 1
ATOM 1532 C CA . TYR A 1 199 ? 0.928 14.688 11.18 1 78.56 199 TYR A CA 1
ATOM 1533 C C . TYR A 1 199 ? 2.225 13.883 11.227 1 78.56 199 TYR A C 1
ATOM 1535 O O . TYR A 1 199 ? 2.656 13.328 10.211 1 78.56 199 TYR A O 1
ATOM 1543 N N . ARG A 1 200 ? 2.758 13.867 12.398 1 74.75 200 ARG A N 1
ATOM 1544 C CA . ARG A 1 200 ? 3.984 13.102 12.578 1 74.75 200 ARG A CA 1
ATOM 1545 C C . ARG A 1 200 ? 3.771 11.641 12.211 1 74.75 200 ARG A C 1
ATOM 1547 O O . ARG A 1 200 ? 4.582 11.047 11.492 1 74.75 200 ARG A O 1
ATOM 1554 N N . ALA A 1 201 ? 2.74 11.109 12.719 1 71.75 201 ALA A N 1
ATOM 1555 C CA . ALA A 1 201 ? 2.422 9.711 12.438 1 71.75 201 ALA A CA 1
ATOM 1556 C C . ALA A 1 201 ? 2.256 9.484 10.938 1 71.75 201 ALA A C 1
ATOM 1558 O O . ALA A 1 201 ? 2.797 8.516 10.391 1 71.75 201 ALA A O 1
ATOM 1559 N N . LEU A 1 202 ? 1.512 10.43 10.25 1 71.38 202 LEU A N 1
ATOM 1560 C CA . LEU A 1 202 ? 1.239 10.297 8.82 1 71.38 202 LEU A CA 1
ATOM 1561 C C . LEU A 1 202 ? 2.523 10.43 8.008 1 71.38 202 LEU A C 1
ATOM 1563 O O . LEU A 1 202 ? 2.758 9.656 7.082 1 71.38 202 LEU A O 1
ATOM 1567 N N . VAL A 1 203 ? 3.285 11.461 8.477 1 68.06 203 VAL A N 1
ATOM 1568 C CA . VAL A 1 203 ? 4.523 11.75 7.758 1 68.06 203 VAL A CA 1
ATOM 1569 C C . VAL A 1 203 ? 5.496 10.578 7.918 1 68.06 203 VAL A C 1
ATOM 1571 O O . VAL A 1 203 ? 6.117 10.141 6.945 1 68.06 203 VAL A O 1
ATOM 1574 N N . THR A 1 204 ? 5.562 10.156 9.148 1 61.44 204 THR A N 1
ATOM 1575 C CA . THR A 1 204 ? 6.484 9.062 9.43 1 61.44 204 THR A CA 1
ATOM 1576 C C . THR A 1 204 ? 6.055 7.793 8.703 1 61.44 204 THR A C 1
ATOM 1578 O O . THR A 1 204 ? 6.891 7.055 8.18 1 61.44 204 THR A O 1
ATOM 1581 N N . SER A 1 205 ? 4.758 7.66 8.758 1 60.75 205 SER A N 1
ATOM 1582 C CA . SER A 1 205 ? 4.219 6.469 8.109 1 60.75 205 SER A CA 1
ATOM 1583 C C . SER A 1 205 ? 4.387 6.539 6.594 1 60.75 205 SER A C 1
ATOM 1585 O O . SER A 1 205 ? 4.73 5.543 5.953 1 60.75 205 SER A O 1
ATOM 1587 N N . GLU A 1 206 ? 4.062 7.723 6.102 1 57.62 206 GLU A N 1
ATOM 1588 C CA . GLU A 1 206 ? 4.066 7.891 4.652 1 57.62 206 GLU A CA 1
ATOM 1589 C C . GLU A 1 206 ? 5.488 8.039 4.121 1 57.62 206 GLU A C 1
ATOM 1591 O O . GLU A 1 206 ? 5.801 7.566 3.025 1 57.62 206 GLU A O 1
ATOM 1596 N N . LEU A 1 207 ? 6.281 8.805 5 1 54.41 207 LEU A N 1
ATOM 1597 C CA . LEU A 1 207 ? 7.625 9.086 4.512 1 54.41 207 LEU A CA 1
ATOM 1598 C C . LEU A 1 207 ? 8.625 8.07 5.059 1 54.41 207 LEU A C 1
ATOM 1600 O O . LEU A 1 207 ? 9.812 8.125 4.742 1 54.41 207 LEU A O 1
ATOM 1604 N N . ASN A 1 208 ? 8.25 7.031 5.633 1 45.22 208 ASN A N 1
ATOM 1605 C CA . ASN A 1 208 ? 9.07 5.965 6.203 1 45.22 208 ASN A CA 1
ATOM 1606 C C . ASN A 1 208 ? 10.227 6.527 7.02 1 45.22 208 ASN A C 1
ATOM 1608 O O . ASN A 1 208 ? 11.359 6.055 6.902 1 45.22 208 ASN A O 1
ATOM 1612 N N . VAL A 1 209 ? 10.219 7.656 7.645 1 41.53 209 VAL A N 1
ATOM 1613 C CA . VAL A 1 209 ? 11.344 8.203 8.398 1 41.53 209 VAL A CA 1
ATOM 1614 C C . VAL A 1 209 ? 11.461 7.496 9.742 1 41.53 209 VAL A C 1
ATOM 1616 O O . VAL A 1 209 ? 10.469 7.379 10.477 1 41.53 209 VAL A O 1
ATOM 1619 N N . SER A 1 210 ? 12.359 6.559 9.883 1 36.5 210 SER A N 1
ATOM 1620 C CA . SER A 1 210 ? 12.672 5.809 11.102 1 36.5 210 SER A CA 1
ATOM 1621 C C . SER A 1 210 ? 12.891 6.746 12.281 1 36.5 210 SER A C 1
ATOM 1623 O O . SER A 1 210 ? 13.469 7.82 12.133 1 36.5 210 SER A O 1
ATOM 1625 N N . GLU A 1 211 ? 12.141 6.766 13.266 1 36.34 211 GLU A N 1
ATOM 1626 C CA . GLU A 1 211 ? 12.328 7.43 14.547 1 36.34 211 GLU A CA 1
ATOM 1627 C C . GLU A 1 211 ? 13.758 7.254 15.055 1 36.34 211 GLU A C 1
ATOM 1629 O O . GLU A 1 211 ? 14.156 7.879 16.031 1 36.34 211 GLU A O 1
ATOM 1634 N N . ASP A 1 212 ? 14.539 6.363 14.742 1 34.72 212 ASP A N 1
ATOM 1635 C CA . ASP A 1 212 ? 15.781 6.062 15.445 1 34.72 212 ASP A CA 1
ATOM 1636 C C . ASP A 1 212 ? 16.75 7.242 15.391 1 34.72 212 ASP A C 1
ATOM 1638 O O . ASP A 1 212 ? 17.703 7.316 16.172 1 34.72 212 ASP A O 1
ATOM 1642 N N . GLU A 1 213 ? 16.812 8.039 14.422 1 34.78 213 GLU A N 1
ATOM 1643 C CA . GLU A 1 213 ? 18.031 8.844 14.477 1 34.78 213 GLU A CA 1
ATOM 1644 C C . GLU A 1 213 ? 17.938 9.906 15.57 1 34.78 213 GLU A C 1
ATOM 1646 O O . GLU A 1 213 ? 18.859 10.695 15.75 1 34.78 213 GLU A O 1
ATOM 1651 N N . THR A 1 214 ? 16.844 10.281 16.094 1 33.47 214 THR A N 1
ATOM 1652 C CA . THR A 1 214 ? 17 11.398 17 1 33.47 214 THR A CA 1
ATOM 1653 C C . THR A 1 214 ? 17.359 10.914 18.406 1 33.47 214 THR A C 1
ATOM 1655 O O . THR A 1 214 ? 16.844 11.43 19.406 1 33.47 214 THR A O 1
ATOM 1658 N N . VAL A 1 215 ? 17.812 9.656 18.609 1 33.84 215 VAL A N 1
ATOM 1659 C CA . VAL A 1 215 ? 18.328 9.453 19.969 1 33.84 215 VAL A CA 1
ATOM 1660 C C . VAL A 1 215 ? 19.594 10.281 20.172 1 33.84 215 VAL A C 1
ATOM 1662 O O . VAL A 1 215 ? 20.578 10.086 19.453 1 33.84 215 VAL A O 1
ATOM 1665 N N . ALA A 1 216 ? 19.562 11.492 20.75 1 33.06 216 ALA A N 1
ATOM 1666 C CA . ALA A 1 216 ? 20.703 12.242 21.266 1 33.06 216 ALA A CA 1
ATOM 1667 C C . ALA A 1 216 ? 21.625 11.344 22.094 1 33.06 216 ALA A C 1
ATOM 1669 O O . ALA A 1 216 ? 21.141 10.484 22.844 1 33.06 216 ALA A O 1
ATOM 1670 N N . PRO A 1 217 ? 22.844 11.18 21.703 1 31.72 217 PRO A N 1
ATOM 1671 C CA . PRO A 1 217 ? 23.766 10.461 22.594 1 31.72 217 PRO A CA 1
ATOM 1672 C C . PRO A 1 217 ? 23.641 10.875 24.047 1 31.72 217 PRO A C 1
ATOM 1674 O O . PRO A 1 217 ? 23.234 12.008 24.344 1 31.72 217 PRO A O 1
ATOM 1677 N N . PRO A 1 218 ? 23.469 10 24.984 1 34.44 218 PRO A N 1
ATOM 1678 C CA . PRO A 1 218 ? 23.438 10.383 26.391 1 34.44 218 PRO A CA 1
ATOM 1679 C C . PRO A 1 218 ? 24.578 11.328 26.766 1 34.44 218 PRO A C 1
ATOM 1681 O O . PRO A 1 218 ? 25.688 11.203 26.234 1 34.44 218 PRO A O 1
ATOM 1684 N N . VAL A 1 219 ? 24.344 12.57 27 1 31.11 219 VAL A N 1
ATOM 1685 C CA . VAL A 1 219 ? 25.359 13.469 27.531 1 31.11 219 VAL A CA 1
ATOM 1686 C C . VAL A 1 219 ? 26.094 12.781 28.688 1 31.11 219 VAL A C 1
ATOM 1688 O O . VAL A 1 219 ? 25.453 12.188 29.562 1 31.11 219 VAL A O 1
ATOM 1691 N N . PRO A 1 220 ? 27.281 12.398 28.406 1 30.98 220 PRO A N 1
ATOM 1692 C CA . PRO A 1 220 ? 28.078 11.875 29.516 1 30.98 220 PRO A CA 1
ATOM 1693 C C . PRO A 1 220 ? 28.016 12.766 30.766 1 30.98 220 PRO A C 1
ATOM 1695 O O . PRO A 1 220 ? 28 13.992 30.641 1 30.98 220 PRO A O 1
ATOM 1698 N N . SER A 1 221 ? 27.188 12.406 31.766 1 31.95 221 SER A N 1
ATOM 1699 C CA . SER A 1 221 ? 27.359 13.031 33.062 1 31.95 221 SER A CA 1
ATOM 1700 C C . SER A 1 221 ? 28.828 13.047 33.469 1 31.95 221 SER A C 1
ATOM 1702 O O . SER A 1 221 ? 29.469 11.992 33.562 1 31.95 221 SER A O 1
ATOM 1704 N N . ASN A 1 222 ? 29.516 14.07 33.094 1 26.98 222 ASN A N 1
ATOM 1705 C CA . ASN A 1 222 ? 30.656 14.266 34 1 26.98 222 ASN A CA 1
ATOM 1706 C C . ASN A 1 222 ? 30.203 14.352 35.438 1 26.98 222 ASN A C 1
ATOM 1708 O O . ASN A 1 222 ? 29.188 14.992 35.75 1 26.98 222 ASN A O 1
ATOM 1712 N N . MET B 1 1 ? 2.049 3.83 -23.219 1 74.25 1 MET B N 1
ATOM 1713 C CA . MET B 1 1 ? 1.991 4.77 -22.109 1 74.25 1 MET B CA 1
ATOM 1714 C C . MET B 1 1 ? 1.186 4.191 -20.953 1 74.25 1 MET B C 1
ATOM 1716 O O . MET B 1 1 ? 0.196 3.49 -21.156 1 74.25 1 MET B O 1
ATOM 1720 N N . THR B 1 2 ? 1.781 4.34 -19.781 1 84.75 2 THR B N 1
ATOM 1721 C CA . THR B 1 2 ? 1.1 3.811 -18.594 1 84.75 2 THR B CA 1
ATOM 1722 C C . THR B 1 2 ? -0.2 4.566 -18.344 1 84.75 2 THR B C 1
ATOM 1724 O O . THR B 1 2 ? -0.239 5.797 -18.438 1 84.75 2 THR B O 1
ATOM 1727 N N . SER B 1 3 ? -1.258 3.832 -18.219 1 85.44 3 SER B N 1
ATOM 1728 C CA . SER B 1 3 ? -2.57 4.426 -17.984 1 85.44 3 SER B CA 1
ATOM 1729 C C . SER B 1 3 ? -3.199 3.887 -16.703 1 85.44 3 SER B C 1
ATOM 1731 O O . SER B 1 3 ? -2.906 2.766 -16.297 1 85.44 3 SER B O 1
ATOM 1733 N N . ILE B 1 4 ? -4.039 4.746 -16.125 1 88.69 4 ILE B N 1
ATOM 1734 C CA . ILE B 1 4 ? -4.801 4.324 -14.953 1 88.69 4 ILE B CA 1
ATOM 1735 C C . ILE B 1 4 ? -6.297 4.395 -15.258 1 88.69 4 ILE B C 1
ATOM 1737 O O . ILE B 1 4 ? -6.773 5.379 -15.828 1 88.69 4 ILE B O 1
ATOM 1741 N N . ALA B 1 5 ? -6.961 3.396 -14.922 1 88.31 5 ALA B N 1
ATOM 1742 C CA . ALA B 1 5 ? -8.406 3.342 -15.094 1 88.31 5 ALA B CA 1
ATOM 1743 C C . ALA B 1 5 ? -9.109 3.125 -13.75 1 88.31 5 ALA B C 1
ATOM 1745 O O . ALA B 1 5 ? -8.75 2.217 -13 1 88.31 5 ALA B O 1
ATOM 1746 N N . ASP B 1 6 ? -10 3.961 -13.461 1 88 6 ASP B N 1
ATOM 1747 C CA . ASP B 1 6 ? -10.922 3.723 -12.352 1 88 6 ASP B CA 1
ATOM 1748 C C . ASP B 1 6 ? -12.203 3.043 -12.836 1 88 6 ASP B C 1
ATOM 1750 O O . ASP B 1 6 ? -12.914 3.58 -13.68 1 88 6 ASP B O 1
ATOM 1754 N N . ILE B 1 7 ? -12.398 1.902 -12.281 1 90.56 7 ILE B N 1
ATOM 1755 C CA . ILE B 1 7 ? -13.5 1.079 -12.766 1 90.56 7 ILE B CA 1
ATOM 1756 C C . ILE B 1 7 ? -14.438 0.735 -11.609 1 90.56 7 ILE B C 1
ATOM 1758 O O . ILE B 1 7 ? -13.984 0.38 -10.516 1 90.56 7 ILE B O 1
ATOM 1762 N N . GLU B 1 8 ? -15.688 0.875 -11.859 1 90.69 8 GLU B N 1
ATOM 1763 C CA . GLU B 1 8 ? -16.703 0.447 -10.898 1 90.69 8 GLU B CA 1
ATOM 1764 C C . GLU B 1 8 ? -17.312 -0.887 -11.305 1 90.69 8 GLU B C 1
ATOM 1766 O O . GLU B 1 8 ? -17.609 -1.104 -12.484 1 90.69 8 GLU B O 1
ATOM 1771 N N . ILE B 1 9 ? -17.438 -1.754 -10.352 1 92.06 9 ILE B N 1
ATOM 1772 C CA . ILE B 1 9 ? -18.109 -3.018 -10.602 1 92.06 9 ILE B CA 1
ATOM 1773 C C . ILE B 1 9 ? -19.109 -3.305 -9.477 1 92.06 9 ILE B C 1
ATOM 1775 O O . ILE B 1 9 ? -18.891 -2.9 -8.328 1 92.06 9 ILE B O 1
ATOM 1779 N N . PRO B 1 10 ? -20.172 -4.004 -9.805 1 90.69 10 PRO B N 1
ATOM 1780 C CA . PRO B 1 10 ? -21.109 -4.406 -8.742 1 90.69 10 PRO B CA 1
ATOM 1781 C C . PRO B 1 10 ? -20.484 -5.41 -7.773 1 90.69 10 PRO B C 1
ATOM 1783 O O . PRO B 1 10 ? -19.656 -6.234 -8.172 1 90.69 10 PRO B O 1
ATOM 1786 N N . ALA B 1 11 ? -20.891 -5.273 -6.504 1 89.38 11 ALA B N 1
ATOM 1787 C CA . ALA B 1 11 ? -20.438 -6.238 -5.508 1 89.38 11 ALA B CA 1
ATOM 1788 C C . ALA B 1 11 ? -21 -7.625 -5.781 1 89.38 11 ALA B C 1
ATOM 1790 O O . ALA B 1 11 ? -20.422 -8.633 -5.391 1 89.38 11 ALA B O 1
ATOM 1791 N N . ASP B 1 12 ? -22.062 -7.566 -6.457 1 84.25 12 ASP B N 1
ATOM 1792 C CA . ASP B 1 12 ? -22.672 -8.844 -6.844 1 84.25 12 ASP B CA 1
ATOM 1793 C C . ASP B 1 12 ? -21.734 -9.633 -7.758 1 84.25 12 ASP B C 1
ATOM 1795 O O . ASP B 1 12 ? -21.172 -9.078 -8.703 1 84.25 12 ASP B O 1
ATOM 1799 N N . GLY B 1 13 ? -21.438 -10.797 -7.434 1 78.38 13 GLY B N 1
ATOM 1800 C CA . GLY B 1 13 ? -20.547 -11.633 -8.227 1 78.38 13 GLY B CA 1
ATOM 1801 C C . GLY B 1 13 ? -19.125 -11.672 -7.688 1 78.38 13 GLY B C 1
ATOM 1802 O O . GLY B 1 13 ? -18.297 -12.453 -8.164 1 78.38 13 GLY B O 1
ATOM 1803 N N . THR B 1 14 ? -18.719 -10.773 -6.746 1 81.81 14 THR B N 1
ATOM 1804 C CA . THR B 1 14 ? -17.359 -10.719 -6.227 1 81.81 14 THR B CA 1
ATOM 1805 C C . THR B 1 14 ? -17.266 -11.445 -4.891 1 81.81 14 THR B C 1
ATOM 1807 O O . THR B 1 14 ? -16.188 -11.492 -4.277 1 81.81 14 THR B O 1
ATOM 1810 N N . GLY B 1 15 ? -18.375 -11.953 -4.352 1 84.38 15 GLY B N 1
ATOM 1811 C CA . GLY B 1 15 ? -18.391 -12.648 -3.076 1 84.38 15 GLY B CA 1
ATOM 1812 C C . GLY B 1 15 ? -18.766 -11.75 -1.912 1 84.38 15 GLY B C 1
ATOM 1813 O O . GLY B 1 15 ? -18.969 -12.227 -0.793 1 84.38 15 GLY B O 1
ATOM 1814 N N . THR B 1 16 ? -18.844 -10.422 -2.145 1 88.69 16 THR B N 1
ATOM 1815 C CA . THR B 1 16 ? -19.156 -9.516 -1.043 1 88.69 16 THR B CA 1
ATOM 1816 C C . THR B 1 16 ? -20.578 -8.984 -1.161 1 88.69 16 THR B C 1
ATOM 1818 O O . THR B 1 16 ? -21.031 -8.203 -0.324 1 88.69 16 THR B O 1
ATOM 1821 N N . GLY B 1 17 ? -21.281 -9.375 -2.199 1 89.38 17 GLY B N 1
ATOM 1822 C CA . GLY B 1 17 ? -22.641 -8.891 -2.43 1 89.38 17 GLY B CA 1
ATOM 1823 C C . GLY B 1 17 ? -23.562 -9.102 -1.241 1 89.38 17 GLY B C 1
ATOM 1824 O O . GLY B 1 17 ? -24.234 -8.172 -0.802 1 89.38 17 GLY B O 1
ATOM 1825 N N . GLU B 1 18 ? -23.469 -10.305 -0.707 1 92.31 18 GLU B N 1
ATOM 1826 C CA . GLU B 1 18 ? -24.344 -10.672 0.408 1 92.31 18 GLU B CA 1
ATOM 1827 C C . GLU B 1 18 ? -24.016 -9.859 1.655 1 92.31 18 GLU B C 1
ATOM 1829 O O . GLU B 1 18 ? -24.891 -9.57 2.473 1 92.31 18 GLU B O 1
ATOM 1834 N N . LEU B 1 19 ? -22.766 -9.492 1.77 1 93.62 19 LEU B N 1
ATOM 1835 C CA . LEU B 1 19 ? -22.359 -8.703 2.928 1 93.62 19 LEU B CA 1
ATOM 1836 C C . LEU B 1 19 ? -23.047 -7.34 2.924 1 93.62 19 LEU B C 1
ATOM 1838 O O . LEU B 1 19 ? -23.578 -6.906 3.947 1 93.62 19 LEU B O 1
ATOM 1842 N N . PHE B 1 20 ? -23.047 -6.77 1.793 1 93.12 20 PHE B N 1
ATOM 1843 C CA . PHE B 1 20 ? -23.625 -5.438 1.677 1 93.12 20 PHE B CA 1
ATOM 1844 C C . PHE B 1 20 ? -25.141 -5.488 1.815 1 93.12 20 PHE B C 1
ATOM 1846 O O . PHE B 1 20 ? -25.75 -4.547 2.322 1 93.12 20 PHE B O 1
ATOM 1853 N N . GLU B 1 21 ? -25.734 -6.539 1.372 1 92.88 21 GLU B N 1
ATOM 1854 C CA . GLU B 1 21 ? -27.172 -6.723 1.565 1 92.88 21 GLU B CA 1
ATOM 1855 C C . GLU B 1 21 ? -27.516 -6.852 3.045 1 92.88 21 GLU B C 1
ATOM 1857 O O . GLU B 1 21 ? -28.5 -6.27 3.512 1 92.88 21 GLU B O 1
ATOM 1862 N N . ALA B 1 22 ? -26.719 -7.57 3.754 1 94.19 22 ALA B N 1
ATOM 1863 C CA . ALA B 1 22 ? -26.953 -7.812 5.176 1 94.19 22 ALA B CA 1
ATOM 1864 C C . ALA B 1 22 ? -26.641 -6.566 6 1 94.19 22 ALA B C 1
ATOM 1866 O O . ALA B 1 22 ? -27.344 -6.273 6.977 1 94.19 22 ALA B O 1
ATOM 1867 N N . VAL B 1 23 ? -25.547 -5.867 5.664 1 95.25 23 VAL B N 1
ATOM 1868 C CA . VAL B 1 23 ? -25.109 -4.676 6.383 1 95.25 23 VAL B CA 1
ATOM 1869 C C . VAL B 1 23 ? -24.859 -3.541 5.391 1 95.25 23 VAL B C 1
ATOM 1871 O O . VAL B 1 23 ? -23.703 -3.285 5.02 1 95.25 23 VAL B O 1
ATOM 1874 N N . PRO B 1 24 ? -25.797 -2.746 5.059 1 93.25 24 PRO B N 1
ATOM 1875 C CA . PRO B 1 24 ? -25.688 -1.726 4.016 1 93.25 24 PRO B CA 1
ATOM 1876 C C . PRO B 1 24 ? -24.672 -0.638 4.363 1 93.25 24 PRO B C 1
ATOM 1878 O O . PRO B 1 24 ? -24.141 0.025 3.467 1 93.25 24 PRO B O 1
ATOM 1881 N N . SER B 1 25 ? -24.391 -0.447 5.645 1 93.62 25 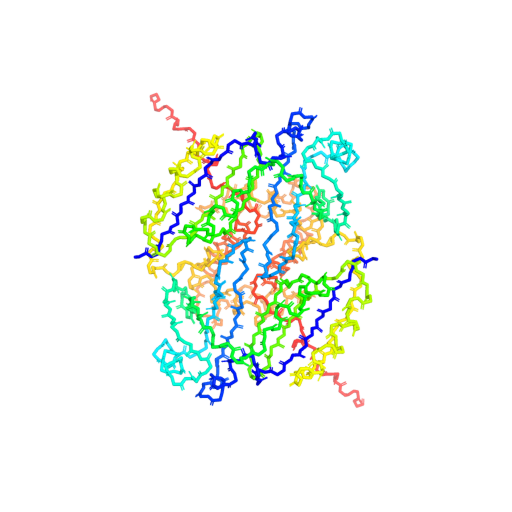SER B N 1
ATOM 1882 C CA . SER B 1 25 ? -23.469 0.608 6.066 1 93.62 25 SER B CA 1
ATOM 1883 C C . SER B 1 25 ? -22.031 0.151 5.977 1 93.62 25 SER B C 1
ATOM 1885 O O . SER B 1 25 ? -21.109 0.923 6.262 1 93.62 25 SER B O 1
ATOM 1887 N N . LEU B 1 26 ? -21.812 -1.062 5.57 1 95.38 26 LEU B N 1
ATOM 1888 C CA . LEU B 1 26 ? -20.484 -1.665 5.535 1 95.38 26 LEU B CA 1
ATOM 1889 C C . LEU B 1 26 ? -19.609 -0.99 4.484 1 95.38 26 LEU B C 1
ATOM 1891 O O . LEU B 1 26 ? -20.062 -0.711 3.373 1 95.38 26 LEU B O 1
ATOM 1895 N N . THR B 1 27 ? -18.438 -0.681 4.789 1 92.69 27 THR B N 1
ATOM 1896 C CA . THR B 1 27 ? -17.391 -0.249 3.859 1 92.69 27 THR B CA 1
ATOM 1897 C C . THR B 1 27 ? -16.234 -1.229 3.857 1 92.69 27 THR B C 1
ATOM 1899 O O . THR B 1 27 ? -15.852 -1.759 4.906 1 92.69 27 THR B O 1
ATOM 1902 N N . CYS B 1 28 ? -15.727 -1.438 2.689 1 94.25 28 CYS B N 1
ATOM 1903 C CA . CYS B 1 28 ? -14.617 -2.375 2.518 1 94.25 28 CYS B CA 1
ATOM 1904 C C . CYS B 1 28 ? -13.453 -1.715 1.801 1 94.25 28 CYS B C 1
ATOM 1906 O O . CYS B 1 28 ? -13.648 -0.911 0.888 1 94.25 28 CYS B O 1
ATOM 1908 N N . GLU B 1 29 ? -12.258 -2.037 2.195 1 92.75 29 GLU B N 1
ATOM 1909 C CA . GLU B 1 29 ? -11.039 -1.655 1.499 1 92.75 29 GLU B CA 1
ATOM 1910 C C . GLU B 1 29 ? -10.031 -2.807 1.474 1 92.75 29 GLU B C 1
ATOM 1912 O O . GLU B 1 29 ? -9.727 -3.393 2.514 1 92.75 29 GLU B O 1
ATOM 1917 N N . MET B 1 30 ? -9.562 -3.092 0.302 1 94.62 30 MET B N 1
ATOM 1918 C CA . MET B 1 30 ? -8.539 -4.125 0.206 1 94.62 30 MET B CA 1
ATOM 1919 C C . MET B 1 30 ? -7.203 -3.617 0.742 1 94.62 30 MET B C 1
ATOM 1921 O O . MET B 1 30 ? -6.824 -2.473 0.489 1 94.62 30 MET B O 1
ATOM 1925 N N . GLU B 1 31 ? -6.512 -4.422 1.449 1 93.38 31 GLU B N 1
ATOM 1926 C CA . GLU B 1 31 ? -5.199 -4.055 1.972 1 93.38 31 GLU B CA 1
ATOM 1927 C C . GLU B 1 31 ? -4.145 -4.055 0.867 1 93.38 31 GLU B C 1
ATOM 1929 O O . GLU B 1 31 ? -4.105 -4.973 0.043 1 93.38 31 GLU B O 1
ATOM 1934 N N . ARG B 1 32 ? -3.377 -3.053 0.833 1 92.44 32 ARG B N 1
ATOM 1935 C CA . ARG B 1 32 ? -2.229 -3.006 -0.067 1 92.44 32 ARG B CA 1
ATOM 1936 C C . ARG B 1 32 ? -0.985 -3.58 0.602 1 92.44 32 ARG B C 1
ATOM 1938 O O . ARG B 1 32 ? -0.603 -3.146 1.69 1 92.44 32 ARG B O 1
ATOM 1945 N N . VAL B 1 33 ? -0.428 -4.566 -0.055 1 92.62 33 VAL B N 1
ATOM 1946 C CA . VAL B 1 33 ? 0.807 -5.172 0.431 1 92.62 33 VAL B CA 1
ATOM 1947 C C . VAL B 1 33 ? 1.742 -5.453 -0.743 1 92.62 33 VAL B C 1
ATOM 1949 O O . VAL B 1 33 ? 1.391 -5.199 -1.898 1 92.62 33 VAL B O 1
ATOM 1952 N N . ILE B 1 34 ? 2.9 -5.879 -0.475 1 91.88 34 ILE B N 1
ATOM 1953 C CA . ILE B 1 34 ? 3.855 -6.223 -1.523 1 91.88 34 ILE B CA 1
ATOM 1954 C C . ILE B 1 34 ? 3.596 -7.648 -2.01 1 91.88 34 ILE B C 1
ATOM 1956 O O . ILE B 1 34 ? 3.613 -7.914 -3.213 1 91.88 34 ILE B O 1
ATOM 1960 N N . ALA B 1 35 ? 3.311 -8.5 -1.059 1 90.56 35 ALA B N 1
ATOM 1961 C CA . ALA B 1 35 ? 3.047 -9.898 -1.385 1 90.56 35 ALA B CA 1
ATOM 1962 C C . ALA B 1 35 ? 2.227 -10.578 -0.288 1 90.56 35 ALA B C 1
ATOM 1964 O O . ALA B 1 35 ? 2.479 -10.367 0.901 1 90.56 35 ALA B O 1
ATOM 1965 N N . SER B 1 36 ? 1.255 -11.297 -0.741 1 90 36 SER B N 1
ATOM 1966 C CA . SER B 1 36 ? 0.4 -12.031 0.184 1 90 36 SER B CA 1
ATOM 1967 C C . SER B 1 36 ? -0.244 -13.234 -0.497 1 90 36 SER B C 1
ATOM 1969 O O . SER B 1 36 ? -0.499 -13.211 -1.703 1 90 36 SER B O 1
ATOM 1971 N N . SER B 1 37 ? -0.449 -14.297 0.292 1 81.81 37 SER B N 1
ATOM 1972 C CA . SER B 1 37 ? -1.18 -15.445 -0.228 1 81.81 37 SER B CA 1
ATOM 1973 C C . SER B 1 37 ? -2.684 -15.273 -0.039 1 81.81 37 SER B C 1
ATOM 1975 O O . SER B 1 37 ? -3.475 -16 -0.642 1 81.81 37 SER B O 1
ATOM 1977 N N . GLY B 1 38 ? -3.055 -14.352 0.702 1 79.44 38 GLY B N 1
ATOM 1978 C CA . GLY B 1 38 ? -4.465 -14.141 0.99 1 79.44 38 GLY B CA 1
ATOM 1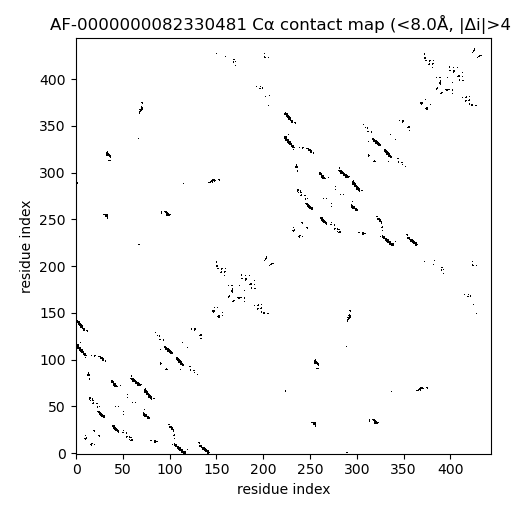979 C C . GLY B 1 38 ? -4.938 -12.734 0.693 1 79.44 38 GLY B C 1
ATOM 1980 O O . GLY B 1 38 ? -4.203 -11.938 0.099 1 79.44 38 GLY B O 1
ATOM 1981 N N . HIS B 1 39 ? -6.238 -12.5 1.098 1 82.44 39 HIS B N 1
ATOM 1982 C CA . HIS B 1 39 ? -6.859 -11.195 0.879 1 82.44 39 HIS B CA 1
ATOM 1983 C C . HIS B 1 39 ? -7.156 -10.5 2.201 1 82.44 39 HIS B C 1
ATOM 1985 O O . HIS B 1 39 ? -8.023 -10.938 2.957 1 82.44 39 HIS B O 1
ATOM 1991 N N . GLY B 1 40 ? -6.398 -9.508 2.477 1 92.81 40 GLY B N 1
ATOM 1992 C CA . GLY B 1 40 ? -6.746 -8.672 3.613 1 92.81 40 GLY B CA 1
ATOM 1993 C C . GLY B 1 40 ? -7.801 -7.629 3.287 1 92.81 40 GLY B C 1
ATOM 1994 O O . GLY B 1 40 ? -7.707 -6.941 2.27 1 92.81 40 GLY B O 1
ATOM 1995 N N . LEU B 1 41 ? -8.844 -7.641 4.066 1 94.88 41 LEU B N 1
ATOM 1996 C CA . LEU B 1 41 ? -9.945 -6.707 3.852 1 94.88 41 LEU B CA 1
ATOM 1997 C C . LEU B 1 41 ? -10.203 -5.883 5.109 1 94.88 41 LEU B C 1
ATOM 1999 O O . LEU B 1 41 ? -10.445 -6.441 6.184 1 94.88 41 LEU B O 1
ATOM 2003 N N . TRP B 1 42 ? -10.109 -4.645 4.922 1 93 42 TRP B N 1
ATOM 2004 C CA . TRP B 1 42 ? -10.539 -3.729 5.973 1 93 42 TRP B CA 1
ATOM 2005 C C . TRP B 1 42 ? -12.055 -3.518 5.93 1 93 42 TRP B C 1
ATOM 2007 O O . TRP B 1 42 ? -12.602 -3.154 4.891 1 93 42 TRP B O 1
ATOM 2017 N N . LEU B 1 43 ? -12.68 -3.756 7.031 1 94.75 43 LEU B N 1
ATOM 2018 C CA . LEU B 1 43 ? -14.125 -3.572 7.141 1 94.75 43 LEU B CA 1
ATOM 2019 C C . LEU B 1 43 ? -14.461 -2.531 8.203 1 94.75 43 LEU B C 1
ATOM 2021 O O . LEU B 1 43 ? -13.844 -2.502 9.266 1 94.75 43 LEU B O 1
ATOM 2025 N N . SER B 1 44 ? -15.398 -1.677 7.844 1 91.12 44 SER B N 1
ATOM 2026 C CA . SER B 1 44 ? -15.797 -0.635 8.789 1 91.12 44 SER B CA 1
ATOM 2027 C C . SER B 1 44 ? -17.219 -0.167 8.523 1 91.12 44 SER B C 1
ATOM 2029 O O . SER B 1 44 ? -17.859 -0.598 7.562 1 91.12 44 SER B O 1
ATOM 2031 N N . GLY B 1 45 ? -17.688 0.77 9.375 1 89.31 45 GLY B N 1
ATOM 2032 C CA . GLY B 1 45 ? -19.047 1.25 9.297 1 89.31 45 GLY B CA 1
ATOM 2033 C C . GLY B 1 45 ? -19.938 0.712 10.406 1 89.31 45 GLY B C 1
ATOM 2034 O O . GLY B 1 45 ? -20.391 1.469 11.266 1 89.31 45 GLY B O 1
ATOM 2035 N N . PRO B 1 46 ? -20.203 -0.601 10.375 1 92.88 46 PRO B N 1
ATOM 2036 C CA . PRO B 1 46 ? -20.953 -1.226 11.461 1 92.88 46 PRO B CA 1
ATOM 2037 C C . PRO B 1 46 ? -20.078 -1.693 12.609 1 92.88 46 PRO B C 1
ATOM 2039 O O . PRO B 1 46 ? -18.844 -1.512 12.562 1 92.88 46 PRO B O 1
ATOM 2042 N N . SER B 1 47 ? -20.766 -2.227 13.664 1 93.38 47 SER B N 1
ATOM 2043 C CA . SER B 1 47 ? -20.016 -2.811 14.758 1 93.38 47 SER B CA 1
ATOM 2044 C C . SER B 1 47 ? -19.312 -4.09 14.328 1 93.38 47 SER B C 1
ATOM 2046 O O . SER B 1 47 ? -19.688 -4.707 13.328 1 93.38 47 SER B O 1
ATOM 2048 N N . GLN B 1 48 ? -18.328 -4.453 15.055 1 94.44 48 GLN B N 1
ATOM 2049 C CA . GLN B 1 48 ? -17.594 -5.676 14.75 1 94.44 48 GLN B CA 1
ATOM 2050 C C . GLN B 1 48 ? -18.516 -6.887 14.766 1 94.44 48 GLN B C 1
ATOM 2052 O O . GLN B 1 48 ? -18.391 -7.777 13.922 1 94.44 48 GLN B O 1
ATOM 2057 N N . ASP B 1 49 ? -19.438 -6.906 15.734 1 95.94 49 ASP B N 1
ATOM 2058 C CA . ASP B 1 49 ? -20.359 -8.023 15.852 1 95.94 49 ASP B CA 1
ATOM 2059 C C . ASP B 1 49 ? -21.234 -8.148 14.602 1 95.94 49 ASP B C 1
ATOM 2061 O O . ASP B 1 49 ? -21.469 -9.258 14.117 1 95.94 49 ASP B O 1
ATOM 2065 N N . GLU B 1 50 ? -21.672 -7.051 14.133 1 96.69 50 GLU B N 1
ATOM 2066 C CA . GLU B 1 50 ? -22.484 -7.047 12.93 1 96.69 50 GLU B CA 1
ATOM 2067 C C . GLU B 1 50 ? -21.703 -7.539 11.719 1 96.69 50 GLU B C 1
ATOM 2069 O O . GLU B 1 50 ? -22.234 -8.281 10.891 1 96.69 50 GLU B O 1
ATOM 2074 N N . ILE B 1 51 ? -20.516 -7.129 11.656 1 96.62 51 ILE B N 1
ATOM 2075 C CA . ILE B 1 51 ? -19.641 -7.539 10.555 1 96.62 51 ILE B CA 1
ATOM 2076 C C . ILE B 1 51 ? -19.438 -9.055 10.602 1 96.62 51 ILE B C 1
ATOM 2078 O O . ILE B 1 51 ? -19.609 -9.734 9.586 1 96.62 51 ILE B O 1
ATOM 2082 N N . GLU B 1 52 ? -19.125 -9.617 11.703 1 97 52 GLU B N 1
ATOM 2083 C CA . GLU B 1 52 ? -18.812 -11.039 11.82 1 97 52 GLU B CA 1
ATOM 2084 C C . GLU B 1 52 ? -20.062 -11.891 11.609 1 97 52 GLU B C 1
ATOM 2086 O O . GLU B 1 52 ? -19.984 -12.992 11.055 1 97 52 GLU B O 1
ATOM 2091 N N . THR B 1 53 ? -21.172 -11.352 12.023 1 97.5 53 THR B N 1
ATOM 2092 C CA . THR B 1 53 ? -22.422 -12.047 11.734 1 97.5 53 THR B CA 1
ATOM 2093 C C . THR B 1 53 ? -22.656 -12.125 10.227 1 97.5 53 THR B C 1
ATOM 2095 O O . THR B 1 53 ? -23.031 -13.18 9.711 1 97.5 53 THR B O 1
ATOM 2098 N N . ALA B 1 54 ? -22.406 -11.023 9.586 1 96.5 54 ALA B N 1
ATOM 2099 C CA . ALA B 1 54 ? -22.578 -10.984 8.141 1 96.5 54 ALA B CA 1
ATOM 2100 C C . ALA B 1 54 ? -21.594 -11.93 7.449 1 96.5 54 ALA B C 1
ATOM 2102 O O . ALA B 1 54 ? -21.953 -12.617 6.484 1 96.5 54 ALA B O 1
ATOM 2103 N N . LEU B 1 55 ? -20.391 -11.969 7.887 1 96.25 55 LEU B N 1
ATOM 2104 C CA . LEU B 1 55 ? -19.375 -12.867 7.328 1 96.25 55 LEU B CA 1
ATOM 2105 C C . LEU B 1 55 ? -19.797 -14.32 7.492 1 96.25 55 LEU B C 1
ATOM 2107 O O . LEU B 1 55 ? -19.625 -15.133 6.574 1 96.25 55 LEU B O 1
ATOM 2111 N N . ASP B 1 56 ? -20.375 -14.625 8.609 1 96.44 56 ASP B N 1
ATOM 2112 C CA . ASP B 1 56 ? -20.797 -15.984 8.898 1 96.44 56 ASP B CA 1
ATOM 2113 C C . ASP B 1 56 ? -21.953 -16.406 7.992 1 96.44 56 ASP B C 1
ATOM 2115 O O . ASP B 1 56 ? -22.047 -17.562 7.594 1 96.44 56 ASP B O 1
ATOM 2119 N N . ASP B 1 57 ? -22.734 -15.438 7.648 1 95.56 57 ASP B N 1
ATOM 2120 C CA . ASP B 1 57 ? -23.984 -15.742 6.941 1 95.56 57 ASP B CA 1
ATOM 2121 C C . ASP B 1 57 ? -23.766 -15.75 5.43 1 95.56 57 ASP B C 1
ATOM 2123 O O . ASP B 1 57 ? -24.578 -16.281 4.68 1 95.56 57 ASP B O 1
ATOM 2127 N N . ALA B 1 58 ? -22.703 -15.117 4.984 1 93.06 58 ALA B N 1
ATOM 2128 C CA . ALA B 1 58 ? -22.469 -14.984 3.551 1 93.06 58 ALA B CA 1
ATOM 2129 C C . ALA B 1 58 ? -22 -16.297 2.941 1 93.06 58 ALA B C 1
ATOM 2131 O O . ALA B 1 58 ? -21.016 -16.891 3.393 1 93.06 58 ALA B O 1
ATOM 2132 N N . SER B 1 59 ? -22.594 -16.688 1.873 1 91.69 59 SER B N 1
ATOM 2133 C CA . SER B 1 59 ? -22.328 -18 1.265 1 91.69 59 SER B CA 1
ATOM 2134 C C . SER B 1 59 ? -21.016 -17.984 0.484 1 91.69 59 SER B C 1
ATOM 2136 O O . SER B 1 59 ? -20.359 -19.016 0.336 1 91.69 59 SER B O 1
ATOM 2138 N N . ALA B 1 60 ? -20.656 -16.828 0.041 1 89.81 60 ALA B N 1
ATOM 2139 C CA . ALA B 1 60 ? -19.469 -16.719 -0.796 1 89.81 60 ALA B CA 1
ATOM 2140 C C . ALA B 1 60 ? -18.203 -16.625 0.056 1 89.81 60 ALA B C 1
ATOM 2142 O O . ALA B 1 60 ? -17.094 -16.625 -0.471 1 89.81 60 ALA B O 1
ATOM 2143 N N . ILE B 1 61 ? -18.422 -16.547 1.407 1 91.19 61 ILE B N 1
ATOM 2144 C CA . ILE B 1 61 ? -17.297 -16.375 2.307 1 91.19 61 ILE B CA 1
ATOM 2145 C C . ILE B 1 61 ? -17 -17.703 3.02 1 91.19 61 ILE B C 1
ATOM 2147 O O . ILE B 1 61 ? -17.906 -18.312 3.594 1 91.19 61 ILE B O 1
ATOM 2151 N N . GLY B 1 62 ? -15.812 -18.094 2.902 1 91.06 62 GLY B N 1
ATOM 2152 C CA . GLY B 1 62 ? -15.359 -19.266 3.656 1 91.06 62 GLY B CA 1
ATOM 2153 C C . GLY B 1 62 ? -14.797 -18.906 5.02 1 91.06 62 GLY B C 1
ATOM 2154 O O . GLY B 1 62 ? -15.445 -18.203 5.797 1 91.06 62 GLY B O 1
ATOM 2155 N N . ALA B 1 63 ? -13.602 -19.438 5.309 1 92.19 63 ALA B N 1
ATOM 2156 C CA . ALA B 1 63 ? -12.953 -19.125 6.578 1 92.19 63 ALA B CA 1
ATOM 2157 C C . ALA B 1 63 ? -12.438 -17.688 6.609 1 92.19 63 ALA B C 1
ATOM 2159 O O . ALA B 1 63 ? -12.016 -17.156 5.578 1 92.19 63 ALA B O 1
ATOM 2160 N N . TYR B 1 64 ? -12.586 -17.062 7.75 1 93.69 64 TYR B N 1
ATOM 2161 C CA . TYR B 1 64 ? -11.984 -15.75 7.938 1 93.69 64 TYR B CA 1
ATOM 2162 C C . TYR B 1 64 ? -11.352 -15.633 9.32 1 93.69 64 TYR B C 1
ATOM 2164 O O . TYR B 1 64 ? -11.688 -16.391 10.234 1 93.69 64 TYR B O 1
ATOM 2172 N N . SER B 1 65 ? -10.367 -14.758 9.461 1 92.12 65 SER B N 1
ATOM 2173 C CA . SER B 1 65 ? -9.719 -14.5 10.734 1 92.12 65 SER B CA 1
ATOM 2174 C C . SER B 1 65 ? -9.391 -13.016 10.898 1 92.12 65 SER B C 1
ATOM 2176 O O . SER B 1 65 ? -9.008 -12.352 9.93 1 92.12 65 SER B O 1
ATOM 2178 N N . LEU B 1 66 ? -9.5 -12.555 12.102 1 92.19 66 LEU B N 1
ATOM 2179 C CA . LEU B 1 66 ? -9.133 -11.18 12.414 1 92.19 66 LEU B CA 1
ATOM 2180 C C . LEU B 1 66 ? -7.617 -11.016 12.461 1 92.19 66 LEU B C 1
ATOM 2182 O O . LEU B 1 66 ? -6.926 -11.789 13.125 1 92.19 66 LEU B O 1
ATOM 2186 N N . ILE B 1 67 ? -7.18 -10.039 11.758 1 88.38 67 ILE B N 1
ATOM 2187 C CA . ILE B 1 67 ? -5.742 -9.781 11.703 1 88.38 67 ILE B CA 1
ATOM 2188 C C . ILE B 1 67 ? -5.391 -8.625 12.641 1 88.38 67 ILE B C 1
ATOM 2190 O O . ILE B 1 67 ? -4.406 -8.695 13.375 1 88.38 67 ILE B O 1
ATOM 2194 N N . ASN B 1 68 ? -6.191 -7.578 12.523 1 83.56 68 ASN B N 1
ATOM 2195 C CA . ASN B 1 68 ? -5.898 -6.352 13.258 1 83.56 68 ASN B CA 1
ATOM 2196 C C . ASN B 1 68 ? -7.16 -5.523 13.5 1 83.56 68 ASN B C 1
ATOM 2198 O O . ASN B 1 68 ? -8.148 -5.676 12.781 1 83.56 68 ASN B O 1
ATOM 2202 N N . SER B 1 69 ? -7.133 -4.758 14.461 1 83.06 69 SER B N 1
ATOM 2203 C CA . SER B 1 69 ? -8.188 -3.795 14.773 1 83.06 69 SER B CA 1
ATOM 2204 C C . SER B 1 69 ? -7.613 -2.395 14.969 1 83.06 69 SER B C 1
ATOM 2206 O O . SER B 1 69 ? -6.598 -2.221 15.641 1 83.06 69 SER B O 1
ATOM 2208 N N . GLU B 1 70 ? -8.109 -1.503 14.148 1 73.5 70 GLU B N 1
ATOM 2209 C CA . GLU B 1 70 ? -7.73 -0.1 14.273 1 73.5 70 GLU B CA 1
ATOM 2210 C C . GLU B 1 70 ? -8.953 0.788 14.484 1 73.5 70 GLU B C 1
ATOM 2212 O O . GLU B 1 70 ? -9.695 1.066 13.539 1 73.5 70 GLU B O 1
ATOM 2217 N N . ASP B 1 71 ? -9.109 1.279 15.695 1 72.25 71 ASP B N 1
ATOM 2218 C CA . ASP B 1 71 ? -10.242 2.148 15.992 1 72.25 71 ASP B CA 1
ATOM 2219 C C . ASP B 1 71 ? -11.562 1.476 15.617 1 72.25 71 ASP B C 1
ATOM 2221 O O . ASP B 1 71 ? -11.906 0.424 16.156 1 72.25 71 ASP B O 1
ATOM 2225 N N . ASP B 1 72 ? -12.297 1.932 14.594 1 78.81 72 ASP B N 1
ATOM 2226 C CA . ASP B 1 72 ? -13.609 1.408 14.211 1 78.81 72 ASP B CA 1
ATOM 2227 C C . ASP B 1 72 ? -13.531 0.65 12.883 1 78.81 72 ASP B C 1
ATOM 2229 O O . ASP B 1 72 ? -14.492 0.637 12.117 1 78.81 72 ASP B O 1
ATOM 2233 N N . ARG B 1 73 ? -12.305 0.163 12.688 1 87.5 73 ARG B N 1
ATOM 2234 C CA . ARG B 1 73 ? -12.141 -0.677 11.5 1 87.5 73 ARG B CA 1
ATOM 2235 C C . ARG B 1 73 ? -11.359 -1.94 11.836 1 87.5 73 ARG B C 1
ATOM 2237 O O . ARG B 1 73 ? -10.523 -1.938 12.742 1 87.5 73 ARG B O 1
ATOM 2244 N N . TRP B 1 74 ? -11.648 -2.975 11.117 1 91 74 TRP B N 1
ATOM 2245 C CA . TRP B 1 74 ? -11.07 -4.285 11.383 1 91 74 TRP B CA 1
ATOM 2246 C C . TRP B 1 74 ? -10.508 -4.902 10.109 1 91 74 TRP B C 1
ATOM 2248 O O . TRP B 1 74 ? -11.164 -4.879 9.062 1 91 74 TRP B O 1
ATOM 2258 N N . LEU B 1 75 ? -9.281 -5.395 10.211 1 93.12 75 LEU B N 1
ATOM 2259 C CA . LEU B 1 75 ? -8.656 -6.102 9.094 1 93.12 75 LEU B CA 1
ATOM 2260 C C . LEU B 1 75 ? -8.836 -7.609 9.234 1 93.12 75 LEU B C 1
ATOM 2262 O O . LEU B 1 75 ? -8.43 -8.195 10.242 1 93.12 75 LEU B O 1
ATOM 2266 N N . TYR B 1 76 ? -9.477 -8.195 8.227 1 94.19 76 TYR B N 1
ATOM 2267 C CA . TYR B 1 76 ? -9.695 -9.633 8.234 1 94.19 76 TYR B CA 1
ATOM 2268 C C . TYR B 1 76 ? -8.977 -10.305 7.074 1 94.19 76 TYR B C 1
ATOM 2270 O O . TYR B 1 76 ? -8.898 -9.75 5.98 1 94.19 76 TYR B O 1
ATOM 2278 N N . ASP B 1 77 ? -8.43 -11.414 7.34 1 93.25 77 ASP B N 1
ATOM 2279 C CA . ASP B 1 77 ? -8.109 -12.352 6.27 1 93.25 77 ASP B CA 1
ATOM 2280 C C . ASP B 1 77 ? -9.336 -13.18 5.875 1 93.25 77 ASP B C 1
ATOM 2282 O O . ASP B 1 77 ? -9.906 -13.891 6.703 1 93.25 77 ASP B O 1
ATOM 2286 N N . ILE B 1 78 ? -9.75 -13.031 4.613 1 92.62 78 ILE B N 1
ATOM 2287 C CA . ILE B 1 78 ? -11 -13.656 4.195 1 92.62 78 ILE B CA 1
ATOM 2288 C C . ILE B 1 78 ? -10.734 -14.602 3.02 1 92.62 78 ILE B C 1
ATOM 2290 O O . ILE B 1 78 ? -10.07 -14.219 2.053 1 92.62 78 ILE B O 1
ATOM 2294 N N . GLU B 1 79 ? -11.227 -15.781 3.119 1 90.25 79 GLU B N 1
ATOM 2295 C CA . GLU B 1 79 ? -11.219 -16.734 2.016 1 90.25 79 GLU B CA 1
ATOM 2296 C C . GLU B 1 79 ? -12.57 -16.766 1.301 1 90.25 79 GLU B C 1
ATOM 2298 O O . GLU B 1 79 ? -13.609 -16.953 1.933 1 90.25 79 GLU B O 1
ATOM 2303 N N . PHE B 1 80 ? -12.43 -16.578 0.042 1 88.19 80 PHE B N 1
ATOM 2304 C CA . PHE B 1 80 ? -13.656 -16.594 -0.74 1 88.19 80 PHE B CA 1
ATOM 2305 C C . PHE B 1 80 ? -13.891 -17.984 -1.33 1 88.19 80 PHE B C 1
ATOM 2307 O O . PHE B 1 80 ? -12.945 -18.688 -1.662 1 88.19 80 PHE B O 1
ATOM 2314 N N . GLU B 1 81 ? -15.078 -18.281 -1.533 1 86.25 81 GLU B N 1
ATOM 2315 C CA . GLU B 1 81 ? -15.43 -19.531 -2.188 1 86.25 81 GLU B CA 1
ATOM 2316 C C . GLU B 1 81 ? -15.125 -19.484 -3.682 1 86.25 81 GLU B C 1
ATOM 2318 O O . GLU B 1 81 ? -15.219 -18.422 -4.305 1 86.25 81 GLU B O 1
ATOM 2323 N N . PRO B 1 82 ? -14.773 -20.547 -4.27 1 75.56 82 PRO B N 1
ATOM 2324 C CA . PRO B 1 82 ? -14.203 -20.625 -5.617 1 75.56 82 PRO B CA 1
ATOM 2325 C C . PRO B 1 82 ? -15.188 -20.203 -6.703 1 75.56 82 PRO B C 1
ATOM 2327 O O . PRO B 1 82 ? -14.773 -19.875 -7.816 1 75.56 82 PRO B O 1
ATOM 2330 N N . ASP B 1 83 ? -16.469 -20.203 -6.406 1 75.81 83 ASP B N 1
ATOM 2331 C CA . ASP B 1 83 ? -17.422 -19.953 -7.488 1 75.81 83 ASP B CA 1
ATOM 2332 C C . ASP B 1 83 ? -17.5 -18.469 -7.832 1 75.81 83 ASP B C 1
ATOM 2334 O O . ASP B 1 83 ? -17.984 -18.109 -8.906 1 75.81 83 ASP B O 1
ATOM 2338 N N . ALA B 1 84 ? -16.906 -17.703 -7.062 1 73.75 84 ALA B N 1
ATOM 2339 C CA . ALA B 1 84 ? -16.984 -16.266 -7.328 1 73.75 84 ALA B CA 1
ATOM 2340 C C . ALA B 1 84 ? -15.906 -15.836 -8.328 1 73.75 84 ALA B C 1
ATOM 2342 O O . ALA B 1 84 ? -14.844 -16.453 -8.398 1 73.75 84 ALA B O 1
ATOM 2343 N N . VAL B 1 85 ? -16.266 -14.984 -9.281 1 78.81 85 VAL B N 1
ATOM 2344 C CA . VAL B 1 85 ? -15.297 -14.43 -10.219 1 78.81 85 VAL B CA 1
ATOM 2345 C C . VAL B 1 85 ? -14.195 -13.703 -9.461 1 78.81 85 VAL B C 1
ATOM 2347 O O . VAL B 1 85 ? -14.469 -12.898 -8.562 1 78.81 85 VAL B O 1
ATOM 2350 N N . ASP B 1 86 ? -13 -14.086 -9.805 1 85.25 86 ASP B N 1
ATOM 2351 C CA . ASP B 1 86 ? -11.859 -13.367 -9.242 1 85.25 86 ASP B CA 1
ATOM 2352 C C . ASP B 1 86 ? -11.453 -12.195 -10.133 1 85.25 86 ASP B C 1
ATOM 2354 O O . ASP B 1 86 ? -10.695 -12.367 -11.086 1 85.25 86 ASP B O 1
ATOM 2358 N N . VAL B 1 87 ? -11.914 -11.094 -9.852 1 88.31 87 VAL B N 1
ATOM 2359 C CA . VAL B 1 87 ? -11.703 -9.898 -10.648 1 88.31 87 VAL B CA 1
ATOM 2360 C C . VAL B 1 87 ? -10.203 -9.586 -10.719 1 88.31 87 VAL B C 1
ATOM 2362 O O . VAL B 1 87 ? -9.703 -9.156 -11.758 1 88.31 87 VAL B O 1
ATOM 2365 N N . PHE B 1 88 ? -9.539 -9.852 -9.664 1 89.38 88 PHE B N 1
ATOM 2366 C CA . PHE B 1 88 ? -8.117 -9.531 -9.617 1 89.38 88 PHE B CA 1
ATOM 2367 C C . PHE B 1 88 ? -7.34 -10.414 -10.586 1 89.38 88 PHE B C 1
ATOM 2369 O O . PHE B 1 88 ? -6.414 -9.945 -11.25 1 89.38 88 PHE B O 1
ATOM 2376 N N . GLU B 1 89 ? -7.73 -11.625 -10.617 1 89.81 89 GLU B N 1
ATOM 2377 C CA . GLU B 1 89 ? -7.082 -12.531 -11.562 1 89.81 89 GLU B CA 1
ATOM 2378 C C . GLU B 1 89 ? -7.281 -12.062 -13 1 89.81 89 GLU B C 1
ATOM 2380 O O . GLU B 1 89 ? -6.359 -12.133 -13.812 1 89.81 89 GLU B O 1
ATOM 2385 N N . LEU B 1 90 ? -8.422 -11.578 -13.297 1 91.06 90 LEU B N 1
ATOM 2386 C CA . LEU B 1 90 ? -8.711 -11.086 -14.641 1 91.06 90 LEU B CA 1
ATOM 2387 C C . LEU B 1 90 ? -7.855 -9.859 -14.961 1 91.06 90 LEU B C 1
ATOM 2389 O O . LEU B 1 90 ? -7.367 -9.719 -16.094 1 91.06 90 LEU B O 1
ATOM 2393 N N . VAL B 1 91 ? -7.715 -8.992 -13.977 1 92.62 91 VAL B N 1
ATOM 2394 C CA . VAL B 1 91 ? -6.895 -7.797 -14.164 1 92.62 91 VAL B CA 1
ATOM 2395 C C . VAL B 1 91 ? -5.457 -8.203 -14.492 1 92.62 91 VAL B C 1
ATOM 2397 O O . VAL B 1 91 ? -4.852 -7.68 -15.422 1 92.62 91 VAL B O 1
ATOM 2400 N N . LEU B 1 92 ? -4.992 -9.203 -13.758 1 92.12 92 LEU B N 1
ATOM 2401 C CA . LEU B 1 92 ? -3.617 -9.656 -13.945 1 92.12 92 LEU B CA 1
ATOM 2402 C C . LEU B 1 92 ? -3.43 -10.289 -15.32 1 92.12 92 LEU B C 1
ATOM 2404 O O . LEU B 1 92 ? -2.402 -10.078 -15.969 1 92.12 92 LEU B O 1
ATOM 2408 N N . GLU B 1 93 ? -4.363 -11.047 -15.742 1 91.56 93 GLU B N 1
ATOM 2409 C CA . GLU B 1 93 ? -4.316 -11.703 -17.047 1 91.56 93 GLU B CA 1
ATOM 2410 C C . GLU B 1 93 ? -4.168 -10.68 -18.172 1 91.56 93 GLU B C 1
ATOM 2412 O O . GLU B 1 93 ? -3.555 -10.969 -19.203 1 91.56 93 GLU B O 1
ATOM 2417 N N . LYS B 1 94 ? -4.66 -9.539 -17.922 1 91 94 LYS B N 1
ATOM 2418 C CA . LYS B 1 94 ? -4.645 -8.523 -18.984 1 91 94 LYS B CA 1
ATOM 2419 C C . LYS B 1 94 ? -3.52 -7.52 -18.75 1 91 94 LYS B C 1
ATOM 2421 O O . LYS B 1 94 ? -3.516 -6.441 -19.359 1 91 94 LYS B O 1
ATOM 2426 N N . GLY B 1 95 ? -2.695 -7.828 -17.797 1 88.69 95 GLY B N 1
ATOM 2427 C CA . GLY B 1 95 ? -1.501 -7.02 -17.594 1 88.69 95 GLY B CA 1
ATOM 2428 C C . GLY B 1 95 ? -1.739 -5.801 -16.719 1 88.69 95 GLY B C 1
ATOM 2429 O O . GLY B 1 95 ? -0.979 -4.832 -16.781 1 88.69 95 GLY B O 1
ATOM 2430 N N . GLY B 1 96 ? -2.787 -5.859 -15.969 1 92.81 96 GLY B N 1
ATOM 2431 C CA . GLY B 1 96 ? -3.102 -4.746 -15.094 1 92.81 96 GLY B CA 1
ATOM 2432 C C . GLY B 1 96 ? -2.527 -4.906 -13.695 1 92.81 96 GLY B C 1
ATOM 2433 O O . GLY B 1 96 ? -2.189 -6.016 -13.281 1 92.81 96 GLY B O 1
ATOM 2434 N N . THR B 1 97 ? -2.312 -3.787 -13 1 93.12 97 THR B N 1
ATOM 2435 C CA . THR B 1 97 ? -1.967 -3.715 -11.586 1 93.12 97 THR B CA 1
ATOM 2436 C C . THR B 1 97 ? -3.08 -3.041 -10.789 1 93.12 97 THR B C 1
ATOM 2438 O O . THR B 1 97 ? -3.469 -1.91 -11.086 1 93.12 97 THR B O 1
ATOM 2441 N N . VAL B 1 98 ? -3.564 -3.766 -9.805 1 94.38 98 VAL B N 1
ATOM 2442 C CA . VAL B 1 98 ? -4.621 -3.188 -8.977 1 94.38 98 VAL B CA 1
ATOM 2443 C C . VAL B 1 98 ? -4.008 -2.311 -7.891 1 94.38 98 VAL B C 1
ATOM 2445 O O . VAL B 1 98 ? -3.338 -2.814 -6.984 1 94.38 98 VAL B O 1
ATOM 2448 N N . LEU B 1 99 ? -4.324 -1.056 -7.984 1 91.5 99 LEU B N 1
ATOM 2449 C CA . LEU B 1 99 ? -3.723 -0.081 -7.082 1 91.5 99 LEU B CA 1
ATOM 2450 C C . LEU B 1 99 ? -4.578 0.103 -5.832 1 91.5 99 LEU B C 1
ATOM 2452 O O . LEU B 1 99 ? -4.051 0.287 -4.734 1 91.5 99 LEU B O 1
ATOM 2456 N N . SER B 1 100 ? -5.824 0.115 -6.012 1 90.94 100 SER B N 1
ATOM 2457 C CA . SER B 1 100 ? -6.773 0.238 -4.91 1 90.94 100 SER B CA 1
ATOM 2458 C C . SER B 1 100 ? -8.094 -0.45 -5.238 1 90.94 100 SER B C 1
ATOM 2460 O O . SER B 1 100 ? -8.414 -0.655 -6.41 1 90.94 100 SER B O 1
ATOM 2462 N N . ALA B 1 101 ? -8.727 -0.868 -4.219 1 93.19 101 ALA B N 1
ATOM 2463 C CA . ALA B 1 101 ? -10.055 -1.47 -4.305 1 93.19 101 ALA B CA 1
ATOM 2464 C C . ALA B 1 101 ? -10.859 -1.194 -3.039 1 93.19 101 ALA B C 1
ATOM 2466 O O . ALA B 1 101 ? -10.453 -1.569 -1.938 1 93.19 101 ALA B O 1
ATOM 2467 N N . SER B 1 102 ? -11.891 -0.531 -3.219 1 92.31 102 SER B N 1
ATOM 2468 C CA . SER B 1 102 ? -12.773 -0.219 -2.102 1 92.31 102 SER B CA 1
ATOM 2469 C C . SER B 1 102 ? -14.234 -0.381 -2.496 1 92.31 102 SER B C 1
ATOM 2471 O O . SER B 1 102 ? -14.578 -0.335 -3.68 1 92.31 102 SER B O 1
ATOM 2473 N N . ALA B 1 103 ? -15 -0.619 -1.475 1 92.94 103 ALA B N 1
ATOM 2474 C CA . ALA B 1 103 ? -16.422 -0.829 -1.753 1 92.94 103 ALA B CA 1
ATOM 2475 C C . ALA B 1 103 ? -17.297 -0.143 -0.705 1 92.94 103 ALA B C 1
ATOM 2477 O O . ALA B 1 103 ? -16.953 -0.139 0.482 1 92.94 103 ALA B O 1
ATOM 2478 N N . SER B 1 104 ? -18.297 0.466 -1.199 1 87.31 104 SER B N 1
ATOM 2479 C CA . SER B 1 104 ? -19.406 1.001 -0.399 1 87.31 104 SER B CA 1
ATOM 2480 C C . SER B 1 104 ? -20.734 0.866 -1.128 1 87.31 104 SER B C 1
ATOM 2482 O O . SER B 1 104 ? -20.797 0.994 -2.352 1 87.31 104 SER B O 1
ATOM 2484 N N . GLY B 1 105 ? -21.844 0.688 -0.458 1 82.56 105 GLY B N 1
ATOM 2485 C CA . GLY B 1 105 ? -23.172 0.654 -1.056 1 82.56 105 GLY B CA 1
ATOM 2486 C C . GLY B 1 105 ? -23.281 -0.34 -2.195 1 82.56 105 GLY B C 1
ATOM 2487 O O . GLY B 1 105 ? -23.812 -0.012 -3.262 1 82.56 105 GLY B O 1
ATOM 2488 N N . GLU B 1 106 ? -22.625 -1.477 -2.283 1 86.62 106 GLU B N 1
ATOM 2489 C CA . GLU B 1 106 ? -22.734 -2.633 -3.168 1 86.62 106 GLU B CA 1
ATOM 2490 C C . GLU B 1 106 ? -21.891 -2.441 -4.43 1 86.62 106 GLU B C 1
ATOM 2492 O O . GLU B 1 106 ? -22.109 -3.115 -5.438 1 86.62 106 GLU B O 1
ATOM 2497 N N . THR B 1 107 ? -21.078 -1.497 -4.422 1 90.31 107 THR B N 1
ATOM 2498 C CA . THR B 1 107 ? -20.234 -1.247 -5.582 1 90.31 107 THR B CA 1
ATOM 2499 C C . THR B 1 107 ? -18.766 -1.207 -5.176 1 90.31 107 THR B C 1
ATOM 2501 O O . THR B 1 107 ? -18.406 -0.628 -4.145 1 90.31 107 THR B O 1
ATOM 2504 N N . TRP B 1 108 ? -17.984 -1.817 -5.977 1 93.38 108 TRP B N 1
ATOM 2505 C CA . TRP B 1 108 ? -16.531 -1.747 -5.824 1 93.38 108 TRP B CA 1
ATOM 2506 C C . TRP B 1 108 ? -15.945 -0.689 -6.746 1 93.38 108 TRP B C 1
ATOM 2508 O O . TRP B 1 108 ? -16.359 -0.566 -7.902 1 93.38 108 TRP B O 1
ATOM 2518 N N . LEU B 1 109 ? -15.062 0.068 -6.293 1 92.06 109 LEU B N 1
ATOM 2519 C CA . LEU B 1 109 ? -14.234 0.962 -7.09 1 92.06 109 LEU B CA 1
ATOM 2520 C C . LEU B 1 109 ? -12.781 0.488 -7.105 1 92.06 109 LEU B C 1
ATOM 2522 O O . LEU B 1 109 ? -12.141 0.404 -6.059 1 92.06 109 LEU B O 1
ATOM 2526 N N . LEU B 1 110 ? -12.328 0.174 -8.266 1 93.56 110 LEU B N 1
ATOM 2527 C CA . LEU B 1 110 ? -10.953 -0.276 -8.445 1 93.56 110 LEU B CA 1
ATOM 2528 C C . LEU B 1 110 ? -10.141 0.757 -9.219 1 93.56 110 LEU B C 1
ATOM 2530 O O . LEU B 1 110 ? -10.625 1.347 -10.18 1 93.56 110 LEU B O 1
ATOM 2534 N N . SER B 1 111 ? -8.969 1.021 -8.82 1 91.38 111 SER B N 1
ATOM 2535 C CA . SER B 1 111 ? -7.965 1.747 -9.594 1 91.38 111 SER B CA 1
ATOM 2536 C C . SER B 1 111 ? -6.898 0.803 -10.141 1 91.38 111 SER B C 1
ATOM 2538 O O . SER B 1 111 ? -6.246 0.088 -9.375 1 91.38 111 SER B O 1
ATOM 2540 N N . ILE B 1 112 ? -6.84 0.8 -11.469 1 93.56 112 ILE B N 1
ATOM 2541 C CA . ILE B 1 112 ? -5.977 -0.183 -12.117 1 93.56 112 ILE B CA 1
ATOM 2542 C C . ILE B 1 112 ? -4.996 0.523 -13.047 1 93.56 112 ILE B C 1
ATOM 2544 O O . ILE B 1 112 ? -5.391 1.396 -13.828 1 93.56 112 ILE B O 1
ATOM 2548 N N . ARG B 1 113 ? -3.734 0.169 -12.922 1 93.12 113 ARG B N 1
ATOM 2549 C CA . ARG B 1 113 ? -2.705 0.684 -13.82 1 93.12 113 ARG B CA 1
ATOM 2550 C C . ARG B 1 113 ? -2.404 -0.31 -14.93 1 93.12 113 ARG B C 1
ATOM 2552 O O . ARG B 1 113 ? -2.262 -1.509 -14.68 1 93.12 113 ARG B O 1
ATOM 2559 N N . PHE B 1 114 ? -2.33 0.228 -16.141 1 89.62 114 PHE B N 1
ATOM 2560 C CA . PHE B 1 114 ? -1.974 -0.576 -17.312 1 89.62 114 PHE B CA 1
ATOM 2561 C C . PHE B 1 114 ? -0.746 -0.004 -18 1 89.62 114 PHE B C 1
ATOM 2563 O O . PHE B 1 114 ? -0.6 1.215 -18.125 1 89.62 114 PHE B O 1
ATOM 2570 N N . ALA B 1 115 ? 0.132 -0.971 -18.375 1 82.88 115 ALA B N 1
ATOM 2571 C CA . ALA B 1 115 ? 1.276 -0.52 -19.172 1 82.88 115 ALA B CA 1
ATOM 2572 C C . ALA B 1 115 ? 0.831 0.015 -20.531 1 82.88 115 ALA B C 1
ATOM 2574 O O . ALA B 1 115 ? 1.425 0.958 -21.047 1 82.88 115 ALA B O 1
ATOM 2575 N N . GLU B 1 116 ? -0.202 -0.603 -21.078 1 81.5 116 GLU B N 1
ATOM 2576 C CA . GLU B 1 116 ? -0.771 -0.189 -22.359 1 81.5 116 GLU B CA 1
ATOM 2577 C C . GLU B 1 116 ? -2.273 0.054 -22.234 1 81.5 116 GLU B C 1
ATOM 2579 O O . GLU B 1 116 ? -2.988 -0.739 -21.625 1 81.5 116 GLU B O 1
ATOM 2584 N N . ARG B 1 117 ? -2.715 1.045 -22.859 1 79.25 117 ARG B N 1
ATOM 2585 C CA . ARG B 1 117 ? -4.109 1.467 -22.781 1 79.25 117 ARG B CA 1
ATOM 2586 C C . ARG B 1 117 ? -5.043 0.377 -23.297 1 79.25 117 ARG B C 1
ATOM 2588 O O . ARG B 1 117 ? -6.184 0.262 -22.844 1 79.25 117 ARG B O 1
ATOM 2595 N N . GLU B 1 118 ? -4.57 -0.405 -24.141 1 85.75 118 GLU B N 1
ATOM 2596 C CA . GLU B 1 118 ? -5.383 -1.466 -24.719 1 85.75 118 GLU B CA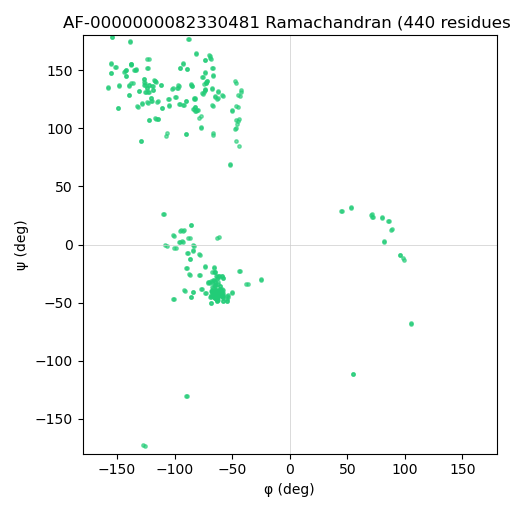 1
ATOM 2597 C C . GLU B 1 118 ? -5.82 -2.475 -23.672 1 85.75 118 GLU B C 1
ATOM 2599 O O . GLU B 1 118 ? -6.809 -3.186 -23.844 1 85.75 118 GLU B O 1
ATOM 2604 N N . GLY B 1 119 ? -5.027 -2.598 -22.625 1 89.56 119 GLY B N 1
ATOM 2605 C CA . GLY B 1 119 ? -5.379 -3.504 -21.547 1 89.56 119 GLY B CA 1
ATOM 2606 C C . GLY B 1 119 ? -6.715 -3.174 -20.906 1 89.56 119 GLY B C 1
ATOM 2607 O O . GLY B 1 119 ? -7.406 -4.066 -20.406 1 89.56 119 GLY B O 1
ATOM 2608 N N . VAL B 1 120 ? -7.09 -1.942 -20.969 1 87 120 VAL B N 1
ATOM 2609 C CA . VAL B 1 120 ? -8.336 -1.492 -20.344 1 87 120 VAL B CA 1
ATOM 2610 C C . VAL B 1 120 ? -9.531 -2.082 -21.094 1 87 120 VAL B C 1
ATOM 2612 O O . VAL B 1 120 ? -10.422 -2.67 -20.484 1 87 120 VAL B O 1
ATOM 2615 N N . SER B 1 121 ? -9.5 -1.915 -22.375 1 89.25 121 SER B N 1
ATOM 2616 C CA . SER B 1 121 ? -10.617 -2.412 -23.188 1 89.25 121 SER B CA 1
ATOM 2617 C C . SER B 1 121 ? -10.711 -3.932 -23.125 1 89.25 121 SER B C 1
ATOM 2619 O O . SER B 1 121 ? -11.805 -4.488 -23.062 1 89.25 121 SER B O 1
ATOM 2621 N N . SER B 1 122 ? -9.57 -4.578 -23.156 1 92.12 122 SER B N 1
ATOM 2622 C CA . SER B 1 122 ? -9.547 -6.035 -23.062 1 92.12 122 SER B CA 1
ATOM 2623 C C . SER B 1 122 ? -10.133 -6.516 -21.734 1 92.12 122 SER B C 1
ATOM 2625 O O . SER B 1 122 ? -10.867 -7.508 -21.703 1 92.12 122 SER B O 1
ATOM 2627 N N . LEU B 1 123 ? -9.75 -5.816 -20.672 1 92.12 123 LEU B N 1
ATOM 2628 C CA . LEU B 1 123 ? -10.312 -6.164 -19.375 1 92.12 123 LEU B CA 1
ATOM 2629 C C . LEU B 1 123 ? -11.82 -5.953 -19.344 1 92.12 123 LEU B C 1
ATOM 2631 O O . LEU B 1 123 ? -12.562 -6.785 -18.812 1 92.12 123 LEU B O 1
ATOM 2635 N N . TYR B 1 124 ? -12.273 -4.891 -19.875 1 88.94 124 TYR B N 1
ATOM 2636 C CA . TYR B 1 124 ? -13.703 -4.586 -19.938 1 88.94 124 TYR B CA 1
ATOM 2637 C C . TYR B 1 124 ? -14.477 -5.723 -20.594 1 88.94 124 TYR B C 1
ATOM 2639 O O . TYR B 1 124 ? -15.477 -6.191 -20.047 1 88.94 124 TYR B O 1
ATOM 2647 N N . ASP B 1 125 ? -13.977 -6.145 -21.703 1 91.56 125 ASP B N 1
ATOM 2648 C CA . ASP B 1 125 ? -14.617 -7.227 -22.438 1 91.56 125 ASP B CA 1
ATOM 2649 C C . ASP B 1 125 ? -14.656 -8.508 -21.609 1 91.56 125 ASP B C 1
ATOM 2651 O O . ASP B 1 125 ? -15.68 -9.195 -21.578 1 91.56 125 ASP B O 1
ATOM 2655 N N . ARG B 1 126 ? -13.594 -8.789 -20.953 1 92.19 126 ARG B N 1
ATOM 2656 C CA . ARG B 1 126 ? -13.492 -10.016 -20.172 1 92.19 126 ARG B CA 1
ATOM 2657 C C . ARG B 1 126 ? -14.445 -9.977 -18.984 1 92.19 126 ARG B C 1
ATOM 2659 O O . ARG B 1 126 ? -15.055 -10.992 -18.641 1 92.19 126 ARG B O 1
ATOM 2666 N N . LEU B 1 127 ? -14.547 -8.836 -18.344 1 90.06 127 LEU B N 1
ATOM 2667 C CA . LEU B 1 127 ? -15.453 -8.688 -17.219 1 90.06 127 LEU B CA 1
ATOM 2668 C C . LEU B 1 127 ? -16.906 -8.836 -17.656 1 90.06 127 LEU B C 1
ATOM 2670 O O . LEU B 1 127 ? -17.703 -9.5 -16.984 1 90.06 127 LEU B O 1
ATOM 2674 N N . ASP B 1 128 ? -17.203 -8.281 -18.734 1 87.31 128 ASP B N 1
ATOM 2675 C CA . ASP B 1 128 ? -18.547 -8.383 -19.281 1 87.31 128 ASP B CA 1
ATOM 2676 C C . ASP B 1 128 ? -18.891 -9.828 -19.641 1 87.31 128 ASP B C 1
ATOM 2678 O O . ASP B 1 128 ? -20 -10.289 -19.359 1 87.31 128 ASP B O 1
ATOM 2682 N N . GLU B 1 129 ? -17.953 -10.5 -20.156 1 90.19 129 GLU B N 1
ATOM 2683 C CA . GLU B 1 129 ? -18.125 -11.914 -20.484 1 90.19 129 GLU B CA 1
ATOM 2684 C C . GLU B 1 129 ? -18.344 -12.758 -19.234 1 90.19 129 GLU B C 1
ATOM 2686 O O . GLU B 1 129 ? -19.016 -13.781 -19.281 1 90.19 129 GLU B O 1
ATOM 2691 N N . ALA B 1 130 ? -17.75 -12.352 -18.156 1 86.19 130 ALA B N 1
ATOM 2692 C CA . ALA B 1 130 ? -17.875 -13.078 -16.891 1 86.19 130 ALA B CA 1
ATOM 2693 C C . ALA B 1 130 ? -19.109 -12.625 -16.109 1 86.19 130 ALA B C 1
ATOM 2695 O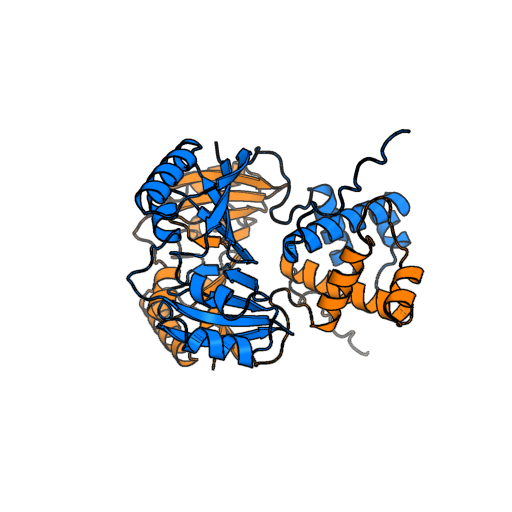 O . ALA B 1 130 ? -19.25 -12.961 -14.938 1 86.19 130 ALA B O 1
ATOM 2696 N N . ASP B 1 131 ? -19.906 -11.789 -16.688 1 84.56 131 ASP B N 1
ATOM 2697 C CA . ASP B 1 131 ? -21.156 -11.305 -16.109 1 84.56 131 ASP B CA 1
ATOM 2698 C C . ASP B 1 131 ? -20.906 -10.344 -14.953 1 84.56 131 ASP B C 1
ATOM 2700 O O . ASP B 1 131 ? -21.641 -10.352 -13.961 1 84.56 131 ASP B O 1
ATOM 2704 N N . VAL B 1 132 ? -19.781 -9.742 -14.953 1 85.38 132 VAL B N 1
ATOM 2705 C CA . VAL B 1 132 ? -19.453 -8.617 -14.086 1 85.38 132 VAL B CA 1
ATOM 2706 C C . VAL B 1 132 ? -19.422 -7.324 -14.906 1 85.38 132 VAL B C 1
ATOM 2708 O O . VAL B 1 132 ? -18.438 -7.043 -15.594 1 85.38 132 VAL B O 1
ATOM 2711 N N . THR B 1 133 ? -20.453 -6.582 -14.945 1 85.25 133 THR B N 1
ATOM 2712 C CA . THR B 1 133 ? -20.562 -5.426 -15.828 1 85.25 133 THR B CA 1
ATOM 2713 C C . THR B 1 133 ? -19.797 -4.234 -15.258 1 85.25 133 THR B C 1
ATOM 2715 O O . THR B 1 133 ? -20.234 -3.619 -14.281 1 85.25 133 THR B O 1
ATOM 2718 N N . PRO B 1 134 ? -18.734 -3.898 -15.836 1 89.38 134 PRO B N 1
ATOM 2719 C CA . PRO B 1 134 ? -17.922 -2.795 -15.32 1 89.38 134 PRO B CA 1
ATOM 2720 C C . PRO B 1 134 ? -18.328 -1.441 -15.898 1 89.38 134 PRO B C 1
ATOM 2722 O O . PRO B 1 134 ? -18.984 -1.383 -16.938 1 89.38 134 PRO B O 1
ATOM 2725 N N . THR B 1 135 ? -18.125 -0.415 -15.172 1 86.12 135 THR B N 1
ATOM 2726 C CA . THR B 1 135 ? -18.234 0.967 -15.625 1 86.12 135 THR B CA 1
ATOM 2727 C C . THR B 1 135 ? -16.906 1.694 -15.445 1 86.12 135 THR B C 1
ATOM 2729 O O . THR B 1 135 ? -16.359 1.725 -14.336 1 86.12 135 THR B O 1
ATOM 2732 N N . ILE B 1 136 ? -16.438 2.203 -16.5 1 84.69 136 ILE B N 1
ATOM 2733 C CA . ILE B 1 136 ? -15.203 2.986 -16.406 1 84.69 136 ILE B CA 1
ATOM 2734 C C . ILE B 1 136 ? -15.531 4.395 -15.906 1 84.69 136 ILE B C 1
ATOM 2736 O O . ILE B 1 136 ? -16.234 5.148 -16.578 1 84.69 136 ILE B O 1
ATOM 2740 N N . VAL B 1 137 ? -15.086 4.746 -14.812 1 80.19 137 VAL B N 1
ATOM 2741 C CA . VAL B 1 137 ? -15.367 6.039 -14.195 1 80.19 137 VAL B CA 1
ATOM 2742 C C . VAL B 1 137 ? -14.375 7.082 -14.703 1 80.19 137 VAL B C 1
ATOM 2744 O O . VAL B 1 137 ? -14.75 8.219 -14.992 1 80.19 137 VAL B O 1
ATOM 2747 N N . ARG B 1 138 ? -13.109 6.699 -14.734 1 81.81 138 ARG B N 1
ATOM 2748 C CA . ARG B 1 138 ? -12.031 7.594 -15.156 1 81.81 138 ARG B CA 1
ATOM 2749 C C . ARG B 1 138 ? -10.906 6.816 -15.828 1 81.81 138 ARG B C 1
ATOM 2751 O O . ARG B 1 138 ? -10.625 5.676 -15.453 1 81.81 138 ARG B O 1
ATOM 2758 N N . LEU B 1 139 ? -10.406 7.336 -16.906 1 76.12 139 LEU B N 1
ATOM 2759 C CA . LEU B 1 139 ? -9.219 6.816 -17.578 1 76.12 139 LEU B CA 1
ATOM 2760 C C . LEU B 1 139 ? -8.234 7.941 -17.891 1 76.12 139 LEU B C 1
ATOM 2762 O O . LEU B 1 139 ? -8.609 8.945 -18.5 1 76.12 139 LEU B O 1
ATOM 2766 N N . PHE B 1 140 ? -7.062 7.898 -17.359 1 75.69 140 PHE B N 1
ATOM 2767 C CA . PHE B 1 140 ? -6.102 8.961 -17.609 1 75.69 140 PHE B CA 1
ATOM 2768 C C . PHE B 1 140 ? -4.691 8.398 -17.75 1 75.69 140 PHE B C 1
ATOM 2770 O O . PHE B 1 140 ? -4.41 7.301 -17.281 1 75.69 140 PHE B O 1
ATOM 2777 N N . ASP B 1 141 ? -3.936 9.125 -18.547 1 74 141 ASP B N 1
ATOM 2778 C CA . ASP B 1 141 ? -2.543 8.734 -18.734 1 74 141 ASP B CA 1
ATOM 2779 C C . ASP B 1 141 ? -1.666 9.234 -17.594 1 74 141 ASP B C 1
ATOM 2781 O O . ASP B 1 141 ? -1.854 10.352 -17.109 1 74 141 ASP B O 1
ATOM 2785 N N . LEU B 1 142 ? -1.123 8.312 -16.844 1 64.31 142 LEU B N 1
ATOM 2786 C CA . LEU B 1 142 ? -0.148 8.727 -15.836 1 64.31 142 LEU B CA 1
ATOM 2787 C C . LEU B 1 142 ? 0.942 9.594 -16.469 1 64.31 142 LEU B C 1
ATOM 2789 O O . LEU B 1 142 ? 1.607 9.164 -17.406 1 64.31 142 LEU B O 1
ATOM 2793 N N . GLU B 1 143 ? 0.401 10.805 -16.844 1 54.66 143 GLU B N 1
ATOM 2794 C CA . GLU B 1 143 ? 1.428 11.672 -17.406 1 54.66 143 GLU B CA 1
ATOM 2795 C C . GLU B 1 143 ? 2.713 11.609 -16.594 1 54.66 143 GLU B C 1
ATOM 2797 O O . GLU B 1 143 ? 2.68 11.312 -15.398 1 54.66 143 GLU B O 1
ATOM 2802 N N . GLU B 1 144 ? 3.828 11.469 -17.281 1 45.69 144 GLU B N 1
ATOM 2803 C CA . GLU B 1 144 ? 5.152 11.688 -16.703 1 45.69 144 GLU B CA 1
ATOM 2804 C C . GLU B 1 144 ? 5.082 12.641 -15.516 1 45.69 144 GLU B C 1
ATOM 2806 O O . GLU B 1 144 ? 6.074 12.828 -14.805 1 45.69 144 GLU B O 1
ATOM 2811 N N . GLU B 1 145 ? 4.16 13.547 -15.484 1 41.91 145 GLU B N 1
ATOM 2812 C CA . GLU B 1 145 ? 4.406 14.594 -14.492 1 41.91 145 GLU B CA 1
ATOM 2813 C C . GLU B 1 145 ? 4.145 14.078 -13.078 1 41.91 145 GLU B C 1
ATOM 2815 O O . GLU B 1 145 ? 3.373 13.133 -12.891 1 41.91 145 GLU B O 1
ATOM 2820 N N . THR B 1 146 ? 4.949 14.375 -12.039 1 43.53 146 THR B N 1
ATOM 2821 C CA . THR B 1 146 ? 5.562 14.086 -10.75 1 43.53 146 THR B CA 1
ATOM 2822 C C . THR B 1 146 ? 4.5 13.992 -9.656 1 43.53 146 THR B C 1
ATOM 2824 O O . THR B 1 146 ? 4.285 14.953 -8.906 1 43.53 146 THR B O 1
ATOM 2827 N N . HIS B 1 147 ? 3.223 14.039 -9.852 1 40.69 147 HIS B N 1
ATOM 2828 C CA . HIS B 1 147 ? 2.662 14.117 -8.508 1 40.69 147 HIS B CA 1
ATOM 2829 C C . HIS B 1 147 ? 2.918 12.828 -7.73 1 40.69 147 HIS B C 1
ATOM 2831 O O . HIS B 1 147 ? 2.98 11.75 -8.32 1 40.69 147 HIS B O 1
ATOM 2837 N N . SER B 1 148 ? 3.58 12.852 -6.668 1 44.88 148 SER B N 1
ATOM 2838 C CA . SER B 1 148 ? 3.986 11.758 -5.785 1 44.88 148 SER B CA 1
ATOM 2839 C C . SER B 1 148 ? 2.818 10.828 -5.484 1 44.88 148 SER B C 1
ATOM 2841 O O . SER B 1 148 ? 1.657 11.211 -5.633 1 44.88 148 SER B O 1
ATOM 2843 N N . GLN B 1 149 ? 2.994 9.656 -5.434 1 45.22 149 GLN B N 1
ATOM 2844 C CA . GLN B 1 149 ? 2.051 8.602 -5.082 1 45.22 149 GLN B CA 1
ATOM 2845 C C . GLN B 1 149 ? 1.125 9.047 -3.953 1 45.22 149 GLN B C 1
ATOM 2847 O O . GLN B 1 149 ? -0.027 8.617 -3.879 1 45.22 149 GLN B O 1
ATOM 2852 N N . CYS B 1 150 ? 1.71 9.836 -3.109 1 48.56 150 CYS B N 1
ATOM 2853 C CA . CYS B 1 150 ? 0.9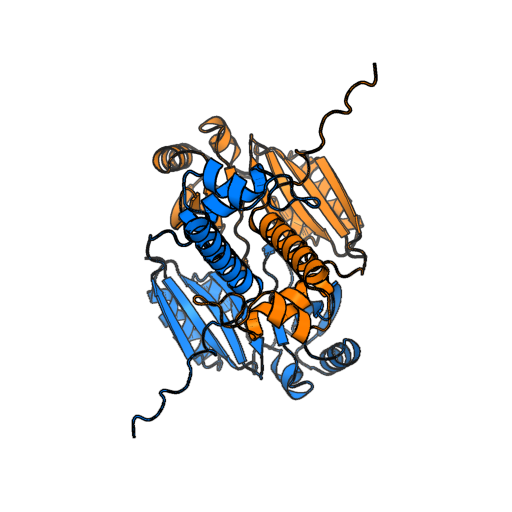08 10.258 -1.968 1 48.56 150 CYS B CA 1
ATOM 2854 C C . CYS B 1 150 ? 0.194 11.578 -2.258 1 48.56 150 CYS B C 1
ATOM 2856 O O . CYS B 1 150 ? -0.301 12.234 -1.342 1 48.56 150 CYS B O 1
ATOM 2858 N N . GLY B 1 151 ? 0.228 11.984 -3.605 1 54.34 151 GLY B N 1
ATOM 2859 C CA . GLY B 1 151 ? -0.497 13.188 -3.994 1 54.34 151 GLY B CA 1
ATOM 2860 C C . GLY B 1 151 ? 0.269 14.469 -3.713 1 54.34 151 GLY B C 1
ATOM 2861 O O . GLY B 1 151 ? -0.274 15.562 -3.85 1 54.34 151 GLY B O 1
ATOM 2862 N N . LEU B 1 152 ? 1.496 14.227 -3.199 1 60.78 152 LEU B N 1
ATOM 2863 C CA . LEU B 1 152 ? 2.322 15.391 -2.902 1 60.78 152 LEU B CA 1
ATOM 2864 C C . LEU B 1 152 ? 3.07 15.859 -4.145 1 60.78 152 LEU B C 1
ATOM 2866 O O . LEU B 1 152 ? 3.533 15.039 -4.941 1 60.78 152 LEU B O 1
ATOM 2870 N N . THR B 1 153 ? 3.09 17.141 -4.344 1 63.94 153 THR B N 1
ATOM 2871 C CA . THR B 1 153 ? 4.031 17.688 -5.305 1 63.94 153 THR B CA 1
ATOM 2872 C C . THR B 1 153 ? 5.465 17.578 -4.789 1 63.94 153 THR B C 1
ATOM 2874 O O . THR B 1 153 ? 5.684 17.328 -3.602 1 63.94 153 THR B O 1
ATOM 2877 N N . ALA B 1 154 ? 6.488 17.703 -5.637 1 63.31 154 ALA B N 1
ATOM 2878 C CA . ALA B 1 154 ? 7.898 17.672 -5.246 1 63.31 154 ALA B CA 1
ATOM 2879 C C . ALA B 1 154 ? 8.18 18.703 -4.156 1 63.31 154 ALA B C 1
ATOM 2881 O O . ALA B 1 154 ? 8.883 18.406 -3.186 1 63.31 154 ALA B O 1
ATOM 2882 N N . ARG B 1 155 ? 7.652 19.906 -4.301 1 71.88 155 ARG B N 1
ATOM 2883 C CA . ARG B 1 155 ? 7.895 20.984 -3.336 1 71.88 155 ARG B CA 1
ATOM 2884 C C . ARG B 1 155 ? 7.25 20.656 -1.991 1 71.88 155 ARG B C 1
ATOM 2886 O O . ARG B 1 155 ? 7.828 20.938 -0.938 1 71.88 155 ARG B O 1
ATOM 2893 N N . GLN B 1 156 ? 6.062 20.031 -2.072 1 72 156 GLN B N 1
ATOM 2894 C CA . GLN B 1 156 ? 5.379 19.625 -0.852 1 72 156 GLN B CA 1
ATOM 2895 C C . GLN B 1 156 ? 6.176 18.562 -0.105 1 72 156 GLN B C 1
ATOM 2897 O O . GLN B 1 156 ? 6.328 18.641 1.116 1 72 156 GLN B O 1
ATOM 2902 N N . TYR B 1 157 ? 6.664 17.641 -0.854 1 69.31 157 TYR B N 1
ATOM 2903 C CA . TYR B 1 157 ? 7.453 16.547 -0.273 1 69.31 157 TYR B CA 1
ATOM 2904 C C . TYR B 1 157 ? 8.719 17.094 0.378 1 69.31 157 TYR B C 1
ATOM 2906 O O . TYR B 1 157 ? 9.016 16.781 1.534 1 69.31 157 TYR B O 1
ATOM 2914 N N . GLU B 1 158 ? 9.406 17.922 -0.322 1 72.19 158 GLU B N 1
ATOM 2915 C CA . GLU B 1 158 ? 10.641 18.516 0.184 1 72.19 158 GLU B CA 1
ATOM 2916 C C . GLU B 1 158 ? 10.398 19.281 1.479 1 72.19 158 GLU B C 1
ATOM 2918 O O . GLU B 1 158 ? 11.203 19.219 2.408 1 72.19 158 GLU B O 1
ATOM 2923 N N . THR B 1 159 ? 9.367 19.984 1.526 1 80.56 159 THR B N 1
ATOM 2924 C CA . THR B 1 159 ? 9.031 20.797 2.699 1 80.56 159 THR B CA 1
ATOM 2925 C C . THR B 1 159 ? 8.75 19.891 3.902 1 80.56 159 THR B C 1
ATOM 2927 O O . THR B 1 159 ? 9.195 20.188 5.016 1 80.56 159 THR B O 1
ATOM 2930 N N . LEU B 1 160 ? 8.047 18.719 3.643 1 81 160 LEU B N 1
ATOM 2931 C CA . LEU B 1 160 ? 7.738 17.781 4.723 1 81 160 LEU B CA 1
ATOM 2932 C C . LEU B 1 160 ? 9.008 17.125 5.254 1 81 160 LEU B C 1
ATOM 2934 O O . LEU B 1 160 ? 9.18 17 6.469 1 81 160 LEU B O 1
ATOM 2938 N N . VAL B 1 161 ? 9.875 16.812 4.391 1 74.31 161 VAL B N 1
ATOM 2939 C CA . VAL B 1 161 ? 11.133 16.188 4.777 1 74.31 161 VAL B CA 1
ATOM 2940 C C . VAL B 1 161 ? 11.961 17.156 5.613 1 74.31 161 VAL B C 1
ATOM 2942 O O . VAL B 1 161 ? 12.516 16.781 6.648 1 74.31 161 VAL B O 1
ATOM 2945 N N . ALA B 1 162 ? 12.062 18.406 5.184 1 79.81 162 ALA B N 1
ATOM 2946 C CA . ALA B 1 162 ? 12.781 19.438 5.938 1 79.81 162 ALA B CA 1
ATOM 2947 C C . ALA B 1 162 ? 12.188 19.609 7.332 1 79.81 162 ALA B C 1
ATOM 2949 O O . ALA B 1 162 ? 12.922 19.75 8.312 1 79.81 162 ALA B O 1
ATOM 2950 N N . ALA B 1 163 ? 10.906 19.625 7.414 1 85.62 163 ALA B N 1
ATOM 2951 C CA . ALA B 1 163 ? 10.219 19.797 8.688 1 85.62 163 ALA B CA 1
ATOM 2952 C C . ALA B 1 163 ? 10.555 18.656 9.648 1 85.62 163 ALA B C 1
ATOM 2954 O O . ALA B 1 163 ? 10.758 18.875 10.844 1 85.62 163 ALA B O 1
ATOM 2955 N N . ILE B 1 164 ? 10.617 17.422 9.047 1 76.75 164 ILE B N 1
ATOM 2956 C CA . ILE B 1 164 ? 10.984 16.25 9.844 1 76.75 164 ILE B CA 1
ATOM 2957 C C . ILE B 1 164 ? 12.422 16.391 10.336 1 76.75 164 ILE B C 1
ATOM 2959 O O . ILE B 1 164 ? 12.688 16.234 11.531 1 76.75 164 ILE B O 1
ATOM 2963 N N . ASP B 1 165 ? 13.25 16.75 9.484 1 76.88 165 ASP B N 1
ATOM 2964 C CA . ASP B 1 165 ? 14.68 16.812 9.758 1 76.88 165 ASP B CA 1
ATOM 2965 C C . ASP B 1 165 ? 14.992 17.844 10.828 1 76.88 165 ASP B C 1
ATOM 2967 O O . ASP B 1 165 ? 15.898 17.656 11.648 1 76.88 165 ASP B O 1
ATOM 2971 N N . HIS B 1 166 ? 14.258 18.906 10.828 1 82.56 166 HIS B N 1
ATOM 2972 C CA . HIS B 1 166 ? 14.547 20 11.742 1 82.56 166 HIS B CA 1
ATOM 2973 C C . HIS B 1 166 ? 13.734 19.875 13.031 1 82.56 166 HIS B C 1
ATOM 2975 O O . HIS B 1 166 ? 13.805 20.75 13.906 1 82.56 166 HIS B O 1
ATOM 2981 N N . GLY B 1 167 ? 12.984 18.75 13.039 1 79.94 167 GLY B N 1
ATOM 2982 C CA . GLY B 1 167 ? 12.281 18.438 14.273 1 79.94 167 GLY B CA 1
ATOM 2983 C C . GLY B 1 167 ? 11 19.234 14.445 1 79.94 167 GLY B C 1
ATOM 2984 O O . GLY B 1 167 ? 10.609 19.547 15.57 1 79.94 167 GLY B O 1
ATOM 2985 N N . TYR B 1 168 ? 10.422 19.734 13.32 1 87.12 168 TYR B N 1
ATOM 2986 C CA . TYR B 1 168 ? 9.188 20.5 13.398 1 87.12 168 TYR B CA 1
ATOM 2987 C C . TYR B 1 168 ? 8.047 19.641 13.945 1 87.12 168 TYR B C 1
ATOM 2989 O O . TYR B 1 168 ? 7.141 20.156 14.609 1 87.12 168 TYR B O 1
ATOM 2997 N N . PHE B 1 169 ? 8.141 18.344 13.695 1 79.88 169 PHE B N 1
ATOM 2998 C CA . PHE B 1 169 ? 7.062 17.438 14.094 1 79.88 169 PHE B CA 1
ATOM 2999 C C . PHE B 1 169 ? 7.359 16.812 15.453 1 79.88 169 PHE B C 1
ATOM 3001 O O . PHE B 1 169 ? 6.555 16.031 15.969 1 79.88 169 PHE B O 1
ATOM 3008 N N . GLU B 1 170 ? 8.438 17.172 16.047 1 75.69 170 GLU B N 1
ATOM 3009 C CA . GLU B 1 170 ? 8.805 16.609 17.344 1 75.69 170 GLU B CA 1
ATOM 3010 C C . GLU B 1 170 ? 7.969 17.219 18.469 1 75.69 170 GLU B C 1
ATOM 3012 O O . GLU B 1 170 ? 7.5 18.344 18.344 1 75.69 170 GLU B O 1
ATOM 3017 N N . ILE B 1 171 ? 7.668 16.422 19.391 1 65.25 171 ILE B N 1
ATOM 3018 C CA . ILE B 1 171 ? 6.996 16.875 20.609 1 65.25 171 ILE B CA 1
ATOM 3019 C C . ILE B 1 171 ? 7.898 16.625 21.812 1 65.25 171 ILE B C 1
ATOM 3021 O O . ILE B 1 171 ? 8.07 15.492 22.25 1 65.25 171 ILE B O 1
ATOM 3025 N N . PRO B 1 172 ? 8.5 17.812 22.453 1 77.38 172 PRO B N 1
ATOM 3026 C CA . PRO B 1 172 ? 8.242 19.203 22.062 1 77.38 172 PRO B CA 1
ATOM 3027 C C . PRO B 1 172 ? 8.93 19.578 20.75 1 77.38 172 PRO B C 1
ATOM 3029 O O . PRO B 1 172 ? 9.836 18.875 20.297 1 77.38 172 PRO B O 1
ATOM 3032 N N . ARG B 1 173 ? 8.352 20.734 20.047 1 77.94 173 ARG B N 1
ATOM 3033 C CA . ARG B 1 173 ? 8.898 21.188 18.781 1 77.94 173 ARG B CA 1
ATOM 3034 C C . ARG B 1 173 ? 10.344 21.641 18.922 1 77.94 173 ARG B C 1
ATOM 3036 O O . ARG B 1 173 ? 10.688 22.328 19.891 1 77.94 173 ARG B O 1
ATOM 3043 N N . GLU B 1 174 ? 11.172 21.203 18.094 1 84.06 174 GLU B N 1
ATOM 3044 C CA . GLU B 1 174 ? 12.57 21.625 18.125 1 84.06 174 GLU B CA 1
ATOM 3045 C C . GLU B 1 174 ? 12.781 22.891 17.312 1 84.06 174 GLU B C 1
ATOM 3047 O O . GLU B 1 174 ? 13.766 23.609 17.516 1 84.06 174 GLU B O 1
ATOM 3052 N N . VAL B 1 175 ? 11.922 23.109 16.359 1 86.69 175 VAL B N 1
ATOM 3053 C CA . VAL B 1 175 ? 12 24.312 15.539 1 86.69 175 VAL B CA 1
ATOM 3054 C C . VAL B 1 175 ? 10.602 24.875 15.328 1 86.69 175 VAL B C 1
ATOM 3056 O O . VAL B 1 175 ? 9.641 24.141 15.148 1 86.69 175 VAL B O 1
ATOM 3059 N N . SER B 1 176 ? 10.469 26.172 15.398 1 87 176 SER B N 1
ATOM 3060 C CA . SER B 1 176 ? 9.203 26.828 15.109 1 87 176 SER B CA 1
ATOM 3061 C C . SER B 1 176 ? 8.984 27 13.609 1 87 176 SER B C 1
ATOM 3063 O O . SER B 1 176 ? 9.914 26.812 12.82 1 87 176 SER B O 1
ATOM 3065 N N . MET B 1 177 ? 7.711 27.297 13.234 1 85.88 177 MET B N 1
ATOM 3066 C CA . MET B 1 177 ? 7.402 27.547 11.828 1 85.88 177 MET B CA 1
ATOM 3067 C C . MET B 1 177 ? 8.242 28.703 11.297 1 85.88 177 MET B C 1
ATOM 3069 O O . MET B 1 177 ? 8.695 28.672 10.148 1 85.88 177 MET B O 1
ATOM 3073 N N . GLN B 1 178 ? 8.406 29.734 12.164 1 89.44 178 GLN B N 1
ATOM 3074 C CA . GLN B 1 178 ? 9.195 30.906 11.773 1 89.44 178 GLN B CA 1
ATOM 3075 C C . GLN B 1 178 ? 10.648 30.516 11.516 1 89.44 178 GLN B C 1
ATOM 3077 O O . GLN B 1 178 ? 11.234 30.906 10.5 1 89.44 178 GLN B O 1
ATOM 3082 N N . GLU B 1 179 ? 11.195 29.75 12.445 1 92.12 179 GLU B N 1
ATOM 3083 C CA . GLU B 1 179 ? 12.578 29.297 12.312 1 92.12 179 GLU B CA 1
ATOM 3084 C C . GLU B 1 179 ? 12.758 28.422 11.078 1 92.12 179 GLU B C 1
ATOM 3086 O O . GLU B 1 179 ? 13.766 28.531 10.375 1 92.12 179 GLU B O 1
ATOM 3091 N N . LEU B 1 180 ? 11.789 27.516 10.867 1 90.56 180 LEU B N 1
ATOM 3092 C CA . LEU B 1 180 ? 11.859 26.625 9.719 1 90.56 180 LEU B CA 1
ATOM 3093 C C . LEU B 1 180 ? 11.781 27.406 8.414 1 90.56 180 LEU B C 1
ATOM 3095 O O . LEU B 1 180 ? 12.477 27.078 7.445 1 90.56 180 LEU B O 1
ATOM 3099 N N . SER B 1 181 ? 10.906 28.438 8.359 1 92.38 181 SER B N 1
ATOM 3100 C CA . SER B 1 181 ? 10.773 29.25 7.156 1 92.38 181 SER B CA 1
ATOM 3101 C C . SER B 1 181 ? 12.086 29.953 6.828 1 92.38 181 SER B C 1
ATOM 3103 O O . SER B 1 181 ? 12.461 30.062 5.66 1 92.38 181 SER B O 1
ATOM 3105 N N . GLU B 1 182 ? 12.742 30.438 7.828 1 91.31 182 GLU B N 1
ATOM 3106 C CA . GLU B 1 182 ? 14.031 31.094 7.652 1 91.31 182 GLU B CA 1
ATOM 3107 C C . GLU B 1 182 ? 15.078 30.125 7.117 1 91.31 182 GLU B C 1
ATOM 3109 O O . GLU B 1 182 ? 15.875 30.484 6.238 1 91.31 182 GLU B O 1
ATOM 3114 N N . GLU B 1 183 ? 15.047 28.969 7.707 1 86.25 183 GLU B N 1
ATOM 3115 C CA . GLU B 1 183 ? 15.992 27.938 7.277 1 86.25 183 GLU B CA 1
ATOM 3116 C C . GLU B 1 183 ? 15.789 27.594 5.805 1 86.25 183 GLU B C 1
ATOM 3118 O O . GLU B 1 183 ? 16.75 27.328 5.086 1 86.25 183 GLU B O 1
ATOM 3123 N N . LEU B 1 184 ? 14.555 27.562 5.371 1 86.62 184 LEU B N 1
ATOM 3124 C CA . LEU B 1 184 ? 14.219 27.141 4.016 1 86.62 184 LEU B CA 1
ATOM 3125 C C . LEU B 1 184 ? 14.242 28.328 3.057 1 86.62 184 LEU B C 1
ATOM 3127 O O . LEU B 1 184 ? 14.125 28.141 1.841 1 86.62 184 LEU B O 1
ATOM 3131 N N . GLY B 1 185 ? 14.422 29.609 3.672 1 89.69 185 GLY B N 1
ATOM 3132 C CA . GLY B 1 185 ? 14.531 30.812 2.865 1 89.69 185 GLY B CA 1
ATOM 3133 C C . GLY B 1 185 ? 13.227 31.219 2.215 1 89.69 185 GLY B C 1
ATOM 3134 O O . GLY B 1 185 ? 13.211 31.688 1.076 1 89.69 185 GLY B O 1
ATOM 3135 N N . ILE B 1 186 ? 12.102 30.844 2.801 1 88.38 186 ILE B N 1
ATOM 3136 C CA . ILE B 1 186 ? 10.789 31.25 2.314 1 88.38 186 ILE B CA 1
ATOM 3137 C C . ILE B 1 186 ? 10.023 31.953 3.434 1 88.38 186 ILE B C 1
ATOM 3139 O O . ILE B 1 186 ? 10.406 31.875 4.602 1 88.38 186 ILE B O 1
ATOM 3143 N N . SER B 1 187 ? 9.023 32.719 3.057 1 89.06 187 SER B N 1
ATOM 3144 C CA . SER B 1 187 ? 8.25 33.438 4.059 1 89.06 187 SER B CA 1
ATOM 3145 C C . SER B 1 187 ? 7.457 32.469 4.938 1 89.06 187 SER B C 1
ATOM 3147 O O . SER B 1 187 ? 7.164 31.359 4.531 1 89.06 187 SER B O 1
ATOM 3149 N N . HIS B 1 188 ? 7.23 32.906 6.113 1 88.19 188 HIS B N 1
ATOM 3150 C CA . HIS B 1 188 ? 6.395 32.156 7.043 1 88.19 188 HIS B CA 1
ATOM 3151 C C . HIS B 1 188 ? 5.074 31.766 6.398 1 88.19 188 HIS B C 1
ATOM 3153 O O . HIS B 1 188 ? 4.637 30.625 6.523 1 88.19 188 HIS B O 1
ATOM 3159 N N . GLN B 1 189 ? 4.5 32.656 5.652 1 84.69 189 GLN B N 1
ATOM 3160 C CA . GLN B 1 189 ? 3.211 32.438 5.012 1 84.69 189 GLN B CA 1
ATOM 3161 C C . GLN B 1 189 ? 3.326 31.375 3.922 1 84.69 189 GLN B C 1
ATOM 3163 O O . GLN B 1 189 ? 2.473 30.484 3.82 1 84.69 189 GLN B O 1
ATOM 3168 N N . ALA B 1 190 ? 4.328 31.5 3.16 1 85.62 190 ALA B N 1
ATOM 3169 C CA . ALA B 1 190 ? 4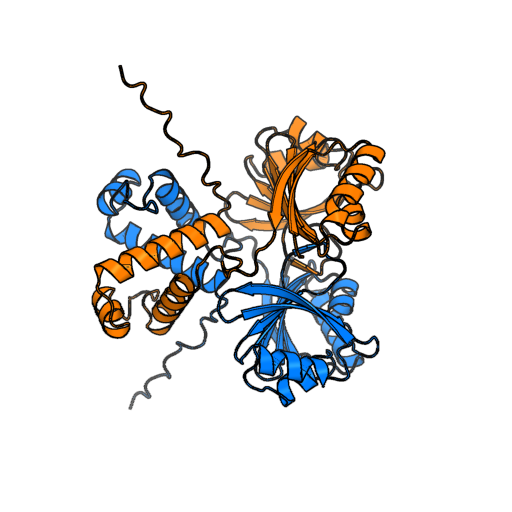.555 30.531 2.084 1 85.62 190 ALA B CA 1
ATOM 3170 C C . ALA B 1 190 ? 4.762 29.125 2.641 1 85.62 190 ALA B C 1
ATOM 3172 O O . ALA B 1 190 ? 4.234 28.156 2.096 1 85.62 190 ALA B O 1
ATOM 3173 N N . LEU B 1 191 ? 5.512 28.984 3.734 1 88.44 191 LEU B N 1
ATOM 3174 C CA . LEU B 1 191 ? 5.762 27.688 4.355 1 88.44 191 LEU B CA 1
ATOM 3175 C C . LEU B 1 191 ? 4.473 27.094 4.91 1 88.44 191 LEU B C 1
ATOM 3177 O O . LEU B 1 191 ? 4.188 25.922 4.707 1 88.44 191 LEU B O 1
ATOM 3181 N N . SER B 1 192 ? 3.762 27.906 5.57 1 83.81 192 SER B N 1
ATOM 3182 C CA . SER B 1 192 ? 2.492 27.469 6.141 1 83.81 192 SER B CA 1
ATOM 3183 C C . SER B 1 192 ? 1.554 26.938 5.066 1 83.81 192 SER B C 1
ATOM 3185 O O . SER B 1 192 ? 0.953 25.875 5.23 1 83.81 192 SER B O 1
ATOM 3187 N N . GLU B 1 193 ? 1.48 27.656 4.016 1 82.5 193 GLU B N 1
ATOM 3188 C CA . GLU B 1 193 ? 0.605 27.234 2.926 1 82.5 193 GLU B CA 1
ATOM 3189 C C . GLU B 1 193 ? 1.092 25.938 2.303 1 82.5 193 GLU B C 1
ATOM 3191 O O . GLU B 1 193 ? 0.291 25.047 2.012 1 82.5 193 GLU B O 1
ATOM 3196 N N . ARG B 1 194 ? 2.314 25.828 2.127 1 83.12 194 ARG B N 1
ATOM 3197 C CA . ARG B 1 194 ? 2.891 24.641 1.52 1 83.12 194 ARG B CA 1
ATOM 3198 C C . ARG B 1 194 ? 2.684 23.406 2.408 1 83.12 194 ARG B C 1
ATOM 3200 O O . ARG B 1 194 ? 2.363 22.328 1.919 1 83.12 194 ARG B O 1
ATOM 3207 N N . LEU B 1 195 ? 2.928 23.594 3.689 1 86.38 195 LEU B N 1
ATOM 3208 C CA . LEU B 1 195 ? 2.707 22.5 4.621 1 86.38 195 LEU B CA 1
ATOM 3209 C C . LEU B 1 195 ? 1.236 22.094 4.648 1 86.38 195 LEU B C 1
ATOM 3211 O O . LEU B 1 195 ? 0.914 20.906 4.676 1 86.38 195 LEU B O 1
ATOM 3215 N N . ARG B 1 196 ? 0.398 23.062 4.605 1 80.75 196 ARG B N 1
ATOM 3216 C CA . ARG B 1 196 ? -1.031 22.766 4.617 1 80.75 196 ARG B CA 1
ATOM 3217 C C . ARG B 1 196 ? -1.437 21.969 3.383 1 80.75 196 ARG B C 1
ATOM 3219 O O . ARG B 1 196 ? -2.199 21.016 3.482 1 80.75 196 ARG B O 1
ATOM 3226 N N . ARG B 1 197 ? -0.979 22.359 2.254 1 78.44 197 ARG B N 1
ATOM 3227 C CA . ARG B 1 197 ? -1.266 21.625 1.031 1 78.44 197 ARG B CA 1
ATOM 3228 C C . ARG B 1 197 ? -0.717 20.203 1.11 1 78.44 197 ARG B C 1
ATOM 3230 O O . ARG B 1 197 ? -1.356 19.266 0.644 1 78.44 197 ARG B O 1
ATOM 3237 N N . ALA B 1 198 ? 0.428 20.156 1.67 1 80.19 198 ALA B N 1
ATOM 3238 C CA . ALA B 1 198 ? 1.043 18.844 1.832 1 80.19 198 ALA B CA 1
ATOM 3239 C C . ALA B 1 198 ? 0.208 17.953 2.752 1 80.19 198 ALA B C 1
ATOM 3241 O O . ALA B 1 198 ? -0.021 16.781 2.453 1 80.19 198 ALA B O 1
ATOM 3242 N N . TYR B 1 199 ? -0.193 18.547 3.848 1 78.75 199 TYR B N 1
ATOM 3243 C CA . TYR B 1 199 ? -1.033 17.812 4.789 1 78.75 199 TYR B CA 1
ATOM 3244 C C . TYR B 1 199 ? -2.332 17.375 4.133 1 78.75 199 TYR B C 1
ATOM 3246 O O . TYR B 1 199 ? -2.768 16.234 4.309 1 78.75 199 TYR B O 1
ATOM 3254 N N . ARG B 1 200 ? -2.863 18.297 3.404 1 74.94 200 ARG B N 1
ATOM 3255 C CA . ARG B 1 200 ? -4.094 17.969 2.686 1 74.94 200 ARG B CA 1
ATOM 3256 C C . ARG B 1 200 ? -3.887 16.781 1.753 1 74.94 200 ARG B C 1
ATOM 3258 O O . ARG B 1 200 ? -4.703 15.859 1.727 1 74.94 200 ARG B O 1
ATOM 3265 N N . ALA B 1 201 ? -2.861 16.859 1.02 1 71.69 201 ALA B N 1
ATOM 3266 C CA . ALA B 1 201 ? -2.551 15.773 0.084 1 71.69 201 ALA B CA 1
ATOM 3267 C C . ALA B 1 201 ? -2.387 14.445 0.814 1 71.69 201 ALA B C 1
ATOM 3269 O O . ALA B 1 201 ? -2.932 13.422 0.387 1 71.69 201 ALA B O 1
ATOM 3270 N N . LEU B 1 202 ? -1.637 14.484 1.98 1 71.38 202 LEU B N 1
ATOM 3271 C CA . LEU B 1 202 ? -1.368 13.266 2.748 1 71.38 202 LEU B CA 1
ATOM 3272 C C . LEU B 1 202 ? -2.652 12.711 3.352 1 71.38 202 LEU B C 1
ATOM 3274 O O . LEU B 1 202 ? -2.895 11.5 3.299 1 71.38 202 LEU B O 1
ATOM 3278 N N . VAL B 1 203 ? -3.404 13.711 3.885 1 67.88 203 VAL B N 1
ATOM 3279 C CA . VAL B 1 203 ? -4.645 13.32 4.551 1 67.88 203 VAL B CA 1
ATOM 3280 C C . VAL B 1 203 ? -5.621 12.742 3.531 1 67.88 203 VAL B C 1
ATOM 3282 O O . VAL B 1 203 ? -6.246 11.703 3.781 1 67.88 203 VAL B O 1
ATOM 3285 N N . THR B 1 204 ? -5.691 13.461 2.457 1 61.28 204 THR B N 1
ATOM 3286 C CA . THR B 1 204 ? -6.613 13.016 1.417 1 61.28 204 THR B CA 1
ATOM 3287 C C . THR B 1 204 ? -6.188 11.664 0.857 1 61.28 204 THR B C 1
ATOM 3289 O O . THR B 1 204 ? -7.035 10.805 0.588 1 61.28 204 THR B O 1
ATOM 3292 N N . SER B 1 205 ? -4.891 11.602 0.71 1 60.78 205 SER B N 1
ATOM 3293 C CA . SER B 1 205 ? -4.363 10.359 0.158 1 60.78 205 SER B CA 1
ATOM 3294 C C . SER B 1 205 ? -4.523 9.211 1.141 1 60.78 205 SER B C 1
ATOM 3296 O O . SER B 1 205 ? -4.875 8.094 0.746 1 60.78 205 SER B O 1
ATOM 3298 N N . GLU B 1 206 ? -4.184 9.523 2.367 1 57.41 206 GLU B N 1
ATOM 3299 C CA . GLU B 1 206 ? -4.184 8.477 3.387 1 57.41 206 GLU B CA 1
ATOM 3300 C C . GLU B 1 206 ? -5.605 8.148 3.838 1 57.41 206 GLU B C 1
ATOM 3302 O O . GLU B 1 206 ? -5.914 6.992 4.133 1 57.41 206 GLU B O 1
ATOM 3307 N N . LEU B 1 207 ? -6.398 9.32 3.922 1 54.16 207 LEU B N 1
ATOM 3308 C CA . LEU B 1 207 ? -7.742 9.102 4.445 1 54.16 207 LEU B CA 1
ATOM 3309 C C . LEU B 1 207 ? -8.742 8.906 3.311 1 54.16 207 LEU B C 1
ATOM 3311 O O . LEU B 1 207 ? -9.93 8.695 3.557 1 54.16 207 LEU B O 1
ATOM 3315 N N . ASN B 1 208 ? -8.375 8.711 2.133 1 45.25 208 ASN B N 1
ATOM 3316 C CA . ASN B 1 208 ? -9.203 8.5 0.947 1 45.25 208 ASN B CA 1
ATOM 3317 C C . ASN B 1 208 ? -10.359 9.492 0.889 1 45.25 208 ASN B C 1
ATOM 3319 O O . ASN B 1 208 ? -11.492 9.109 0.597 1 45.25 208 ASN B O 1
ATOM 3323 N N . VAL B 1 209 ? -10.359 10.68 1.377 1 41.47 209 VAL B N 1
ATOM 3324 C CA . VAL B 1 209 ? -11.484 11.609 1.348 1 41.47 209 VAL B CA 1
ATOM 3325 C C . VAL B 1 209 ? -11.602 12.227 -0.042 1 41.47 209 VAL B C 1
ATOM 3327 O O . VAL B 1 209 ? -10.625 12.742 -0.587 1 41.47 209 VAL B O 1
ATOM 3330 N N . SER B 1 210 ? -12.5 11.75 -0.867 1 36.72 210 SER B N 1
ATOM 3331 C CA . SER B 1 210 ? -12.82 12.234 -2.203 1 36.72 210 SER B CA 1
ATOM 3332 C C . SER B 1 210 ? -13.055 13.742 -2.203 1 36.72 210 SER B C 1
ATOM 3334 O O . SER B 1 210 ? -13.633 14.281 -1.257 1 36.72 210 SER B O 1
ATOM 3336 N N . GLU B 1 211 ? -12.336 14.516 -2.803 1 36.44 211 GLU B N 1
ATOM 3337 C CA . GLU B 1 211 ? -12.547 15.938 -3.082 1 36.44 211 GLU B CA 1
ATOM 3338 C C . GLU B 1 211 ? -13.984 16.188 -3.539 1 36.44 211 GLU B C 1
ATOM 3340 O O . GLU B 1 211 ? -14.391 17.344 -3.705 1 36.44 211 GLU B O 1
ATOM 3345 N N . ASP B 1 212 ? -14.766 15.398 -4.031 1 34.69 212 ASP B N 1
ATOM 3346 C CA . ASP B 1 212 ? -16.016 15.75 -4.711 1 34.69 212 ASP B CA 1
ATOM 3347 C C . ASP B 1 212 ? -16.984 16.453 -3.756 1 34.69 212 ASP B C 1
ATOM 3349 O O . ASP B 1 212 ? -17.969 17.031 -4.191 1 34.69 212 ASP B O 1
ATOM 3353 N N . GLU B 1 213 ? -17.062 16.172 -2.518 1 34.84 213 GLU B N 1
ATOM 3354 C CA . GLU B 1 213 ? -18.297 16.703 -1.944 1 34.84 213 GLU B CA 1
ATOM 3355 C C . GLU B 1 213 ? -18.234 18.219 -1.785 1 34.84 213 GLU B C 1
ATOM 3357 O O . GLU B 1 213 ? -19.203 18.844 -1.32 1 34.84 213 GLU B O 1
ATOM 3362 N N . THR B 1 214 ? -17.156 18.875 -1.77 1 33.5 214 THR B N 1
ATOM 3363 C CA . THR B 1 214 ? -17.375 20.281 -1.421 1 33.5 214 THR B CA 1
ATOM 3364 C C . THR B 1 214 ? -17.734 21.094 -2.66 1 33.5 214 THR B C 1
ATOM 3366 O O . THR B 1 214 ? -17.359 22.266 -2.764 1 33.5 214 THR B O 1
ATOM 3369 N N . VAL B 1 215 ? -18.141 20.516 -3.789 1 34.19 215 VAL B N 1
ATOM 3370 C CA . VAL B 1 215 ? -18.672 21.469 -4.758 1 34.19 215 VAL B CA 1
ATOM 3371 C C . VAL B 1 215 ? -19.969 22.078 -4.23 1 34.19 215 VAL B C 1
ATOM 3373 O O . VAL B 1 215 ? -20.938 21.359 -3.99 1 34.19 215 VAL B O 1
ATOM 3376 N N . ALA B 1 216 ? -20 23.25 -3.551 1 33.41 216 ALA B N 1
ATOM 3377 C CA . ALA B 1 216 ? -21.172 24.062 -3.252 1 33.41 216 ALA B CA 1
ATOM 3378 C C . ALA B 1 216 ? -22.047 24.234 -4.484 1 33.41 216 ALA B C 1
ATOM 3380 O O . ALA B 1 216 ? -21.547 24.406 -5.598 1 33.41 216 ALA B O 1
ATOM 3381 N N . PRO B 1 217 ? -23.266 23.781 -4.422 1 32.25 217 PRO B N 1
ATOM 3382 C CA . PRO B 1 217 ? -24.156 24.094 -5.539 1 32.25 217 PRO B CA 1
ATOM 3383 C C . PRO B 1 217 ? -24.062 25.547 -5.977 1 32.25 217 PRO B C 1
ATOM 3385 O O . PRO B 1 217 ? -23.719 26.422 -5.172 1 32.25 217 PRO B O 1
ATOM 3388 N N . PRO B 1 218 ? -23.859 25.875 -7.23 1 34.75 218 PRO B N 1
ATOM 3389 C CA . PRO B 1 218 ? -23.859 27.266 -7.695 1 34.75 218 PRO B CA 1
ATOM 3390 C C . PRO B 1 218 ? -25.031 28.062 -7.152 1 34.75 218 PRO B C 1
ATOM 3392 O O . PRO B 1 218 ? -26.141 27.531 -7.008 1 34.75 218 PRO B O 1
ATOM 3395 N N . VAL B 1 219 ? -24.859 28.906 -6.191 1 32.06 219 VAL B N 1
ATOM 3396 C CA . VAL B 1 219 ? -25.922 29.812 -5.781 1 32.06 219 VAL B CA 1
ATOM 3397 C C . VAL B 1 219 ? -26.594 30.422 -7.016 1 32.06 219 VAL B C 1
ATOM 3399 O O . VAL B 1 219 ? -25.922 30.844 -7.957 1 32.06 219 VAL B O 1
ATOM 3402 N N . PRO B 1 220 ? -27.766 29.953 -7.227 1 31.61 220 PRO B N 1
ATOM 3403 C CA . PRO B 1 220 ? -28.547 30.578 -8.305 1 31.61 220 PRO B CA 1
ATOM 3404 C C . PRO B 1 220 ? -28.516 32.094 -8.219 1 31.61 220 PRO B C 1
ATOM 3406 O O . PRO B 1 220 ? -28.547 32.656 -7.121 1 31.61 220 PRO B O 1
ATOM 3409 N N . SER B 1 221 ? -27.656 32.781 -9.016 1 32.41 221 SER B N 1
ATOM 3410 C CA . SER B 1 221 ? -27.844 34.219 -9.219 1 32.41 221 SER B CA 1
ATOM 3411 C C . SER B 1 221 ? -29.312 34.562 -9.477 1 32.41 221 SER B C 1
ATOM 3413 O O . SER B 1 221 ? -29.906 34.062 -10.438 1 32.41 221 SER B O 1
ATOM 3415 N N . ASN B 1 222 ? -30.047 34.719 -8.398 1 27.55 222 ASN B N 1
ATOM 3416 C CA . ASN B 1 222 ? -31.172 35.562 -8.75 1 27.55 222 ASN B CA 1
ATOM 3417 C C . ASN B 1 222 ? -30.719 36.875 -9.383 1 27.55 222 ASN B C 1
ATOM 3419 O O . ASN B 1 222 ? -29.75 37.469 -8.93 1 27.55 222 ASN B O 1
#

Solvent-accessible surface area (backbone atoms only — not comparable to full-atom values): 23062 Å² total; per-residue (Å²): 97,33,23,36,36,32,34,33,32,56,19,58,60,58,46,49,30,58,36,32,72,71,39,57,65,41,32,39,33,55,51,63,26,60,42,61,81,68,44,45,36,34,38,25,70,52,54,69,67,59,49,53,52,34,48,70,69,23,82,35,39,56,64,68,45,81,61,44,36,31,65,70,30,35,34,28,39,51,38,67,43,81,86,37,56,58,65,64,59,51,37,39,76,44,56,24,28,33,59,44,41,34,32,49,80,50,32,32,44,33,35,32,39,21,61,41,62,64,33,54,59,54,37,48,54,52,33,44,74,70,70,40,61,66,42,80,77,43,75,47,64,59,54,68,65,34,54,29,94,51,56,24,42,54,68,30,46,52,51,51,52,50,35,54,74,53,24,46,53,38,88,76,61,70,34,51,70,62,57,49,13,58,74,71,73,45,51,53,66,58,44,51,50,42,50,39,50,28,48,34,23,42,46,31,54,73,61,62,56,71,75,68,75,74,66,71,73,77,73,77,79,124,97,36,23,38,36,31,34,34,32,56,20,56,60,57,47,48,32,58,36,32,71,72,40,58,65,39,32,38,34,54,50,63,25,60,43,61,84,68,44,46,35,34,39,26,71,54,54,69,68,57,51,52,51,34,49,70,68,24,82,33,39,55,65,68,46,81,59,44,36,30,66,71,29,34,32,28,41,51,38,66,40,81,86,37,57,57,64,65,58,50,37,36,75,44,56,24,27,34,60,44,42,34,32,50,79,47,31,30,43,33,34,32,38,21,62,40,63,65,33,54,59,54,39,51,53,52,33,45,73,70,70,40,63,67,41,79,76,44,74,46,64,60,53,68,66,31,55,30,94,48,58,25,42,52,69,31,47,53,51,52,52,50,34,54,74,54,25,45,53,39,88,76,61,69,36,51,68,61,57,48,14,58,74,72,72,44,52,52,67,58,44,51,51,41,51,37,51,29,48,35,23,42,46,32,53,72,63,63,57,71,77,70,74,75,68,71,75,77,72,75,80,123

Radius of gyration: 22.86 Å; Cα contacts (8 Å, |Δi|>4): 871; chains: 2; bounding box: 62×58×59 Å

Foldseek 3Di:
DKKKWKKKWFLPLQQCQQVCVQPQQKKWKWDDDPDDPFTKIKIFRDAPVSNVVSLVPRPQWDDKDWDDDDDGITIMTTDGHPRGDDLVVLCVVLAKDWDIWMDHRRMIITMIMHPDPVSVVVSQVVCVVVVTHMDTPDMDHPPPQDCDLLRHDPLLVVLVVLCVVCQCVPVVRNADLCRSCVVVVHHSVVSVVSPVVSCVSNCCSVVVPDPPPPPDDPPPPD/DKKKWKKKWFLPLQQCQQVCVQPQQKKWKWDDDPDDPFTKIKIFRDAPVSNVVSLVPRPQWDDKDWDDDDDGITIMTTDGHPRGDDLVVLCVVLAKDWDIWMDHRRMIITMIMHPDPVSVVVSQVVCVVVVTHMDTPDMDDPPPQDQDLLRHDPLLVVLVVLCVVCQCVPVVRNADLCRSCVVVVHHSVVSVVSPVVSVVSNCCSVVVPDPPPPPDDPPPPD

Nearest PDB structures (foldseek):
  5m86-assembly2_J  TM=5.722E-01  e=6.492E-05  Thermoplasma acidophilum DSM 1728
  3vfz-assembly3_A  TM=8.126E-01  e=1.402E-01  Mycobacterium tuberculosis
  3vep-assembly4_H  TM=7.697E-01  e=1.402E-01  Mycobacterium tuberculosis
  7qpr-assembly2_B  TM=6.393E-01  e=1.741E+00  Acinetobacter baumannii
  6gbs-assembly1_B  TM=3.172E-01  e=5.125E+00  Thermochaetoides thermophila DSM 1495

pLDDT: mean 80.95, std 16.82, range [26.98, 97.5]

Organism: NCBI:txid2816475

Sequence (444 aa):
MTSIADIEIPADGTGTGELFEAVPSLTCEMERVIASSGHGLWLSGPSQDEIETALDDASAIGAYSLINSEDDRWLYDIEFEPDAVDVFELVLEKGGTVLSASASGETWLLSIRFAEREGVSSLYDRLDEADVTPTIVRLFDLEEETHSQCGLTARQYETLVAAIDHGYFEIPREVSMQELSEELGISHQALSERLRRAYRALVTSELNVSEDETVAPPVPSNMTSIADIEIPADGTGTGELFEAVPSLTCEMERVIASSGHGLWLSGPSQDEIETALDDASAIGAYSLINSEDDRWLYDIEFEPDAVDVFELVLEKGGTVLSASASGETWLLSIRFAEREGVSSLYDRLDEADVTPTIVRLFDLEEETHSQCGLTARQYETLVAAIDHGYFEIPREVSMQELSEELGISHQALSERLRRAYRALVTSELNVSEDETVAPPVPSN

Secondary structure (DSSP, 8-state):
--EEEEEEEESTTTT-HHHHHH-TT-EEEEPPBSB-SSEEEEEESS-HHHHHHHHHH-TTEEEEEEEEEETTEEEEEEEEPTTS--HHHHHHHTTEEEEEEEEETTEEEEEEEESSTHHHHHHHHHHHHTT---EEEEEEE--SS---TTS--HHHHHHHHHHHHTTTTSSS-SS-HHHHHHHHTS-HHHHHHHHHHHHHHHHHHHHT--GGGG--------/--EEEEEEEESTTTT-HHHHHH-TT-EEEEPPBSB-SSEEEEEESS-HHHHHHHHHH-TTEEEEEEEEEETTEEEEEEEEPTTS--HHHHHHHTTEEEEEEEEETTEEEEEEEESSTHHHHHHHHHHHHTT---EEEEEEE--SS---TTS--HHHHHHHHHHHHTTTTSSS-SS-HHHHHHHHTS-HHHHHHHHHHHHHHHHHHHHT--GGGG--------